Protein AF-A0AAD7DK44-F1 (afdb_monomer_lite)

pLDDT: mean 70.07, std 20.63, range [24.02, 93.06]

Foldseek 3Di:
DDDDPPDPPDPPDPDPVVLVPDPDPPDDPPVCVVVCVCQPPDDPVSNVVSVVVVCVVVDPDQPPDPPNHDDPDDLDDDLVVQCVVLVSPCPDDDPCLLVSLLSQLVSLVSVCVVPVDLVSLVSSLSSLVVSCVPDDPQWQSNLSSLLSNLVSLLVNCVPPVDVVSVVCNLVSLVVSLPRLAFDLLSNLVSLLVSLVSCLVPPVVCNLVSLQSNLLSLCLQQPPLDDLVSNVVSCVVSVLLQSLLVSLVSCVVVVVNQSSVLSLCSVCVSVVCSVVVHDDPLNVDDPVLSVLLSVLSVQQVVVPRGGDPVSSVVNVVSLVVQCVDPPCVQPSHRDGSLVVQQVCQVAKDWDWRDHPVFIKIWIRGHNVDDIDIDGVVVVVVVPD

Secondary structure (DSSP, 8-state):
----------------GGGTS-----PPPGGGHHHHHHHTT--HHHHHHHHHHHHHSS-SSS-S-TT---S---S-S-HHHHHHHHHHHTTS--TTHHHHHHHHHHHHHHHHHHH--HHHHHHHHHHHHHHHHHSPTT-HHHHHHHHHHHHHHHHHHHHH--HHHHHHHHHHHHHHHH--SS-HHHHHHHHHHHHHHHHHH-HHHHHHHHHHHHTTHHHHT-TTS-HHHHHHHHHHHTHHHHHHHHHHHHHHTT-HHHHHHHHHHHHHHHHHHHTTPPPTTTTS-HHHHHHHHHHHHHHHHHTTS--HHHHHHHHHHHHHHHTSTT-TTTTSPPPHHHHGGGGGGS-EEEEEEETTEEEEEEE-STTSPPEEEEHHHHHHHH-

Sequence (383 aa):
MDRVHGGLKKRRRRIPRKYLDITEEVSPPSAYQDILQKIWGKNKTQSLQIGQELVEKRPCALLGVKKKLFPPFGSGSNSQQFLIAASVCVAIGHSNRTRYLQNLAAAYDDRYRKLDHLEDIEKALQYSFEALDRAPEGHSDRAICLQNVGRNIIDRYKKLKRPEDLELIPQYFLESAKMRTGNPALAWRNLFRWASFSASYQPEHCVAAFNGMFNLLPELLWIGQMISVRQDAIHQLDIPDKTATATKTCIIFQKLRAAVEIMEQELGTLYQQMLQLKMPVDDLPREQAQKFRNYSMQLYRQGSDPTMNLVNERNTLIEAIRKQKGFEFFLLPKPYDVLRHTAQGGPVILLNSHEECCDGIIILNSTAEPVHVSFYEYLCNHL

Organism: Mycena rosella (NCBI:txid1033263)

Radius of gyration: 25.17 Å; chains: 1; bounding box: 69×61×68 Å

Structure (mmCIF, N/CA/C/O backbone):
data_AF-A0AAD7DK44-F1
#
_entry.id   AF-A0AAD7DK44-F1
#
loop_
_atom_site.group_PDB
_atom_site.id
_atom_site.type_symbol
_atom_site.label_atom_id
_atom_site.label_alt_id
_atom_site.label_comp_id
_atom_site.label_asym_id
_atom_site.label_entity_id
_atom_site.label_seq_id
_atom_site.pdbx_PDB_ins_code
_atom_site.Cartn_x
_atom_site.Cartn_y
_atom_site.Cartn_z
_atom_site.occupancy
_atom_site.B_iso_or_equiv
_atom_site.auth_seq_id
_atom_site.auth_comp_id
_atom_site.auth_asym_id
_atom_site.auth_atom_id
_atom_site.pdbx_PDB_model_num
ATOM 1 N N . MET A 1 1 ? -35.175 -25.987 -23.881 1.00 30.42 1 MET A N 1
ATOM 2 C CA . MET A 1 1 ? -34.522 -26.041 -25.205 1.00 30.42 1 MET A CA 1
ATOM 3 C C . MET A 1 1 ? -34.874 -24.730 -25.898 1.00 30.42 1 MET A C 1
ATOM 5 O O . MET A 1 1 ? -36.054 -24.487 -26.051 1.00 30.42 1 MET A O 1
ATOM 9 N N . ASP A 1 2 ? -34.018 -23.762 -26.202 1.00 26.91 2 ASP A N 1
ATOM 10 C CA . ASP A 1 2 ? -32.572 -23.648 -26.117 1.00 26.91 2 ASP A CA 1
ATOM 11 C C . ASP A 1 2 ? -32.161 -22.166 -26.035 1.00 26.91 2 ASP A C 1
ATOM 13 O O . ASP A 1 2 ? -32.658 -21.312 -26.759 1.00 26.91 2 ASP A O 1
ATOM 17 N N . ARG A 1 3 ? -31.238 -21.913 -25.103 1.00 27.44 3 ARG A N 1
ATOM 18 C CA . ARG A 1 3 ? -30.099 -20.977 -25.115 1.00 27.44 3 ARG A CA 1
ATOM 19 C C . ARG A 1 3 ? -30.209 -19.660 -25.902 1.00 27.44 3 ARG A C 1
ATOM 21 O O . ARG A 1 3 ? -29.781 -19.556 -27.048 1.00 27.44 3 ARG A O 1
ATOM 28 N N . VAL A 1 4 ? -30.498 -18.591 -25.159 1.00 28.64 4 VAL A N 1
ATOM 29 C CA . VAL A 1 4 ? -30.057 -17.222 -25.471 1.00 28.64 4 VAL A CA 1
ATOM 30 C C . VAL A 1 4 ? -28.548 -17.116 -25.197 1.00 28.64 4 VAL A C 1
ATOM 32 O O . VAL A 1 4 ? -28.114 -17.063 -24.048 1.00 28.64 4 VAL A O 1
ATOM 35 N N . HIS A 1 5 ? -27.728 -17.109 -26.251 1.00 27.94 5 HIS A N 1
ATOM 36 C CA . HIS A 1 5 ? -26.303 -16.760 -26.174 1.00 27.94 5 HIS A CA 1
ATOM 37 C C . HIS A 1 5 ? -26.144 -15.240 -26.008 1.00 27.94 5 HIS A C 1
ATOM 39 O O . HIS A 1 5 ? -25.910 -14.503 -26.964 1.00 27.94 5 HIS A O 1
ATOM 45 N N . GLY A 1 6 ? -26.262 -14.765 -24.767 1.00 24.94 6 GLY A N 1
ATOM 46 C CA . GLY A 1 6 ? -25.826 -13.429 -24.367 1.00 24.94 6 GLY A CA 1
ATOM 47 C C . GLY A 1 6 ? -24.301 -13.369 -24.323 1.00 24.94 6 GLY A C 1
ATOM 48 O O . GLY A 1 6 ? -23.685 -13.730 -23.322 1.00 24.94 6 GLY A O 1
ATOM 49 N N . GLY A 1 7 ? -23.685 -12.938 -25.423 1.00 24.02 7 GLY A N 1
ATOM 50 C CA . GLY A 1 7 ? -22.249 -12.703 -25.510 1.00 24.02 7 GLY A CA 1
ATOM 51 C C . GLY A 1 7 ? -21.786 -11.669 -24.482 1.00 24.02 7 GLY A C 1
ATOM 52 O O . GLY A 1 7 ? -22.019 -10.470 -24.636 1.00 24.02 7 GLY A O 1
ATOM 53 N N . LEU A 1 8 ? -21.078 -12.136 -23.452 1.00 26.98 8 LEU A N 1
ATOM 54 C CA . LEU A 1 8 ? -20.239 -11.321 -22.579 1.00 26.98 8 LEU A CA 1
ATOM 55 C C . LEU A 1 8 ? -19.186 -10.612 -23.442 1.00 26.98 8 LEU A C 1
ATOM 57 O O . LEU A 1 8 ? -18.122 -11.159 -23.741 1.00 26.98 8 LEU A O 1
ATOM 61 N N . LYS A 1 9 ? -19.480 -9.374 -23.855 1.00 26.50 9 LYS A N 1
ATOM 62 C CA . LYS A 1 9 ? -18.483 -8.439 -24.381 1.00 26.50 9 LYS A CA 1
ATOM 63 C C . LYS A 1 9 ? -17.419 -8.242 -23.297 1.00 26.50 9 LYS A C 1
ATOM 65 O O . LYS A 1 9 ? -17.589 -7.430 -22.390 1.00 26.50 9 LYS A O 1
ATOM 70 N N . LYS A 1 10 ? -16.318 -8.995 -23.397 1.00 31.92 10 LYS A N 1
ATOM 71 C CA . LYS A 1 10 ? -15.066 -8.747 -22.673 1.00 31.92 10 LYS A CA 1
ATOM 72 C C . LYS A 1 10 ? -14.716 -7.269 -22.860 1.00 31.92 10 LYS A C 1
ATOM 74 O O . LYS A 1 10 ? -14.392 -6.852 -23.972 1.00 31.92 10 LYS A O 1
ATOM 79 N N . ARG A 1 11 ? -14.820 -6.464 -21.798 1.00 30.86 11 ARG A N 1
ATOM 80 C CA . ARG A 1 11 ? -14.293 -5.093 -21.785 1.00 30.86 11 ARG A CA 1
ATOM 81 C C . ARG A 1 11 ? -12.804 -5.190 -22.131 1.00 30.86 11 ARG A C 1
ATOM 83 O O . ARG A 1 11 ? -12.025 -5.720 -21.345 1.00 30.86 11 ARG A O 1
ATOM 90 N N . ARG A 1 12 ? -12.436 -4.770 -23.347 1.00 36.06 12 ARG A N 1
ATOM 91 C CA . ARG A 1 12 ? -11.053 -4.773 -23.845 1.00 36.06 12 ARG A CA 1
ATOM 92 C C . ARG A 1 12 ? -10.172 -3.998 -22.858 1.00 36.06 12 ARG A C 1
ATOM 94 O O . ARG A 1 12 ? -10.502 -2.876 -22.479 1.00 36.06 12 ARG A O 1
ATOM 101 N N . ARG A 1 13 ? -9.096 -4.648 -22.415 1.00 45.56 13 ARG A N 1
ATOM 102 C CA . ARG A 1 13 ? -8.136 -4.179 -21.408 1.00 45.56 13 ARG A CA 1
ATOM 103 C C . ARG A 1 13 ? -7.484 -2.863 -21.866 1.00 45.56 13 ARG A C 1
ATOM 105 O O . ARG A 1 13 ? -7.073 -2.751 -23.017 1.00 45.56 13 ARG A O 1
ATOM 112 N N . ARG A 1 14 ? -7.409 -1.866 -20.975 1.00 53.53 14 ARG A N 1
ATOM 113 C CA . ARG A 1 14 ? -6.837 -0.525 -21.220 1.00 53.53 14 ARG A CA 1
ATOM 114 C C . ARG A 1 14 ? -5.296 -0.548 -21.204 1.00 53.53 14 ARG A C 1
ATOM 116 O O . ARG A 1 14 ? -4.685 0.095 -20.361 1.00 53.53 14 ARG A O 1
ATOM 123 N N . ILE A 1 15 ? -4.660 -1.274 -22.119 1.00 52.78 15 ILE A N 1
ATOM 124 C CA . ILE A 1 15 ? -3.252 -1.001 -22.455 1.00 52.78 15 ILE A CA 1
ATOM 125 C C . ILE A 1 15 ? -3.270 0.218 -23.394 1.00 52.78 15 ILE A C 1
ATOM 127 O O . ILE A 1 15 ? -4.072 0.227 -24.332 1.00 52.78 15 ILE A O 1
ATOM 131 N N . PRO A 1 16 ? -2.475 1.280 -23.164 1.00 53.28 16 PRO A N 1
ATOM 132 C CA . PRO A 1 16 ? -2.419 2.399 -24.102 1.00 53.28 16 PRO A CA 1
ATOM 133 C C . PRO A 1 16 ? -2.011 1.900 -25.496 1.00 53.28 16 PRO A C 1
ATOM 135 O O . PRO A 1 16 ? -1.027 1.172 -25.610 1.00 53.28 16 PRO A O 1
ATOM 138 N N . ARG A 1 17 ? -2.740 2.293 -26.555 1.00 52.41 17 ARG A N 1
ATOM 139 C CA . ARG A 1 17 ? -2.535 1.803 -27.941 1.00 52.41 17 ARG A CA 1
ATOM 140 C C . ARG A 1 17 ? -1.083 1.875 -28.424 1.00 52.41 17 ARG A C 1
ATOM 142 O O . ARG A 1 17 ? -0.640 0.976 -29.122 1.00 52.41 17 ARG A O 1
ATOM 149 N N . LYS A 1 18 ? -0.318 2.869 -27.964 1.00 56.84 18 LYS A N 1
ATOM 150 C CA . LYS A 1 18 ? 1.118 3.011 -28.265 1.00 56.84 18 LYS A CA 1
ATOM 151 C C . LYS A 1 18 ? 1.996 1.825 -27.829 1.00 56.84 18 LYS A C 1
ATOM 153 O O . LYS A 1 18 ? 3.118 1.718 -28.295 1.00 56.84 18 LYS A O 1
ATOM 158 N N . TYR A 1 19 ? 1.499 0.948 -26.953 1.00 46.25 19 TYR A N 1
ATOM 159 C CA . TYR A 1 19 ? 2.173 -0.290 -26.538 1.00 46.25 19 TYR A CA 1
ATOM 160 C C . TYR A 1 19 ? 1.508 -1.562 -27.087 1.00 46.25 19 TYR A C 1
ATOM 162 O O . TYR A 1 19 ? 1.955 -2.658 -26.763 1.00 46.25 19 TYR A O 1
ATOM 170 N N . LEU A 1 20 ? 0.427 -1.431 -27.868 1.00 41.97 20 LEU A N 1
ATOM 171 C CA . LEU A 1 20 ? -0.307 -2.549 -28.477 1.00 41.97 20 LEU A CA 1
ATOM 172 C C . LEU A 1 20 ? 0.163 -2.860 -29.911 1.00 41.97 20 LEU A C 1
ATOM 174 O O . LEU A 1 20 ? 0.016 -4.003 -30.329 1.00 41.97 20 LEU A O 1
ATOM 178 N N . ASP A 1 21 ? 0.757 -1.894 -30.625 1.00 33.03 21 ASP A N 1
ATOM 179 C CA . ASP A 1 21 ? 1.041 -1.995 -32.073 1.00 33.03 21 ASP A CA 1
ATOM 180 C C . ASP A 1 21 ? 2.537 -2.075 -32.451 1.00 33.03 21 ASP A C 1
ATOM 182 O O . ASP A 1 21 ? 2.898 -1.837 -33.598 1.00 33.03 21 ASP A O 1
ATOM 186 N N . ILE A 1 22 ? 3.433 -2.440 -31.527 1.00 34.19 22 ILE A N 1
ATOM 187 C CA . ILE A 1 22 ? 4.865 -2.597 -31.843 1.00 34.19 22 ILE A CA 1
ATOM 188 C C . ILE A 1 22 ? 5.301 -4.029 -31.536 1.00 34.19 22 ILE A C 1
ATOM 190 O O . ILE A 1 22 ? 5.908 -4.318 -30.506 1.00 34.19 22 ILE A O 1
ATOM 194 N N . THR A 1 23 ? 4.978 -4.947 -32.448 1.00 31.36 23 THR A N 1
ATOM 195 C CA . THR A 1 23 ? 5.711 -6.209 -32.604 1.00 31.36 23 THR A CA 1
ATOM 196 C C . THR A 1 23 ? 6.906 -5.965 -33.520 1.00 31.36 23 THR A C 1
ATOM 198 O O . THR A 1 23 ? 6.995 -6.547 -34.597 1.00 31.36 23 THR A O 1
ATOM 201 N N . GLU A 1 24 ? 7.809 -5.063 -33.145 1.00 31.72 24 GLU A N 1
ATOM 202 C CA . GLU A 1 24 ? 9.127 -5.092 -33.769 1.00 31.72 24 GLU A CA 1
ATOM 203 C C . GLU A 1 24 ? 9.854 -6.304 -33.192 1.00 31.72 24 GLU A C 1
ATOM 205 O O . GLU A 1 24 ? 10.083 -6.400 -31.983 1.00 31.72 24 GLU A O 1
ATOM 210 N N . GLU A 1 25 ? 10.177 -7.268 -34.057 1.00 36.41 25 GLU A N 1
ATOM 211 C CA . GLU A 1 25 ? 11.276 -8.187 -33.795 1.00 36.41 25 GLU A CA 1
ATOM 212 C C . GLU A 1 25 ? 12.504 -7.324 -33.508 1.00 36.41 25 GLU A C 1
ATOM 214 O O . GLU A 1 25 ? 13.118 -6.762 -34.414 1.00 36.41 25 GLU A O 1
ATOM 219 N N . VAL A 1 26 ? 12.806 -7.150 -32.222 1.00 39.19 26 VAL A N 1
ATOM 220 C CA . VAL A 1 26 ? 13.952 -6.377 -31.756 1.00 39.19 26 VAL A CA 1
ATOM 221 C C . VAL A 1 26 ? 15.204 -7.045 -32.315 1.00 39.19 26 VAL A C 1
ATOM 223 O O . VAL A 1 26 ? 15.695 -8.033 -31.767 1.00 39.19 26 VAL A O 1
ATOM 226 N N . SER A 1 27 ? 15.714 -6.521 -33.430 1.00 31.98 27 SER A N 1
ATOM 227 C CA . SER A 1 27 ? 17.027 -6.893 -33.942 1.00 31.98 27 SER A CA 1
ATOM 228 C C . SER A 1 27 ? 18.064 -6.458 -32.910 1.00 31.98 27 SER A C 1
ATOM 230 O O . SER A 1 27 ? 18.096 -5.283 -32.530 1.00 31.98 27 SER A O 1
ATOM 232 N N . PRO A 1 28 ? 18.888 -7.380 -32.389 1.00 34.59 28 PRO A N 1
ATOM 233 C CA . PRO A 1 28 ? 19.804 -7.033 -31.322 1.00 34.59 28 PRO A CA 1
ATOM 234 C C . PRO A 1 28 ? 20.990 -6.208 -31.864 1.00 34.59 28 PRO A C 1
ATOM 236 O O . PRO A 1 28 ? 21.278 -6.254 -33.062 1.00 34.59 28 PRO A O 1
ATOM 239 N N . PRO A 1 29 ? 21.694 -5.450 -30.999 1.00 37.19 29 PRO A N 1
ATOM 240 C CA . PRO A 1 29 ? 22.828 -4.605 -31.393 1.00 37.19 29 PRO A CA 1
ATOM 241 C C . PRO A 1 29 ? 23.906 -5.399 -32.148 1.00 37.19 29 PRO A C 1
ATOM 243 O O . PRO A 1 29 ? 24.069 -6.585 -31.883 1.00 37.19 29 PRO A O 1
ATOM 246 N N . SER A 1 30 ? 24.686 -4.761 -33.028 1.00 37.28 30 SER A N 1
ATOM 247 C CA . SER A 1 30 ? 25.628 -5.408 -33.972 1.00 37.28 30 SER A CA 1
ATOM 248 C C . SER A 1 30 ? 26.562 -6.481 -33.379 1.00 37.28 30 SER A C 1
ATOM 250 O O . SER A 1 30 ? 26.857 -7.461 -34.052 1.00 37.28 30 SER A O 1
ATOM 252 N N . ALA A 1 31 ? 26.944 -6.390 -32.100 1.00 36.84 31 ALA A N 1
ATOM 253 C CA . ALA A 1 31 ? 27.724 -7.421 -31.397 1.00 36.84 31 ALA A CA 1
ATOM 254 C C . ALA A 1 31 ? 26.981 -8.766 -31.168 1.00 36.84 31 ALA A C 1
ATOM 256 O O . ALA A 1 31 ? 27.598 -9.764 -30.804 1.00 36.84 31 ALA A O 1
ATOM 257 N N . TYR A 1 32 ? 25.659 -8.804 -31.365 1.00 39.75 32 TYR A N 1
ATOM 258 C CA . TYR A 1 32 ? 24.783 -9.970 -31.188 1.00 39.75 32 TYR A CA 1
ATOM 259 C C . TYR A 1 32 ? 24.357 -10.627 -32.507 1.00 39.75 32 TYR A C 1
ATOM 261 O O . TYR A 1 32 ? 23.882 -11.766 -32.479 1.00 39.75 32 TYR A O 1
ATOM 269 N N . GLN A 1 33 ? 24.545 -9.962 -33.655 1.00 39.78 33 GLN A N 1
ATOM 270 C CA . GLN A 1 33 ? 24.284 -10.564 -34.969 1.00 39.78 33 GLN A CA 1
ATOM 271 C C . GLN A 1 33 ? 25.202 -11.771 -35.223 1.00 39.78 33 GLN A C 1
ATOM 273 O O . GLN A 1 33 ? 24.742 -12.782 -35.747 1.00 39.78 33 GLN A O 1
ATOM 278 N N . ASP A 1 34 ? 26.440 -11.734 -34.722 1.00 42.53 34 ASP A N 1
ATOM 279 C CA . ASP A 1 34 ? 27.392 -12.852 -34.794 1.00 42.53 34 ASP A CA 1
ATOM 280 C C . ASP A 1 34 ? 26.975 -14.072 -33.957 1.00 42.53 34 ASP A C 1
ATOM 282 O O . ASP A 1 34 ? 27.258 -15.218 -34.316 1.00 42.53 34 ASP A O 1
ATOM 286 N N . ILE A 1 35 ? 26.301 -13.852 -32.822 1.00 43.94 35 ILE A N 1
ATOM 287 C CA . ILE A 1 35 ? 25.808 -14.931 -31.951 1.00 43.94 35 ILE A CA 1
ATOM 288 C C . ILE A 1 35 ? 24.544 -15.543 -32.559 1.00 43.94 35 ILE A C 1
ATOM 290 O O . ILE A 1 35 ? 24.411 -16.766 -32.607 1.00 43.94 35 ILE A O 1
ATOM 294 N N . LEU A 1 36 ? 23.646 -14.704 -33.080 1.00 38.97 36 LEU A N 1
ATOM 295 C CA . LEU A 1 36 ? 22.452 -15.160 -33.781 1.00 38.97 36 LEU A CA 1
ATOM 296 C C . LEU A 1 36 ? 22.792 -15.919 -35.069 1.00 38.97 36 LEU A C 1
ATOM 298 O O . LEU A 1 36 ? 22.214 -16.978 -35.281 1.00 38.97 36 LEU A O 1
ATOM 302 N N . GLN A 1 37 ? 23.772 -15.480 -35.870 1.00 47.44 37 GLN A N 1
ATOM 303 C CA . GLN A 1 37 ? 24.234 -16.230 -37.051 1.00 47.44 37 GLN A CA 1
ATOM 304 C C . GLN A 1 37 ? 24.794 -17.614 -36.700 1.00 47.44 37 GLN A C 1
ATOM 306 O O . GLN A 1 37 ? 24.604 -18.564 -37.455 1.00 47.44 37 GLN A O 1
ATOM 311 N N . LYS A 1 38 ? 25.448 -17.764 -35.540 1.00 43.62 38 LYS A N 1
ATOM 312 C CA . LYS A 1 38 ? 25.973 -19.063 -35.079 1.00 43.62 38 LYS A CA 1
ATOM 313 C C . LYS A 1 38 ? 24.882 -20.033 -34.616 1.00 43.62 38 LYS A C 1
ATOM 315 O O . LYS A 1 38 ? 25.112 -21.242 -34.612 1.00 43.62 38 LYS A O 1
ATOM 320 N N . ILE A 1 39 ? 23.716 -19.520 -34.225 1.00 39.28 39 ILE A N 1
ATOM 321 C CA . ILE A 1 39 ? 22.585 -20.306 -33.710 1.00 39.28 39 ILE A CA 1
ATOM 322 C C . ILE A 1 39 ? 21.527 -20.550 -34.803 1.00 39.28 39 ILE A C 1
ATOM 324 O O . ILE A 1 39 ? 20.825 -21.564 -34.762 1.00 39.28 39 ILE A O 1
ATOM 328 N N . TRP A 1 40 ? 21.432 -19.671 -35.805 1.00 32.59 40 TRP A N 1
ATOM 329 C CA . TRP A 1 40 ? 20.459 -19.770 -36.893 1.00 32.59 40 TRP A CA 1
ATOM 330 C C . TRP A 1 40 ? 20.688 -21.033 -37.742 1.00 32.59 40 TRP A C 1
ATOM 332 O O . TRP A 1 40 ? 21.787 -21.289 -38.229 1.00 32.59 40 TRP A O 1
ATOM 342 N N . GLY A 1 41 ? 19.640 -21.847 -37.915 1.00 39.03 41 GLY A N 1
ATOM 343 C CA . GLY A 1 41 ? 19.686 -23.093 -38.698 1.00 39.03 41 GLY A CA 1
ATOM 344 C C . GLY A 1 41 ? 20.197 -24.327 -37.941 1.00 39.03 41 GLY A C 1
ATOM 345 O O . GLY A 1 41 ? 20.345 -25.391 -38.542 1.00 39.03 41 GLY A O 1
ATOM 346 N N . LYS A 1 42 ? 20.459 -24.221 -36.632 1.00 43.38 42 LYS A N 1
ATOM 347 C CA . LYS A 1 42 ? 20.852 -25.352 -35.776 1.00 43.38 42 LYS A CA 1
ATOM 348 C C . LYS A 1 42 ? 19.650 -25.953 -35.052 1.00 43.38 42 LYS A C 1
ATOM 350 O O . LYS A 1 42 ? 18.673 -25.269 -34.754 1.00 43.38 42 LYS A O 1
ATOM 355 N N . ASN A 1 43 ? 19.711 -27.255 -34.779 1.00 40.59 43 ASN A N 1
ATOM 356 C CA . ASN A 1 43 ? 18.646 -27.940 -34.050 1.00 40.59 43 ASN A CA 1
ATOM 357 C C . ASN A 1 43 ? 18.748 -27.688 -32.533 1.00 40.59 43 ASN A C 1
ATOM 359 O O . ASN A 1 43 ? 19.779 -27.262 -32.014 1.00 40.59 43 ASN A O 1
ATOM 363 N N . LYS A 1 44 ? 17.660 -27.979 -31.809 1.00 36.25 44 LYS A N 1
ATOM 364 C CA . LYS A 1 44 ? 17.488 -27.686 -30.374 1.00 36.25 44 LYS A CA 1
ATOM 365 C C . LYS A 1 44 ? 18.669 -28.127 -29.496 1.00 36.25 44 LYS A C 1
ATOM 367 O O . LYS A 1 44 ? 19.019 -27.429 -28.550 1.00 36.25 44 LYS A O 1
ATOM 372 N N . THR A 1 45 ? 19.278 -29.269 -29.801 1.00 41.12 45 THR A N 1
ATOM 373 C CA . THR A 1 45 ? 20.395 -29.837 -29.034 1.00 41.12 45 THR A CA 1
ATOM 374 C C . THR A 1 45 ? 21.700 -29.081 -29.297 1.00 41.12 45 THR A C 1
ATOM 376 O O . THR A 1 45 ? 22.449 -28.806 -28.366 1.00 41.12 45 THR A O 1
ATOM 379 N N . GLN A 1 46 ? 21.935 -28.667 -30.544 1.00 42.66 46 GLN A N 1
ATOM 380 C CA . GLN A 1 46 ? 23.112 -27.891 -30.947 1.00 42.66 46 GLN A CA 1
ATOM 381 C C . GLN A 1 46 ? 23.072 -26.459 -30.402 1.00 42.66 46 GLN A C 1
ATOM 383 O O . GLN A 1 46 ? 24.080 -25.962 -29.907 1.00 42.66 46 GLN A O 1
ATOM 388 N N . SER A 1 47 ? 21.905 -25.808 -30.416 1.00 42.09 47 SER A N 1
ATOM 389 C CA . SER A 1 47 ? 21.734 -24.476 -29.818 1.00 42.09 47 SER A CA 1
ATOM 390 C C . SER A 1 47 ? 21.969 -24.497 -28.301 1.00 42.09 47 SER A C 1
ATOM 392 O O . SER A 1 47 ? 22.552 -23.564 -27.750 1.00 42.09 47 SER A O 1
ATOM 394 N N . LEU A 1 48 ? 21.570 -25.585 -27.629 1.00 40.56 48 LEU A N 1
ATOM 395 C CA . LEU A 1 48 ? 21.811 -25.799 -26.200 1.00 40.56 48 LEU A CA 1
ATOM 396 C C . LEU A 1 48 ? 23.306 -25.984 -25.895 1.00 40.56 48 LEU A C 1
ATOM 398 O O . LEU A 1 48 ? 23.807 -25.415 -24.929 1.00 40.56 48 LEU A O 1
ATOM 402 N N . GLN A 1 49 ? 24.018 -26.733 -26.738 1.00 44.53 49 GLN A N 1
ATOM 403 C CA . GLN A 1 49 ? 25.445 -27.019 -26.584 1.00 44.53 49 GLN A CA 1
ATOM 404 C C . GLN A 1 49 ? 26.312 -25.770 -26.818 1.00 44.53 49 GLN A C 1
ATOM 406 O O . GLN A 1 49 ? 27.228 -25.499 -26.050 1.00 44.53 49 GLN A O 1
ATOM 411 N N . ILE A 1 50 ? 25.955 -24.934 -27.800 1.00 46.00 50 ILE A N 1
ATOM 412 C CA . ILE A 1 50 ? 26.610 -23.637 -28.054 1.00 46.00 50 ILE A CA 1
ATOM 413 C C . ILE A 1 50 ? 26.381 -22.666 -26.884 1.00 46.00 50 ILE A C 1
ATOM 415 O O . ILE A 1 50 ? 27.301 -21.964 -26.463 1.00 46.00 50 ILE A O 1
ATOM 419 N N . GLY A 1 51 ? 25.167 -22.651 -26.321 1.00 42.31 51 GLY A N 1
ATOM 420 C CA . GLY A 1 51 ? 24.863 -21.885 -25.111 1.00 42.31 51 GLY A CA 1
ATOM 421 C C . GLY A 1 51 ? 25.660 -22.356 -23.889 1.00 42.31 51 GLY A C 1
ATOM 422 O O . GLY A 1 51 ? 26.101 -21.529 -23.095 1.00 42.31 51 GLY A O 1
ATOM 423 N N . GLN A 1 52 ? 25.891 -23.666 -23.758 1.00 43.00 52 GLN A N 1
ATOM 424 C CA . GLN A 1 52 ? 26.702 -24.265 -22.691 1.00 43.00 52 GLN A CA 1
ATOM 425 C C . GLN A 1 52 ? 28.203 -23.978 -22.861 1.00 43.00 52 GLN A C 1
ATOM 427 O O . GLN A 1 52 ? 28.850 -23.598 -21.891 1.00 43.00 52 GLN A O 1
ATOM 432 N N . GLU A 1 53 ? 28.749 -24.033 -24.078 1.00 41.75 53 GLU A N 1
ATOM 433 C CA . GLU A 1 53 ? 30.161 -23.704 -24.334 1.00 41.75 53 GLU A CA 1
ATOM 434 C C . GLU A 1 53 ? 30.495 -22.221 -24.100 1.00 41.75 53 GLU A C 1
ATOM 436 O O . GLU A 1 53 ? 31.577 -21.891 -23.612 1.00 41.75 53 GLU A O 1
ATOM 441 N N . LEU A 1 54 ? 29.584 -21.302 -24.443 1.00 45.91 54 LEU A N 1
ATOM 442 C CA . LEU A 1 54 ? 29.751 -19.862 -24.178 1.00 45.91 54 LEU A CA 1
ATOM 443 C C . LEU A 1 54 ? 29.769 -19.556 -22.678 1.00 45.91 54 LEU A C 1
ATOM 445 O O . LEU A 1 54 ? 30.465 -18.647 -22.223 1.00 45.91 54 LEU A O 1
ATOM 449 N N . VAL A 1 55 ? 29.013 -20.350 -21.928 1.00 39.16 55 VAL A N 1
ATOM 450 C CA . VAL A 1 55 ? 28.951 -20.338 -20.474 1.00 39.16 55 VAL A CA 1
ATOM 451 C C . VAL A 1 55 ? 30.219 -20.948 -19.848 1.00 39.16 55 VAL A C 1
ATOM 453 O O . VAL A 1 55 ? 30.738 -20.407 -18.874 1.00 39.16 55 VAL A O 1
ATOM 456 N N . GLU A 1 56 ? 30.766 -22.020 -20.422 1.00 36.38 56 GLU A N 1
ATOM 457 C CA . GLU A 1 56 ? 31.983 -22.693 -19.939 1.00 36.38 56 GLU A CA 1
ATOM 458 C C . GLU A 1 56 ? 33.274 -21.916 -20.246 1.00 36.38 56 GLU A C 1
ATOM 460 O O . GLU A 1 56 ? 34.196 -21.908 -19.433 1.00 36.38 56 GLU A O 1
ATOM 465 N N . LYS A 1 57 ? 33.345 -21.193 -21.373 1.00 37.59 57 LYS A N 1
ATOM 466 C CA . LYS A 1 57 ? 34.525 -20.389 -21.758 1.00 37.59 57 LYS A CA 1
ATOM 467 C C . LYS A 1 57 ? 34.653 -19.055 -21.006 1.00 37.59 57 LYS A C 1
ATOM 469 O O . LYS A 1 57 ? 35.691 -18.403 -21.105 1.00 37.59 57 LYS A O 1
ATOM 474 N N . ARG A 1 58 ? 33.640 -18.642 -20.229 1.00 42.00 58 ARG A N 1
ATOM 475 C CA . ARG A 1 58 ? 33.703 -17.501 -19.286 1.00 42.00 58 ARG A CA 1
ATOM 476 C C . ARG A 1 58 ? 33.193 -17.917 -17.895 1.00 42.00 58 ARG A C 1
ATOM 478 O O . ARG A 1 58 ? 32.106 -17.508 -17.490 1.00 42.00 58 ARG A O 1
ATOM 485 N N . PRO A 1 59 ? 33.971 -18.721 -17.150 1.00 31.61 59 PRO A N 1
ATOM 486 C CA . PRO A 1 59 ? 33.411 -19.567 -16.099 1.00 31.61 59 PRO A CA 1
ATOM 487 C C . PRO A 1 59 ? 33.298 -18.948 -14.688 1.00 31.61 59 PRO A C 1
ATOM 489 O O . PRO A 1 59 ? 32.647 -19.541 -13.834 1.00 31.61 59 PRO A O 1
ATOM 492 N N . CYS A 1 60 ? 33.862 -17.777 -14.377 1.00 26.53 60 CYS A N 1
ATOM 493 C CA . CYS A 1 60 ? 34.198 -17.491 -12.966 1.00 26.53 60 CYS A CA 1
ATOM 494 C C . CYS A 1 60 ? 33.230 -16.643 -12.108 1.00 26.53 60 CYS A C 1
ATOM 496 O O . CYS A 1 60 ? 33.627 -16.287 -11.005 1.00 26.53 60 CYS A O 1
ATOM 498 N N . ALA A 1 61 ? 31.988 -16.324 -12.502 1.00 34.03 61 ALA A N 1
ATOM 499 C CA . ALA A 1 61 ? 31.137 -15.486 -11.623 1.00 34.03 61 ALA A CA 1
ATOM 500 C C . ALA A 1 61 ? 29.678 -15.917 -11.394 1.00 34.03 61 ALA A C 1
ATOM 502 O O . ALA A 1 61 ? 29.064 -15.414 -10.458 1.00 34.03 61 ALA A O 1
ATOM 503 N N . LEU A 1 62 ? 29.085 -16.817 -12.190 1.00 35.22 62 LEU A N 1
ATOM 504 C CA . LEU A 1 62 ? 27.612 -16.940 -12.199 1.00 35.22 62 LEU A CA 1
ATOM 505 C C . LEU A 1 62 ? 27.022 -18.355 -12.072 1.00 35.22 62 LEU A C 1
ATOM 507 O O . LEU A 1 62 ? 25.802 -18.497 -12.088 1.00 35.22 62 LEU A O 1
ATOM 511 N N . LEU A 1 63 ? 27.821 -19.409 -11.880 1.00 28.62 63 LEU A N 1
ATOM 512 C CA . LEU A 1 63 ? 27.320 -20.796 -11.956 1.00 28.62 63 LEU A CA 1
ATOM 513 C C . LEU A 1 63 ? 27.599 -21.680 -10.739 1.00 28.62 63 LEU A C 1
ATOM 515 O O . LEU A 1 63 ? 27.792 -22.883 -10.859 1.00 28.62 63 LEU A O 1
ATOM 519 N N . GLY A 1 64 ? 27.498 -21.103 -9.543 1.00 27.09 64 GLY A N 1
ATOM 520 C CA . GLY A 1 64 ? 27.426 -21.867 -8.292 1.00 27.09 64 GLY A CA 1
ATOM 521 C C . GLY A 1 64 ? 26.009 -22.253 -7.842 1.00 27.09 64 GLY A C 1
ATOM 522 O O . GLY A 1 64 ? 25.848 -22.751 -6.734 1.00 27.09 64 GLY A O 1
ATOM 523 N N . VAL A 1 65 ? 24.951 -21.985 -8.623 1.00 29.92 65 VAL A N 1
ATOM 524 C CA . VAL A 1 65 ? 23.578 -21.969 -8.073 1.00 29.92 65 VAL A CA 1
ATOM 525 C C . VAL A 1 65 ? 22.565 -22.729 -8.943 1.00 29.92 65 VAL A C 1
ATOM 527 O O . VAL A 1 65 ? 21.460 -22.266 -9.216 1.00 29.92 65 VAL A O 1
ATOM 530 N N . LYS A 1 66 ? 22.889 -23.961 -9.355 1.00 32.19 66 LYS A N 1
ATOM 531 C CA . LYS A 1 66 ? 21.907 -24.899 -9.938 1.00 32.19 66 LYS A CA 1
ATOM 532 C C . LYS A 1 66 ? 20.887 -25.341 -8.867 1.00 32.19 66 LYS A C 1
ATOM 534 O O . LYS A 1 66 ? 21.092 -26.355 -8.217 1.00 32.19 66 LYS A O 1
ATOM 539 N N . LYS A 1 67 ? 19.824 -24.536 -8.684 1.00 26.66 67 LYS A N 1
ATOM 540 C CA . LYS A 1 67 ? 18.501 -24.772 -8.021 1.00 26.66 67 LYS A CA 1
ATOM 541 C C . LYS A 1 67 ? 17.949 -23.553 -7.255 1.00 26.66 67 LYS A C 1
ATOM 543 O O . LYS A 1 67 ? 16.815 -23.599 -6.797 1.00 26.66 67 LYS A O 1
ATOM 548 N N . LYS A 1 68 ? 18.697 -22.447 -7.161 1.00 28.83 68 LYS A N 1
ATOM 549 C CA . LYS A 1 68 ? 18.343 -21.225 -6.396 1.00 28.83 68 LYS A CA 1
ATOM 550 C C . LYS A 1 68 ? 18.274 -19.955 -7.281 1.00 28.83 68 LYS A C 1
ATOM 552 O O . LYS A 1 68 ? 18.412 -18.848 -6.781 1.00 28.83 68 LYS A O 1
ATOM 557 N N . LEU A 1 69 ? 18.129 -20.106 -8.602 1.00 28.97 69 LEU A N 1
ATOM 558 C CA . LEU A 1 69 ? 18.648 -19.133 -9.580 1.00 28.97 69 LEU A CA 1
ATOM 559 C C . LEU A 1 69 ? 17.779 -17.904 -9.901 1.00 28.97 69 LEU A C 1
ATOM 561 O O . LEU A 1 69 ? 18.281 -17.025 -10.584 1.00 28.97 69 LEU A O 1
ATOM 565 N N . PHE A 1 70 ? 16.545 -17.770 -9.405 1.00 34.09 70 PHE A N 1
ATOM 566 C CA . PHE A 1 70 ? 15.798 -16.507 -9.555 1.00 34.09 70 PHE A CA 1
ATOM 567 C C . PHE A 1 70 ? 14.851 -16.235 -8.370 1.00 34.09 70 PHE A C 1
ATOM 569 O O . PHE A 1 70 ? 13.636 -16.370 -8.519 1.00 34.09 70 PHE A O 1
ATOM 576 N N . PRO A 1 71 ? 15.358 -15.843 -7.185 1.00 26.84 71 PRO A N 1
ATOM 577 C CA . PRO A 1 71 ? 14.581 -14.982 -6.305 1.00 26.84 71 PRO A CA 1
ATOM 578 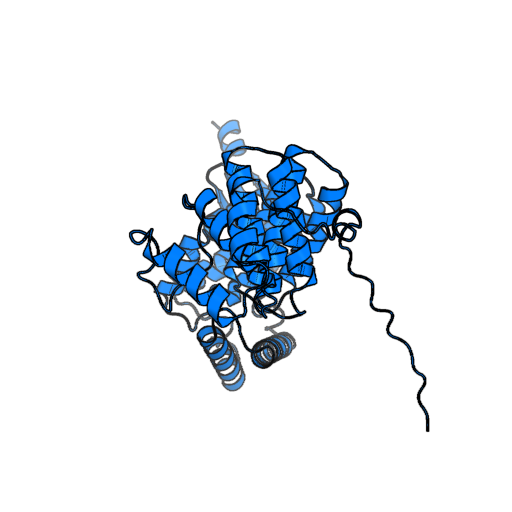C C . PRO A 1 71 ? 14.356 -13.617 -6.993 1.00 26.84 71 PRO A C 1
ATOM 580 O O . PRO A 1 71 ? 15.121 -13.251 -7.890 1.00 26.84 71 PRO A O 1
ATOM 583 N N . PRO A 1 72 ? 13.335 -12.838 -6.595 1.00 30.67 72 PRO A N 1
ATOM 584 C CA . PRO A 1 72 ? 13.215 -11.445 -7.015 1.00 30.67 72 PRO A CA 1
ATOM 585 C C . PRO A 1 72 ? 14.453 -10.691 -6.512 1.00 30.67 72 PRO A C 1
ATOM 587 O O . PRO A 1 72 ? 14.595 -10.441 -5.316 1.00 30.67 72 PRO A O 1
ATOM 590 N N . PHE A 1 73 ? 15.400 -10.415 -7.407 1.00 39.25 73 PHE A N 1
ATOM 591 C CA . PHE A 1 73 ? 16.666 -9.803 -7.025 1.00 39.25 73 PHE A CA 1
ATOM 592 C C . PHE A 1 73 ? 16.498 -8.299 -6.786 1.00 39.25 73 PHE A C 1
ATOM 594 O O . PHE A 1 73 ? 15.887 -7.584 -7.581 1.00 39.25 73 PHE A O 1
ATOM 601 N N . GLY A 1 74 ? 17.054 -7.847 -5.659 1.00 32.84 74 GLY A N 1
ATOM 602 C CA . GLY A 1 74 ? 17.213 -6.443 -5.298 1.00 32.84 74 GLY A CA 1
ATOM 603 C C . GLY A 1 74 ? 18.291 -5.734 -6.127 1.00 32.84 74 GLY A C 1
ATOM 604 O O . GLY A 1 74 ? 19.111 -6.358 -6.795 1.00 32.84 74 GLY A O 1
ATOM 605 N N . SER A 1 75 ? 18.255 -4.407 -6.052 1.00 34.84 75 SER A N 1
ATOM 606 C CA . SER A 1 75 ? 18.856 -3.361 -6.898 1.00 34.84 75 SER A CA 1
ATOM 607 C C . SER A 1 75 ? 20.398 -3.266 -6.959 1.00 34.84 75 SER A C 1
ATOM 609 O O . SER A 1 75 ? 20.954 -2.169 -7.024 1.00 34.84 75 SER A O 1
ATOM 611 N N . GLY A 1 76 ? 21.124 -4.384 -6.948 1.00 31.50 76 GLY A N 1
ATOM 612 C CA . GLY A 1 76 ? 22.593 -4.410 -6.940 1.00 31.50 76 GLY A CA 1
ATOM 613 C C . GLY A 1 76 ? 23.234 -4.729 -8.297 1.00 31.50 76 GLY A C 1
ATOM 614 O O . GLY A 1 76 ? 23.246 -5.876 -8.727 1.00 31.50 76 GLY A O 1
ATOM 615 N N . SER A 1 77 ? 23.795 -3.705 -8.949 1.00 33.72 77 SER A N 1
ATOM 616 C CA . SER A 1 77 ? 25.024 -3.755 -9.776 1.00 33.72 77 SER A CA 1
ATOM 617 C C . SER A 1 77 ? 25.272 -4.929 -10.757 1.00 33.72 77 SER A C 1
ATOM 619 O O . SER A 1 77 ? 26.369 -5.472 -10.752 1.00 33.72 77 SER A O 1
ATOM 621 N N . ASN A 1 78 ? 24.334 -5.287 -11.647 1.00 39.84 78 ASN A N 1
ATOM 622 C CA . ASN A 1 78 ? 24.606 -6.232 -12.759 1.00 39.84 78 ASN A CA 1
ATOM 623 C C . ASN A 1 78 ? 23.845 -5.931 -14.072 1.00 39.84 78 ASN A C 1
ATOM 625 O O . ASN A 1 78 ? 23.691 -6.801 -14.931 1.00 39.84 78 ASN A O 1
ATOM 629 N N . SER A 1 79 ? 23.374 -4.694 -14.263 1.00 37.62 79 SER 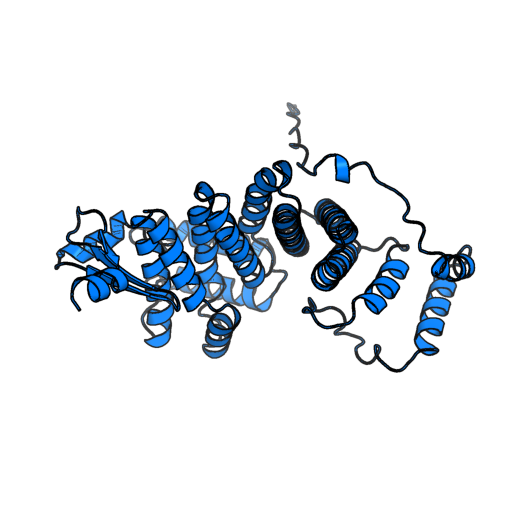A N 1
ATOM 630 C CA . SER A 1 79 ? 22.445 -4.309 -15.342 1.00 37.62 79 SER A CA 1
ATOM 631 C C . SER A 1 79 ? 22.935 -4.624 -16.765 1.00 37.62 79 SER A C 1
ATOM 633 O O . SER A 1 79 ? 22.129 -4.993 -17.616 1.00 37.62 79 SER A O 1
ATOM 635 N N . GLN A 1 80 ? 24.244 -4.563 -17.034 1.00 39.44 80 GLN A N 1
ATOM 636 C CA . GLN A 1 80 ? 24.796 -4.869 -18.362 1.00 39.44 80 GLN A CA 1
ATOM 637 C C . GLN A 1 80 ? 24.902 -6.371 -18.657 1.00 39.44 80 GLN A C 1
ATOM 639 O O . GLN A 1 80 ? 24.566 -6.771 -19.765 1.00 39.44 80 GLN A O 1
ATOM 644 N N . GLN A 1 81 ? 25.300 -7.215 -17.696 1.00 41.22 81 GLN A N 1
ATOM 645 C CA . GLN A 1 81 ? 25.398 -8.676 -17.885 1.00 41.22 81 GLN A CA 1
ATOM 646 C C . GLN A 1 81 ? 24.014 -9.349 -17.942 1.00 41.22 81 GLN A C 1
ATOM 648 O O . GLN A 1 81 ? 23.826 -10.350 -18.635 1.00 41.22 81 GLN A O 1
ATOM 653 N N . PHE A 1 82 ? 23.022 -8.759 -17.269 1.00 40.66 82 PHE A N 1
ATOM 654 C CA . PHE A 1 82 ? 21.637 -9.237 -17.240 1.00 40.66 82 PHE A CA 1
ATOM 655 C C . PHE A 1 82 ? 20.906 -9.045 -18.578 1.00 40.66 82 PHE A C 1
ATOM 657 O O . PHE A 1 82 ? 20.152 -9.923 -18.997 1.00 40.66 82 PHE A O 1
ATOM 664 N N . LEU A 1 83 ? 21.174 -7.937 -19.284 1.00 41.50 83 LEU A N 1
ATOM 665 C CA . LEU A 1 83 ? 20.651 -7.676 -20.632 1.00 41.50 83 LEU A CA 1
ATOM 666 C C . LEU A 1 83 ? 21.142 -8.721 -21.653 1.00 41.50 83 LEU A C 1
ATOM 668 O O . LEU A 1 83 ? 20.383 -9.091 -22.545 1.00 41.50 83 LEU A O 1
ATOM 672 N N . ILE A 1 84 ? 22.368 -9.239 -21.484 1.00 42.38 84 ILE A N 1
ATOM 673 C CA . ILE A 1 84 ? 22.981 -10.263 -22.356 1.00 42.38 84 ILE A CA 1
ATOM 674 C C . ILE A 1 84 ? 22.327 -11.637 -22.160 1.00 42.38 84 ILE A C 1
ATOM 676 O O . ILE A 1 84 ? 22.050 -12.343 -23.124 1.00 42.38 84 ILE A O 1
ATOM 680 N N . ALA A 1 85 ? 22.047 -12.032 -20.916 1.00 44.12 85 ALA A N 1
ATOM 681 C CA . ALA A 1 85 ? 21.397 -13.313 -20.628 1.00 44.12 85 ALA A CA 1
ATOM 682 C C . ALA A 1 85 ? 19.897 -13.301 -20.974 1.00 44.12 85 ALA A C 1
ATOM 684 O O . ALA A 1 85 ? 19.345 -14.304 -21.435 1.00 44.12 85 ALA A O 1
ATOM 685 N N . ALA A 1 86 ? 19.238 -12.157 -20.767 1.00 43.09 86 ALA A N 1
ATOM 686 C CA . ALA A 1 86 ? 17.826 -11.980 -21.074 1.00 43.09 86 ALA A CA 1
ATOM 687 C C . ALA A 1 86 ? 17.559 -11.921 -22.589 1.00 43.09 86 ALA A C 1
ATOM 689 O O . ALA A 1 86 ? 16.592 -12.532 -23.039 1.00 43.09 86 ALA A O 1
ATOM 690 N N . SER A 1 87 ? 18.429 -11.282 -23.387 1.00 45.53 87 SER A N 1
ATOM 691 C CA . SER A 1 87 ? 18.288 -11.217 -24.853 1.00 45.53 87 SER A CA 1
ATOM 692 C C . SER A 1 87 ? 18.423 -12.585 -25.535 1.00 45.53 87 SER A C 1
ATOM 694 O O . SER A 1 87 ? 17.678 -12.881 -26.465 1.00 45.53 87 SER A O 1
ATOM 696 N N . VAL A 1 88 ? 19.292 -13.466 -25.026 1.00 42.91 88 VAL A N 1
ATOM 697 C CA . VAL A 1 88 ? 19.485 -14.832 -25.555 1.00 42.91 88 VAL A CA 1
ATOM 698 C C . VAL A 1 88 ? 18.265 -15.737 -25.307 1.00 42.91 88 VAL A C 1
ATOM 700 O O . VAL A 1 88 ? 18.016 -16.664 -26.074 1.00 42.91 88 VAL A O 1
ATOM 703 N N . CYS A 1 89 ? 17.452 -15.460 -24.282 1.00 40.88 89 CYS A N 1
ATOM 704 C CA . CYS A 1 89 ? 16.292 -16.291 -23.931 1.00 40.88 89 CYS A CA 1
ATOM 705 C C . CYS A 1 89 ? 14.973 -15.844 -24.590 1.00 40.88 89 CYS A C 1
ATOM 707 O O . CYS A 1 89 ? 14.037 -16.640 -24.668 1.00 40.88 89 CYS A O 1
ATOM 709 N N . VAL A 1 90 ? 14.888 -14.604 -25.091 1.00 42.31 90 VAL A N 1
ATOM 710 C CA . VAL A 1 90 ? 13.705 -14.067 -25.802 1.00 42.31 90 VAL A CA 1
ATOM 711 C C . VAL A 1 90 ? 13.379 -14.870 -27.074 1.00 42.31 90 VAL A C 1
ATOM 713 O O . VAL A 1 90 ? 12.219 -14.927 -27.481 1.00 42.31 90 VAL A O 1
ATOM 716 N N . ALA A 1 91 ? 14.362 -15.566 -27.651 1.00 43.00 91 ALA A N 1
ATOM 717 C CA . ALA A 1 91 ? 14.218 -16.309 -28.901 1.00 43.00 91 ALA A CA 1
ATOM 718 C C . ALA A 1 91 ? 13.497 -17.672 -28.789 1.00 43.00 91 ALA A C 1
ATOM 720 O O . ALA A 1 91 ? 13.123 -18.232 -29.817 1.00 43.00 91 ALA A O 1
ATOM 721 N N . ILE A 1 92 ? 13.278 -18.241 -27.593 1.00 40.53 92 ILE A N 1
ATOM 722 C CA . ILE A 1 92 ? 12.762 -19.620 -27.470 1.00 40.53 92 ILE A CA 1
ATOM 723 C C . ILE A 1 92 ? 11.457 -19.635 -26.670 1.00 40.53 92 ILE A C 1
ATOM 725 O O . ILE A 1 92 ? 11.440 -19.402 -25.463 1.00 40.53 92 ILE A O 1
ATOM 729 N N . GLY A 1 93 ? 10.345 -19.906 -27.360 1.00 46.19 93 GLY A N 1
ATOM 730 C CA . GLY A 1 93 ? 8.982 -19.921 -26.821 1.00 46.19 93 GLY A CA 1
ATOM 731 C C . GLY A 1 93 ? 8.800 -20.826 -25.598 1.00 46.19 93 GLY A C 1
ATOM 732 O O . GLY A 1 93 ? 8.486 -22.007 -25.726 1.00 46.19 93 GLY A O 1
ATOM 733 N N . HIS A 1 94 ? 8.948 -20.253 -24.404 1.00 48.03 94 HIS A N 1
ATOM 734 C CA . HIS A 1 94 ? 8.807 -20.965 -23.139 1.00 48.03 94 HIS A CA 1
ATOM 735 C C . HIS A 1 94 ? 7.755 -20.338 -22.222 1.00 48.03 94 HIS A C 1
ATOM 737 O O . HIS A 1 94 ? 7.583 -19.120 -22.158 1.00 48.03 94 HIS A O 1
ATOM 743 N N . SER A 1 95 ? 7.110 -21.207 -21.441 1.00 51.00 95 SER A N 1
ATOM 744 C CA . SER A 1 95 ? 6.107 -20.949 -20.396 1.00 51.00 95 SER A CA 1
ATOM 745 C C . SER A 1 95 ? 6.498 -19.908 -19.332 1.00 51.00 95 SER A C 1
ATOM 747 O O . SER A 1 95 ? 5.655 -19.514 -18.537 1.00 51.00 95 SER A O 1
ATOM 749 N N . ASN A 1 96 ? 7.744 -19.419 -19.337 1.00 61.53 96 ASN A N 1
ATOM 750 C CA . ASN A 1 96 ? 8.276 -18.400 -18.427 1.00 61.53 96 ASN A CA 1
ATOM 751 C C . ASN A 1 96 ? 8.474 -17.012 -19.080 1.00 61.53 96 ASN A C 1
ATOM 753 O O . ASN A 1 96 ? 9.097 -16.141 -18.473 1.00 61.53 96 ASN A O 1
ATOM 757 N N . ARG A 1 97 ? 7.957 -16.773 -20.297 1.00 67.56 97 ARG A N 1
ATOM 758 C CA . ARG A 1 97 ? 8.103 -15.495 -21.032 1.00 67.56 97 ARG A CA 1
ATOM 759 C C . ARG A 1 97 ? 7.727 -14.260 -20.202 1.00 67.56 97 ARG A C 1
ATOM 761 O O . ARG A 1 97 ? 8.446 -13.268 -20.250 1.00 67.56 97 ARG A O 1
ATOM 768 N N . THR A 1 98 ? 6.665 -14.333 -19.400 1.00 70.56 98 THR A N 1
ATOM 769 C CA . THR A 1 98 ? 6.240 -13.245 -18.501 1.00 70.56 98 THR A CA 1
ATOM 770 C C . THR A 1 98 ? 7.347 -12.830 -17.531 1.00 70.56 98 THR A C 1
ATOM 772 O O . THR A 1 98 ? 7.642 -11.644 -17.410 1.00 70.56 98 THR A O 1
ATOM 775 N N . ARG A 1 99 ? 8.026 -13.795 -16.902 1.00 69.62 99 ARG A N 1
ATOM 776 C CA . ARG A 1 99 ? 9.111 -13.534 -15.944 1.00 69.62 99 ARG A CA 1
ATOM 777 C C . ARG A 1 99 ? 10.337 -12.910 -16.608 1.00 69.62 99 ARG A C 1
ATOM 779 O O . ARG A 1 99 ? 10.990 -12.049 -16.030 1.00 69.62 99 ARG A O 1
ATOM 786 N N . TYR A 1 100 ? 10.633 -13.297 -17.846 1.00 69.44 100 TYR A N 1
ATOM 787 C CA . TYR A 1 100 ? 11.722 -12.679 -18.605 1.00 69.44 100 TYR A CA 1
ATOM 788 C C . TYR A 1 100 ? 11.417 -11.231 -18.978 1.00 69.44 100 TYR A C 1
ATOM 790 O O . TYR A 1 100 ? 12.274 -10.369 -18.805 1.00 69.44 100 TYR A O 1
ATOM 798 N N . LEU A 1 101 ? 10.192 -10.949 -19.424 1.00 73.81 101 LEU A N 1
ATOM 799 C CA . LEU A 1 101 ? 9.754 -9.585 -19.716 1.00 73.81 101 LEU A CA 1
ATOM 800 C C . LEU A 1 101 ? 9.780 -8.704 -18.458 1.00 73.81 101 LEU A C 1
ATOM 802 O O . LEU A 1 101 ? 10.226 -7.562 -18.522 1.00 73.81 101 LEU A O 1
ATOM 806 N N . GLN A 1 102 ? 9.400 -9.246 -17.296 1.00 74.44 102 GLN A N 1
ATOM 807 C CA . GLN A 1 102 ? 9.546 -8.554 -16.010 1.00 74.44 102 GLN A CA 1
ATOM 808 C C . GLN A 1 102 ? 11.009 -8.231 -15.688 1.00 74.44 102 GLN A C 1
ATOM 810 O O . GLN A 1 102 ? 11.312 -7.117 -15.268 1.00 74.44 102 GLN A O 1
ATOM 815 N N . ASN A 1 103 ? 11.915 -9.187 -15.899 1.00 69.75 103 ASN A N 1
ATOM 816 C CA . ASN A 1 103 ? 13.342 -8.992 -15.654 1.00 69.75 103 ASN A CA 1
ATOM 817 C C . ASN A 1 103 ? 13.953 -7.952 -16.602 1.00 69.75 103 ASN A C 1
ATOM 819 O O . ASN A 1 103 ? 14.756 -7.130 -16.168 1.00 69.75 103 ASN A O 1
ATOM 823 N N . LEU A 1 104 ? 13.554 -7.955 -17.877 1.00 70.62 104 LEU A N 1
ATOM 824 C CA . LEU A 1 104 ? 13.951 -6.928 -18.842 1.00 70.62 104 LEU A CA 1
ATOM 825 C C . LEU A 1 104 ? 13.443 -5.552 -18.419 1.00 70.62 104 LEU A C 1
ATOM 827 O O . LEU A 1 104 ? 14.226 -4.607 -18.362 1.00 70.62 104 LEU A O 1
ATOM 831 N N . ALA A 1 105 ? 12.163 -5.449 -18.059 1.00 79.06 105 ALA A N 1
ATOM 832 C CA . ALA A 1 105 ? 11.588 -4.210 -17.557 1.00 79.06 105 ALA A CA 1
ATOM 833 C C . ALA A 1 105 ? 12.350 -3.678 -16.334 1.00 79.06 105 ALA A C 1
ATOM 835 O O . ALA A 1 105 ? 12.681 -2.498 -16.290 1.00 79.06 105 ALA A O 1
ATOM 836 N N . ALA A 1 106 ? 12.678 -4.551 -15.377 1.00 73.94 106 ALA A N 1
ATOM 837 C CA . ALA A 1 106 ? 13.446 -4.192 -14.188 1.00 73.94 106 ALA A CA 1
ATOM 838 C C . ALA A 1 106 ? 14.883 -3.750 -14.518 1.00 73.94 106 ALA A C 1
ATOM 840 O O . ALA A 1 106 ? 15.394 -2.825 -13.894 1.00 73.94 106 ALA A O 1
ATOM 841 N N . ALA A 1 107 ? 15.533 -4.376 -15.504 1.00 68.81 107 ALA A N 1
ATOM 842 C CA . ALA A 1 107 ? 16.879 -3.997 -15.930 1.00 68.81 107 ALA A CA 1
ATOM 843 C C . ALA A 1 107 ? 16.908 -2.612 -16.596 1.00 68.81 107 ALA A C 1
ATOM 845 O O . ALA A 1 107 ? 17.800 -1.814 -16.307 1.00 68.81 107 ALA A O 1
ATOM 846 N N . TYR A 1 108 ? 15.929 -2.311 -17.455 1.00 74.06 108 TYR A N 1
ATOM 847 C CA . TYR A 1 108 ? 15.783 -0.980 -18.047 1.00 74.06 108 TYR A CA 1
ATOM 848 C C . TYR A 1 108 ? 15.422 0.076 -17.001 1.00 74.06 108 TYR A C 1
ATOM 850 O O . TYR A 1 108 ? 15.998 1.157 -17.016 1.00 74.06 108 TYR A O 1
ATOM 858 N N . ASP A 1 109 ? 14.548 -0.252 -16.051 1.00 76.38 109 ASP A N 1
ATOM 859 C CA . ASP A 1 109 ? 14.208 0.617 -14.922 1.00 76.38 109 ASP A CA 1
ATOM 860 C C . ASP A 1 109 ? 15.438 0.933 -14.041 1.00 76.38 109 ASP A C 1
ATOM 862 O O . ASP A 1 109 ? 15.700 2.088 -13.711 1.00 76.38 109 ASP A O 1
ATOM 866 N N . ASP A 1 110 ? 16.266 -0.067 -13.717 1.00 71.06 110 ASP A N 1
ATOM 867 C CA . ASP A 1 110 ? 17.525 0.139 -12.983 1.00 71.06 110 ASP A CA 1
ATOM 868 C C . ASP A 1 110 ? 18.529 0.990 -13.776 1.00 71.06 110 ASP A C 1
ATOM 870 O O . ASP A 1 110 ? 19.179 1.878 -13.217 1.00 71.06 110 ASP A O 1
ATOM 874 N N . ARG A 1 111 ? 18.637 0.757 -15.090 1.00 71.25 111 ARG A N 1
ATOM 875 C CA . ARG A 1 111 ? 19.498 1.554 -15.973 1.00 71.25 111 ARG A CA 1
ATOM 876 C C . ARG A 1 111 ? 19.030 3.004 -16.041 1.00 71.25 111 ARG A C 1
ATOM 878 O O . ARG A 1 111 ? 19.855 3.901 -15.888 1.00 71.25 111 ARG A O 1
ATOM 885 N N . TYR A 1 112 ? 17.727 3.223 -16.177 1.00 78.25 112 TYR A N 1
ATOM 886 C CA . TYR A 1 112 ? 17.118 4.544 -16.126 1.00 78.25 112 TYR A CA 1
ATOM 887 C C . TYR A 1 112 ? 17.423 5.252 -14.800 1.00 78.25 112 TYR A C 1
ATOM 889 O O . TYR A 1 112 ? 17.899 6.379 -14.820 1.00 78.25 112 TYR A O 1
ATOM 897 N N . ARG A 1 113 ? 17.260 4.599 -13.642 1.00 79.00 113 ARG A N 1
ATOM 898 C CA . ARG A 1 113 ? 17.579 5.234 -12.346 1.00 79.00 113 ARG A CA 1
ATOM 899 C C . ARG A 1 113 ? 19.043 5.645 -12.199 1.00 79.00 113 ARG A C 1
ATOM 901 O O . ARG A 1 113 ? 19.332 6.558 -11.433 1.00 79.00 113 ARG A O 1
ATOM 908 N N . LYS A 1 114 ? 19.958 4.957 -12.887 1.00 75.00 114 LYS A N 1
ATOM 909 C CA . LYS A 1 114 ? 21.401 5.229 -12.829 1.00 75.00 114 LYS A CA 1
ATOM 910 C C . LYS A 1 114 ? 21.865 6.255 -13.856 1.00 75.00 114 LYS A C 1
ATOM 912 O O . LYS A 1 114 ? 22.769 7.023 -13.557 1.00 75.00 114 LYS A O 1
ATOM 917 N N . LEU A 1 115 ? 21.300 6.220 -15.061 1.00 78.06 115 LEU A N 1
ATOM 918 C CA . LEU A 1 115 ? 21.781 6.991 -16.214 1.00 78.06 115 LEU A CA 1
ATOM 919 C C . LEU A 1 115 ? 20.813 8.094 -16.661 1.00 78.06 115 LEU A C 1
ATOM 921 O O . LEU A 1 115 ? 21.170 8.908 -17.501 1.00 78.06 115 LEU A O 1
ATOM 925 N N . ASP A 1 116 ? 19.591 8.110 -16.130 1.00 80.00 116 ASP A N 1
ATOM 926 C CA . ASP A 1 116 ? 18.509 9.052 -16.452 1.00 80.00 116 ASP A CA 1
ATOM 927 C C . ASP A 1 116 ? 18.125 9.110 -17.945 1.00 80.00 116 ASP A C 1
ATOM 929 O O . ASP A 1 116 ? 17.560 10.087 -18.434 1.00 80.00 116 ASP A O 1
ATOM 933 N N . HIS A 1 117 ? 18.408 8.043 -18.700 1.00 78.88 117 HIS A N 1
ATOM 934 C CA . HIS A 1 117 ? 18.073 7.966 -20.120 1.00 78.88 117 HIS A CA 1
ATOM 935 C C . HIS A 1 117 ? 16.573 7.721 -20.325 1.00 78.88 117 HIS A C 1
ATOM 937 O O . HIS A 1 117 ? 16.055 6.649 -20.013 1.00 78.88 117 HIS A O 1
ATOM 943 N N . LEU A 1 118 ? 15.870 8.684 -20.921 1.00 81.19 118 LEU A N 1
ATOM 944 C CA . LEU A 1 118 ? 14.418 8.605 -21.139 1.00 81.19 118 LEU A CA 1
ATOM 945 C C . LEU A 1 118 ? 13.976 7.404 -21.994 1.00 81.19 118 LEU A C 1
ATOM 947 O O . LEU A 1 118 ? 12.900 6.851 -21.775 1.00 81.19 118 LEU A O 1
ATOM 951 N N . GLU A 1 119 ? 14.810 6.949 -22.926 1.00 77.75 119 GLU A N 1
ATOM 952 C CA . GLU A 1 119 ? 14.527 5.745 -23.718 1.00 77.75 119 GLU A CA 1
ATOM 953 C C . GLU A 1 119 ? 14.394 4.487 -22.850 1.00 77.75 119 GLU A C 1
ATOM 955 O O . GLU A 1 119 ? 13.655 3.560 -23.188 1.00 77.75 119 GLU A O 1
ATOM 960 N N . ASP A 1 120 ? 15.102 4.442 -21.721 1.00 74.31 120 ASP A N 1
ATOM 961 C CA . ASP A 1 120 ? 15.097 3.285 -20.834 1.00 74.31 120 ASP A CA 1
ATOM 962 C C . ASP A 1 120 ? 13.793 3.175 -20.065 1.00 74.31 120 ASP A C 1
ATOM 964 O O . ASP A 1 120 ? 13.263 2.075 -19.931 1.00 74.31 120 ASP A O 1
ATOM 968 N N . ILE A 1 121 ? 13.213 4.294 -19.628 1.00 84.44 121 ILE A N 1
ATOM 969 C CA . ILE A 1 121 ? 11.906 4.251 -18.973 1.00 84.44 121 ILE A CA 1
ATOM 970 C C . ILE A 1 121 ? 10.782 3.912 -19.958 1.00 84.44 121 ILE A C 1
ATOM 972 O O . ILE A 1 121 ? 9.824 3.225 -19.593 1.00 84.44 121 ILE A O 1
ATOM 976 N N . GLU A 1 122 ? 10.902 4.322 -21.223 1.00 84.12 122 GLU A N 1
ATOM 977 C CA . GLU A 1 122 ? 9.947 3.928 -22.263 1.00 84.12 122 GLU A CA 1
ATOM 978 C C . GLU A 1 122 ? 10.038 2.428 -22.577 1.00 84.12 122 GLU A C 1
ATOM 980 O O . GLU A 1 122 ? 9.001 1.757 -22.608 1.00 84.12 122 GLU A O 1
ATOM 985 N N . LYS A 1 123 ? 11.252 1.868 -22.671 1.00 78.00 123 LYS A N 1
ATOM 986 C CA . LYS A 1 123 ? 11.472 0.415 -22.807 1.00 78.00 123 LYS A CA 1
ATOM 987 C C . LYS A 1 123 ? 11.004 -0.359 -21.572 1.00 78.00 123 LYS A C 1
ATOM 989 O O . LYS A 1 123 ? 10.343 -1.388 -21.704 1.00 78.00 123 LYS A O 1
ATOM 994 N N . ALA A 1 124 ? 11.277 0.140 -20.366 1.00 82.12 124 ALA A N 1
ATOM 995 C CA . ALA A 1 124 ? 10.816 -0.475 -19.122 1.00 82.12 124 AL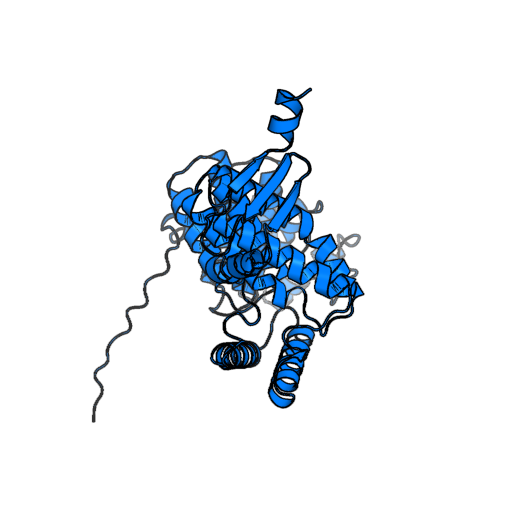A A CA 1
ATOM 996 C C . ALA A 1 124 ? 9.284 -0.559 -19.067 1.00 82.12 124 ALA A C 1
ATOM 998 O O . ALA A 1 124 ? 8.727 -1.598 -18.695 1.00 82.12 124 ALA A O 1
ATOM 999 N N . LEU A 1 125 ? 8.590 0.507 -19.480 1.00 87.62 125 LEU A N 1
ATOM 1000 C CA . LEU A 1 125 ? 7.132 0.524 -19.587 1.00 87.62 125 LEU A CA 1
ATOM 1001 C C . LEU A 1 125 ? 6.620 -0.446 -20.645 1.00 87.62 125 LEU A C 1
ATOM 1003 O O . LEU A 1 125 ? 5.704 -1.213 -20.352 1.00 87.62 125 LEU A O 1
ATOM 1007 N N . GLN A 1 126 ? 7.221 -0.445 -21.836 1.00 83.31 126 GLN A N 1
ATOM 1008 C CA . GLN A 1 126 ? 6.851 -1.350 -22.923 1.00 83.31 126 GLN A CA 1
ATOM 1009 C C . GLN A 1 126 ? 6.896 -2.814 -22.467 1.00 83.31 126 GLN A C 1
ATOM 1011 O O . GLN A 1 126 ? 5.881 -3.509 -22.537 1.00 83.31 126 GLN A O 1
ATOM 1016 N N . TYR A 1 127 ? 8.023 -3.265 -21.909 1.00 80.31 127 TYR A N 1
ATOM 1017 C CA . TYR A 1 127 ? 8.159 -4.645 -21.436 1.00 80.31 127 TYR A CA 1
ATOM 1018 C C . TYR A 1 127 ? 7.264 -4.953 -20.229 1.00 80.31 127 TYR A C 1
ATOM 1020 O O . TYR A 1 127 ? 6.763 -6.071 -20.109 1.00 80.31 127 TYR A O 1
ATOM 1028 N N . SER A 1 128 ? 7.001 -3.973 -19.356 1.00 85.06 128 SER A N 1
ATOM 1029 C CA . SER A 1 128 ? 6.066 -4.149 -18.235 1.00 85.06 128 SER A CA 1
ATOM 1030 C C . SER A 1 128 ? 4.631 -4.381 -18.718 1.00 85.06 128 SER A C 1
ATOM 1032 O O . SER A 1 128 ? 3.940 -5.254 -18.189 1.00 85.06 128 SER A O 1
ATOM 1034 N N . PHE A 1 129 ? 4.184 -3.648 -19.744 1.00 87.12 129 PHE A N 1
ATOM 1035 C CA . PHE A 1 129 ? 2.874 -3.864 -20.362 1.00 87.12 129 PHE A CA 1
ATOM 1036 C C . PHE A 1 129 ? 2.807 -5.190 -21.117 1.00 87.12 129 PHE A C 1
ATOM 1038 O O . PHE A 1 129 ? 1.824 -5.917 -20.974 1.00 87.12 129 PHE A O 1
ATOM 1045 N N . GLU A 1 130 ? 3.862 -5.545 -21.854 1.00 83.25 130 GLU A N 1
ATOM 1046 C CA . GLU A 1 130 ? 3.942 -6.824 -22.562 1.00 83.25 130 GLU A CA 1
ATOM 1047 C C . GLU A 1 130 ? 3.853 -8.015 -21.587 1.00 83.25 130 GLU A C 1
ATOM 1049 O O . GLU A 1 130 ? 3.155 -9.003 -21.848 1.00 83.25 130 GLU A O 1
ATOM 1054 N N . ALA A 1 131 ? 4.530 -7.912 -20.438 1.00 81.94 131 ALA A N 1
ATOM 1055 C CA . ALA A 1 131 ? 4.459 -8.902 -19.371 1.00 81.94 131 ALA A CA 1
ATOM 1056 C C . ALA A 1 131 ? 3.054 -8.971 -18.754 1.00 81.94 131 ALA A C 1
ATOM 1058 O O . ALA A 1 131 ? 2.547 -10.060 -18.489 1.00 81.94 131 ALA A O 1
ATOM 1059 N N . LEU A 1 132 ? 2.409 -7.822 -18.529 1.00 86.81 132 LEU A N 1
ATOM 1060 C CA . LEU A 1 132 ? 1.068 -7.754 -17.948 1.00 86.81 132 LEU A CA 1
ATOM 1061 C C . LEU A 1 132 ? -0.002 -8.378 -18.854 1.00 86.81 132 LEU A C 1
ATOM 1063 O O . LEU A 1 132 ? -0.937 -9.002 -18.347 1.00 86.81 132 LEU A O 1
ATOM 1067 N N . ASP A 1 133 ? 0.120 -8.218 -20.172 1.00 84.31 133 ASP A N 1
ATOM 1068 C CA . ASP A 1 133 ? -0.828 -8.798 -21.129 1.00 84.31 133 ASP A CA 1
ATOM 1069 C C . ASP A 1 133 ? -0.727 -10.329 -21.184 1.00 84.31 133 ASP A C 1
ATOM 1071 O O . ASP A 1 133 ? -1.737 -11.033 -21.245 1.00 84.31 133 ASP A O 1
ATOM 1075 N N . ARG A 1 134 ? 0.502 -10.847 -21.067 1.00 78.62 134 ARG A N 1
ATOM 1076 C CA . ARG A 1 134 ? 0.790 -12.288 -21.055 1.00 78.62 134 ARG A CA 1
ATOM 1077 C C . ARG A 1 134 ? 0.543 -12.962 -19.708 1.00 78.62 134 ARG A C 1
ATOM 1079 O O . ARG A 1 134 ? 0.393 -14.181 -19.667 1.00 78.62 134 ARG A O 1
ATOM 1086 N N . ALA A 1 135 ? 0.517 -12.209 -18.611 1.00 77.12 135 ALA A N 1
ATOM 1087 C CA . ALA A 1 135 ? 0.275 -12.756 -17.282 1.00 77.12 135 ALA A CA 1
ATOM 1088 C C . ALA A 1 135 ? -1.192 -13.226 -17.138 1.00 77.12 135 ALA A C 1
ATOM 1090 O O . ALA A 1 135 ? -2.105 -12.396 -17.263 1.00 77.12 135 ALA A O 1
ATOM 1091 N N . PRO A 1 136 ? -1.443 -14.518 -16.834 1.00 72.50 136 PRO A N 1
ATOM 1092 C CA . PRO A 1 136 ? -2.792 -15.024 -16.596 1.00 72.50 136 PRO A CA 1
ATOM 1093 C C . PRO A 1 136 ? -3.496 -14.262 -15.468 1.00 72.50 136 PRO A C 1
ATOM 1095 O O . PRO A 1 136 ? -2.870 -13.837 -14.492 1.00 72.50 136 PRO A O 1
ATOM 1098 N N . GLU A 1 137 ? -4.814 -14.097 -15.584 1.00 69.50 137 GLU A N 1
ATOM 1099 C CA . GLU A 1 137 ? -5.616 -13.531 -14.497 1.00 69.50 137 GLU A CA 1
ATOM 1100 C C . GLU A 1 137 ? -5.541 -14.448 -13.266 1.00 69.50 137 GLU A C 1
ATOM 1102 O O . GLU A 1 137 ? -5.719 -15.659 -13.376 1.00 69.50 137 GLU A O 1
ATOM 1107 N N . GLY A 1 138 ? -5.245 -13.870 -12.098 1.00 65.12 138 GLY A N 1
ATOM 1108 C CA . GLY A 1 138 ? -5.126 -14.612 -10.839 1.00 65.12 138 GLY A CA 1
ATOM 1109 C C . GLY A 1 138 ? -3.773 -15.286 -10.577 1.00 65.12 138 GLY A C 1
ATOM 1110 O O . GLY A 1 138 ? -3.670 -16.028 -9.611 1.00 65.12 138 GLY A O 1
ATOM 1111 N N . HIS A 1 139 ? -2.736 -15.046 -11.387 1.00 70.19 139 HIS A N 1
ATOM 1112 C CA . HIS A 1 139 ? -1.374 -15.512 -11.082 1.00 70.19 139 HIS A CA 1
ATOM 1113 C C . HIS A 1 139 ? -0.579 -14.449 -10.304 1.00 70.19 139 HIS A C 1
ATOM 1115 O O . HIS A 1 139 ? -0.687 -13.259 -10.604 1.00 70.19 139 HIS A O 1
ATOM 1121 N N . SER A 1 140 ? 0.281 -14.853 -9.362 1.00 71.38 140 SER A N 1
ATOM 1122 C CA . SER A 1 140 ? 1.204 -13.955 -8.633 1.00 71.38 140 SER A CA 1
ATOM 1123 C C . SER A 1 140 ? 2.079 -13.078 -9.543 1.00 71.38 140 SER A C 1
ATOM 1125 O O . SER A 1 140 ? 2.231 -11.885 -9.280 1.00 71.38 140 SER A O 1
ATOM 1127 N N . ASP A 1 141 ? 2.586 -13.624 -10.654 1.00 73.94 141 ASP A N 1
ATOM 1128 C CA . ASP A 1 141 ? 3.335 -12.894 -11.682 1.00 73.94 141 ASP A CA 1
ATOM 1129 C C . ASP A 1 141 ? 2.572 -11.654 -12.189 1.00 73.94 141 ASP A C 1
ATOM 1131 O O . ASP A 1 141 ? 3.184 -10.623 -12.467 1.00 73.94 141 ASP A O 1
ATOM 1135 N N . ARG A 1 142 ? 1.233 -11.681 -12.237 1.00 82.00 142 ARG A N 1
ATOM 1136 C CA . ARG A 1 142 ? 0.441 -10.505 -12.625 1.00 82.00 142 ARG A CA 1
ATOM 1137 C C . ARG A 1 142 ? 0.555 -9.366 -11.603 1.00 82.00 142 ARG A C 1
ATOM 1139 O O . ARG A 1 142 ? 0.623 -8.209 -12.013 1.00 82.00 142 ARG A O 1
ATOM 1146 N N . ALA A 1 143 ? 0.650 -9.670 -10.306 1.00 79.44 143 ALA A N 1
ATOM 1147 C CA . ALA A 1 143 ? 0.824 -8.657 -9.260 1.00 79.44 143 ALA A CA 1
ATOM 1148 C C . ALA A 1 143 ? 2.182 -7.955 -9.393 1.00 79.44 143 ALA A C 1
ATOM 1150 O O . ALA A 1 143 ? 2.272 -6.733 -9.270 1.00 79.44 143 ALA A O 1
ATOM 1151 N N . ILE A 1 144 ? 3.224 -8.719 -9.730 1.00 78.19 144 ILE A N 1
ATOM 1152 C CA . ILE A 1 144 ? 4.565 -8.187 -10.005 1.00 78.19 144 ILE A CA 1
ATOM 1153 C C . ILE A 1 144 ? 4.539 -7.296 -11.255 1.00 78.19 144 ILE A C 1
ATOM 1155 O O . ILE A 1 144 ? 5.085 -6.193 -11.233 1.00 78.19 144 ILE A O 1
ATOM 1159 N N . CYS A 1 145 ? 3.851 -7.719 -12.324 1.00 82.44 145 CYS A N 1
ATOM 1160 C CA . CYS A 1 145 ? 3.674 -6.887 -13.517 1.00 82.44 145 CYS A CA 1
ATOM 1161 C C . CYS A 1 145 ? 2.989 -5.553 -13.185 1.00 82.44 145 CYS A C 1
ATOM 1163 O O . CYS A 1 145 ? 3.493 -4.504 -13.575 1.00 82.44 145 CYS A O 1
ATOM 1165 N N . LEU A 1 146 ? 1.876 -5.572 -12.442 1.00 86.88 146 LEU A N 1
ATOM 1166 C CA . LEU A 1 146 ? 1.149 -4.355 -12.056 1.00 86.88 146 LEU A CA 1
ATOM 1167 C C . LEU A 1 146 ? 2.000 -3.414 -11.197 1.00 86.88 146 LEU A C 1
ATOM 1169 O O . LEU A 1 146 ? 1.949 -2.200 -11.386 1.00 86.88 146 LEU A O 1
ATOM 1173 N N . GLN A 1 147 ? 2.816 -3.960 -10.294 1.00 83.88 147 GLN A N 1
ATOM 1174 C CA . GLN A 1 147 ? 3.763 -3.173 -9.508 1.00 83.88 147 GLN A CA 1
ATOM 1175 C C . GLN A 1 147 ? 4.815 -2.490 -10.390 1.00 83.88 147 GLN A C 1
ATOM 1177 O O . GLN A 1 147 ? 5.103 -1.307 -10.197 1.00 83.88 147 GLN A O 1
ATOM 1182 N N . ASN A 1 148 ? 5.396 -3.217 -11.346 1.00 83.12 148 ASN A N 1
ATOM 1183 C CA . ASN A 1 148 ? 6.400 -2.660 -12.252 1.00 83.12 148 ASN A CA 1
ATOM 1184 C C . ASN A 1 148 ? 5.789 -1.590 -13.162 1.00 83.12 148 ASN A C 1
ATOM 1186 O O . ASN A 1 148 ? 6.359 -0.511 -13.296 1.00 83.12 148 ASN A O 1
ATOM 1190 N N . VAL A 1 149 ? 4.589 -1.837 -13.698 1.00 90.12 149 VAL A N 1
ATOM 1191 C CA . VAL A 1 149 ? 3.827 -0.838 -14.458 1.00 90.12 149 VAL A CA 1
ATOM 1192 C C . VAL A 1 149 ? 3.585 0.413 -13.610 1.00 90.12 149 VAL A C 1
ATOM 1194 O O . VAL A 1 149 ? 3.976 1.501 -14.022 1.00 90.12 149 VAL A O 1
ATOM 1197 N N . GLY A 1 150 ? 3.007 0.282 -12.411 1.00 89.88 150 GLY A N 1
ATOM 1198 C CA . GLY A 1 150 ? 2.697 1.430 -11.549 1.00 89.88 150 GLY A CA 1
ATOM 1199 C C . GLY A 1 150 ? 3.935 2.254 -11.184 1.00 89.88 150 GLY A C 1
ATOM 1200 O O . GLY A 1 150 ? 3.912 3.482 -11.254 1.00 89.88 150 GLY A O 1
ATOM 1201 N N . ARG A 1 151 ? 5.047 1.582 -10.866 1.00 87.56 151 ARG A N 1
ATOM 1202 C CA . ARG A 1 151 ? 6.343 2.216 -10.587 1.00 87.56 151 ARG A CA 1
ATOM 1203 C C . ARG A 1 151 ? 6.873 2.995 -11.792 1.00 87.56 151 ARG A C 1
ATOM 1205 O O . ARG A 1 151 ? 7.179 4.175 -11.659 1.00 87.56 151 ARG A O 1
ATOM 1212 N N . ASN A 1 152 ? 6.934 2.355 -12.956 1.00 88.94 152 ASN A N 1
ATOM 1213 C CA . ASN A 1 152 ? 7.494 2.959 -14.160 1.00 88.94 152 ASN A CA 1
ATOM 1214 C C . ASN A 1 152 ? 6.621 4.121 -14.676 1.00 88.94 152 ASN A C 1
ATOM 1216 O O . ASN A 1 152 ? 7.149 5.096 -15.207 1.00 88.94 152 ASN A O 1
ATOM 1220 N N . ILE A 1 153 ? 5.291 4.067 -14.496 1.00 91.94 153 ILE A N 1
ATOM 1221 C CA . ILE A 1 153 ? 4.397 5.184 -14.853 1.00 91.94 153 ILE A CA 1
ATOM 1222 C C . ILE A 1 153 ? 4.653 6.384 -13.931 1.00 91.94 153 ILE A C 1
ATOM 1224 O O . ILE A 1 153 ? 4.779 7.502 -14.428 1.00 91.94 153 ILE A O 1
ATOM 1228 N N . ILE A 1 154 ? 4.785 6.165 -12.615 1.00 91.50 154 ILE A N 1
ATOM 1229 C CA . ILE A 1 154 ? 5.136 7.229 -11.659 1.00 91.50 154 ILE A CA 1
ATOM 1230 C C . ILE A 1 154 ? 6.473 7.875 -12.033 1.00 91.50 154 ILE A C 1
ATOM 1232 O O . ILE A 1 154 ? 6.565 9.102 -12.101 1.00 91.50 154 ILE A O 1
ATOM 1236 N N . ASP A 1 155 ? 7.501 7.062 -12.280 1.00 89.12 155 ASP A N 1
ATOM 1237 C CA . ASP A 1 155 ? 8.844 7.556 -12.587 1.00 89.12 155 ASP A CA 1
ATOM 1238 C C . ASP A 1 155 ? 8.842 8.373 -13.893 1.00 89.12 155 ASP A C 1
ATOM 1240 O O . ASP A 1 155 ? 9.476 9.431 -13.965 1.00 89.12 155 ASP A O 1
ATOM 1244 N N . ARG A 1 156 ? 8.042 7.967 -14.890 1.00 89.88 156 ARG A N 1
ATOM 1245 C CA . ARG A 1 156 ? 7.912 8.708 -16.147 1.00 89.88 156 ARG A CA 1
ATOM 1246 C C . ARG A 1 156 ? 7.139 10.002 -15.969 1.00 89.88 156 ARG A C 1
ATOM 1248 O O . ARG A 1 156 ? 7.559 11.030 -16.497 1.00 89.88 156 ARG A O 1
ATOM 1255 N N . TYR A 1 157 ? 6.044 9.975 -15.212 1.00 92.06 157 TYR A N 1
ATOM 1256 C CA . TYR A 1 157 ? 5.284 11.181 -14.907 1.00 92.06 157 TYR A CA 1
ATOM 1257 C C . TYR A 1 157 ? 6.159 12.210 -14.186 1.00 92.06 157 TYR A C 1
ATOM 1259 O O . TYR A 1 157 ? 6.144 13.387 -14.537 1.00 92.06 157 TYR A O 1
ATOM 1267 N N . LYS A 1 158 ? 6.978 11.781 -13.218 1.00 89.81 158 LYS A N 1
ATOM 1268 C CA . LYS A 1 158 ? 7.880 12.684 -12.490 1.00 89.81 158 LYS A CA 1
ATOM 1269 C C . LYS A 1 158 ? 8.837 13.439 -13.416 1.00 89.81 158 LYS A C 1
ATOM 1271 O O . LYS A 1 158 ? 9.089 14.609 -13.139 1.00 89.81 158 LYS A O 1
ATOM 1276 N N . LYS A 1 159 ? 9.317 12.818 -14.500 1.00 88.81 159 LYS A N 1
ATOM 1277 C CA . LYS A 1 159 ? 10.195 13.474 -15.487 1.00 88.81 159 LYS A CA 1
ATOM 1278 C C . LYS A 1 159 ? 9.457 14.253 -16.561 1.00 88.81 159 LYS A C 1
ATOM 1280 O O . LYS A 1 159 ? 9.830 15.380 -16.848 1.00 88.81 159 LYS A O 1
ATOM 1285 N N . LEU A 1 160 ? 8.450 13.642 -17.180 1.00 89.12 160 LEU A N 1
ATOM 1286 C CA . LEU A 1 160 ? 7.836 14.167 -18.402 1.00 89.12 160 LEU A CA 1
ATOM 1287 C C . LEU A 1 160 ? 6.546 14.947 -18.148 1.00 89.12 160 LEU A C 1
ATOM 1289 O O . LEU A 1 160 ? 6.061 15.605 -19.060 1.00 89.12 160 LEU A O 1
ATOM 1293 N N . LYS A 1 161 ? 5.965 14.838 -16.944 1.00 91.38 161 LYS A N 1
ATOM 1294 C CA . LYS A 1 161 ? 4.708 15.493 -16.537 1.00 91.38 161 LYS A CA 1
ATOM 1295 C C . LYS A 1 161 ? 3.543 15.257 -17.513 1.00 91.38 161 LYS A C 1
ATOM 1297 O O . LYS A 1 161 ? 2.651 16.088 -17.637 1.00 91.38 161 LYS A O 1
ATOM 1302 N N . ARG A 1 162 ? 3.542 14.099 -18.187 1.00 89.50 162 ARG A N 1
ATOM 1303 C CA . ARG A 1 162 ? 2.520 13.694 -19.165 1.00 89.50 162 ARG A CA 1
ATOM 1304 C C . ARG A 1 162 ? 1.176 13.438 -18.461 1.00 89.50 162 ARG A C 1
ATOM 1306 O O . ARG A 1 162 ? 1.126 12.545 -17.612 1.00 89.50 162 ARG A O 1
ATOM 1313 N N . PRO A 1 163 ? 0.090 14.160 -18.785 1.00 88.19 163 PRO A N 1
ATOM 1314 C CA . PRO A 1 163 ? -1.194 14.000 -18.098 1.00 88.19 163 PRO A CA 1
ATOM 1315 C C . PRO A 1 163 ? -1.787 12.596 -18.274 1.00 88.19 163 PRO A C 1
ATOM 1317 O O . PRO A 1 163 ? -2.403 12.071 -17.349 1.00 88.19 163 PRO A O 1
ATOM 1320 N N . GLU A 1 164 ? -1.515 11.928 -19.398 1.00 88.75 164 GLU A N 1
ATOM 1321 C CA . GLU A 1 164 ? -2.005 10.571 -19.663 1.00 88.75 164 GLU A CA 1
ATOM 1322 C C . GLU A 1 164 ? -1.447 9.547 -18.666 1.00 88.75 164 GLU A C 1
ATOM 1324 O O . GLU A 1 164 ? -2.089 8.539 -18.380 1.00 88.75 164 GLU A O 1
ATOM 1329 N N . ASP A 1 165 ? -0.248 9.788 -18.127 1.00 88.38 165 ASP A N 1
ATOM 1330 C CA . ASP A 1 165 ? 0.334 8.927 -17.096 1.00 88.38 165 ASP A CA 1
ATOM 1331 C C . ASP A 1 165 ? -0.371 9.111 -15.754 1.00 88.38 165 ASP A C 1
ATOM 1333 O O . ASP A 1 165 ? -0.627 8.128 -15.058 1.00 88.38 165 ASP A O 1
ATOM 1337 N N . LEU A 1 166 ? -0.738 10.350 -15.417 1.00 89.19 166 LEU A N 1
ATOM 1338 C CA . LEU A 1 166 ? -1.408 10.680 -14.161 1.00 89.19 166 LEU A CA 1
ATOM 1339 C C . LEU A 1 166 ? -2.775 9.993 -14.047 1.00 89.19 166 LEU A C 1
ATOM 1341 O O . LEU A 1 166 ? -3.115 9.446 -12.999 1.00 89.19 166 LEU A O 1
ATOM 1345 N N . GLU A 1 167 ? -3.534 9.957 -15.142 1.00 88.19 167 GLU A N 1
ATOM 1346 C CA . GLU A 1 167 ? -4.849 9.307 -15.193 1.00 88.19 167 GLU A CA 1
ATOM 1347 C C . GLU A 1 167 ? -4.774 7.776 -15.063 1.00 88.19 167 GLU A C 1
ATOM 1349 O O . GLU A 1 167 ? -5.704 7.133 -14.569 1.00 88.19 167 GLU A O 1
ATOM 1354 N N . LEU A 1 168 ? -3.667 7.168 -15.498 1.00 88.12 168 LEU A N 1
ATOM 1355 C CA . LEU A 1 168 ? -3.489 5.716 -15.486 1.00 88.12 168 LEU A CA 1
ATOM 1356 C C . LEU A 1 168 ? -3.057 5.172 -14.121 1.00 88.12 168 LEU A C 1
ATOM 1358 O O . LEU A 1 168 ? -3.367 4.019 -13.807 1.00 88.12 168 LEU A O 1
ATOM 1362 N N . ILE A 1 169 ? -2.355 5.973 -13.315 1.00 89.88 169 ILE A N 1
ATOM 1363 C CA . ILE A 1 169 ? -1.784 5.558 -12.024 1.00 89.88 169 ILE A CA 1
ATOM 1364 C C . ILE A 1 169 ? -2.846 4.918 -11.111 1.00 89.88 169 ILE A C 1
ATOM 1366 O O . ILE A 1 169 ? -2.686 3.735 -10.787 1.00 89.88 169 ILE A O 1
ATOM 1370 N N . PRO A 1 170 ? -3.966 5.587 -10.760 1.00 89.81 170 PRO A N 1
ATOM 1371 C CA . PRO A 1 170 ? -4.955 5.014 -9.845 1.00 89.81 170 PRO A CA 1
ATOM 1372 C C . PRO A 1 170 ? -5.494 3.665 -10.320 1.00 89.81 170 PRO A C 1
ATOM 1374 O O . PRO A 1 170 ? -5.684 2.750 -9.521 1.00 89.81 170 PRO A O 1
ATOM 1377 N N . GLN A 1 171 ? -5.695 3.504 -11.631 1.00 88.56 171 GLN A N 1
ATOM 1378 C CA . GLN A 1 171 ? -6.243 2.279 -12.206 1.00 88.56 171 GLN A CA 1
ATOM 1379 C C . GLN A 1 171 ? -5.350 1.063 -11.913 1.00 88.56 171 GLN A C 1
ATOM 1381 O O . GLN A 1 171 ? -5.855 0.034 -11.461 1.00 88.56 171 GLN A O 1
ATOM 1386 N N . TYR A 1 172 ? -4.039 1.176 -12.142 1.00 88.06 172 TYR A N 1
ATOM 1387 C CA . TYR A 1 172 ? -3.109 0.056 -11.969 1.00 88.06 172 TYR A CA 1
ATOM 1388 C C . TYR A 1 172 ? -2.846 -0.275 -10.499 1.00 88.06 172 TYR A C 1
ATOM 1390 O O . TYR A 1 172 ? -2.745 -1.453 -10.146 1.00 88.06 172 TYR A O 1
ATOM 1398 N N . PHE A 1 173 ? -2.790 0.731 -9.624 1.00 87.44 173 PHE A N 1
ATOM 1399 C CA . PHE A 1 173 ? -2.635 0.485 -8.190 1.00 87.44 173 PHE A CA 1
ATOM 1400 C C . PHE A 1 173 ? -3.900 -0.107 -7.562 1.00 87.44 173 PHE A C 1
ATOM 1402 O O . PHE A 1 173 ? -3.794 -1.049 -6.779 1.00 87.44 173 PHE A O 1
ATOM 1409 N N . LEU A 1 174 ? -5.093 0.345 -7.962 1.00 84.12 174 LEU A N 1
ATOM 1410 C CA . LEU A 1 174 ? -6.353 -0.269 -7.530 1.00 84.12 174 LEU A CA 1
ATOM 1411 C C . LEU A 1 174 ? -6.509 -1.702 -8.051 1.00 84.12 174 LEU A C 1
ATOM 1413 O O . LEU A 1 174 ? -7.043 -2.551 -7.339 1.00 84.12 174 LEU A O 1
ATOM 1417 N N . GLU A 1 175 ? -6.055 -1.999 -9.273 1.00 84.62 175 GLU A N 1
ATOM 1418 C CA . GLU A 1 175 ? -6.017 -3.377 -9.781 1.00 84.62 175 GLU A CA 1
ATOM 1419 C C . GLU A 1 175 ? -5.054 -4.234 -8.949 1.00 84.62 175 GLU A C 1
ATOM 1421 O O . GLU A 1 175 ? -5.430 -5.322 -8.514 1.00 84.62 175 GLU A O 1
ATOM 1426 N N . SER A 1 176 ? -3.861 -3.711 -8.642 1.00 82.69 176 SER A N 1
ATOM 1427 C CA . SER A 1 176 ? -2.878 -4.381 -7.785 1.00 82.69 176 SER A CA 1
ATOM 1428 C C . SER A 1 176 ? -3.419 -4.649 -6.379 1.00 82.69 176 SER A C 1
ATOM 1430 O O . SER A 1 176 ? -3.147 -5.710 -5.832 1.00 82.69 176 SER A O 1
ATOM 1432 N N . ALA A 1 177 ? -4.184 -3.721 -5.799 1.00 78.38 177 ALA A N 1
ATOM 1433 C CA . ALA A 1 177 ? -4.770 -3.856 -4.464 1.00 78.38 177 ALA A CA 1
ATOM 1434 C C . ALA A 1 177 ? -5.859 -4.937 -4.397 1.00 78.38 177 ALA A C 1
ATOM 1436 O O . ALA A 1 177 ? -6.054 -5.576 -3.370 1.00 78.38 177 ALA A O 1
ATOM 1437 N N . LYS A 1 178 ? -6.587 -5.136 -5.503 1.00 78.75 178 LYS A N 1
ATOM 1438 C CA . LYS A 1 178 ? -7.652 -6.145 -5.614 1.00 78.75 178 LYS A CA 1
ATOM 1439 C C . LYS A 1 178 ? -7.113 -7.554 -5.827 1.00 78.75 178 LYS A C 1
ATOM 1441 O O . LYS A 1 178 ? -7.872 -8.519 -5.704 1.00 78.75 178 LYS A O 1
ATOM 1446 N N . MET A 1 179 ? -5.842 -7.688 -6.199 1.00 76.06 179 MET A N 1
ATOM 1447 C CA . MET A 1 179 ? -5.247 -8.993 -6.418 1.00 76.06 179 MET A CA 1
ATOM 1448 C C . MET A 1 179 ? -5.145 -9.762 -5.105 1.00 76.06 179 MET A C 1
ATOM 1450 O O . MET A 1 179 ? -4.506 -9.334 -4.153 1.00 76.06 179 MET A O 1
ATOM 1454 N N . ARG A 1 180 ? -5.765 -10.943 -5.096 1.00 66.56 180 ARG A N 1
ATOM 1455 C CA . ARG A 1 180 ? -5.760 -11.879 -3.963 1.00 66.56 180 ARG A CA 1
ATOM 1456 C C . ARG A 1 180 ? -4.539 -12.808 -3.959 1.00 66.56 180 ARG A C 1
ATOM 1458 O O . ARG A 1 180 ? -4.410 -13.652 -3.082 1.00 66.56 180 ARG A O 1
ATOM 1465 N N . THR A 1 181 ? -3.678 -12.687 -4.967 1.00 64.94 181 THR A N 1
ATOM 1466 C CA . THR A 1 181 ? -2.506 -13.539 -5.196 1.00 64.94 181 THR A CA 1
ATOM 1467 C C . THR A 1 181 ? -1.246 -12.705 -5.279 1.00 64.94 181 THR A C 1
ATOM 1469 O O . THR A 1 181 ? -1.243 -11.649 -5.914 1.00 64.94 181 THR A O 1
ATOM 1472 N N . GLY A 1 182 ? -0.164 -13.226 -4.712 1.00 69.38 182 GLY A N 1
ATOM 1473 C CA . GLY A 1 182 ? 1.128 -12.557 -4.644 1.00 69.38 182 GLY A CA 1
ATOM 1474 C C . GLY A 1 182 ? 1.523 -12.217 -3.211 1.00 69.38 182 GLY A C 1
ATOM 1475 O O . GLY A 1 182 ? 0.784 -12.453 -2.261 1.00 69.38 182 GLY A O 1
ATOM 1476 N N . ASN A 1 183 ? 2.731 -11.683 -3.059 1.00 74.31 183 ASN A N 1
ATOM 1477 C CA . ASN A 1 183 ? 3.302 -11.366 -1.757 1.00 74.31 183 ASN A CA 1
ATOM 1478 C C . ASN A 1 183 ? 2.664 -10.078 -1.178 1.00 74.31 183 ASN A C 1
ATOM 1480 O O . ASN A 1 183 ? 2.857 -9.008 -1.772 1.00 74.31 183 ASN A O 1
ATOM 1484 N N . PRO A 1 184 ? 1.985 -10.132 -0.011 1.00 78.06 184 PRO A N 1
ATOM 1485 C CA . PRO A 1 184 ? 1.376 -8.957 0.617 1.00 78.06 184 PRO A CA 1
ATOM 1486 C C . PRO A 1 184 ? 2.378 -7.829 0.898 1.00 78.06 184 PRO A C 1
ATOM 1488 O O . PRO A 1 184 ? 2.027 -6.658 0.806 1.00 78.06 184 PRO A O 1
ATOM 1491 N N . ALA A 1 185 ? 3.652 -8.150 1.151 1.00 79.06 185 ALA A N 1
ATOM 1492 C CA . ALA A 1 185 ? 4.704 -7.158 1.385 1.00 79.06 185 ALA A CA 1
ATOM 1493 C C . ALA A 1 185 ? 5.055 -6.372 0.113 1.00 79.06 185 ALA A C 1
ATOM 1495 O O . ALA A 1 185 ? 5.397 -5.190 0.175 1.00 79.06 185 ALA A O 1
ATOM 1496 N N . LEU A 1 186 ? 4.957 -7.005 -1.061 1.00 76.81 186 LEU A N 1
ATOM 1497 C CA . LEU A 1 186 ? 5.128 -6.310 -2.338 1.00 76.81 186 LEU A CA 1
ATOM 1498 C C . LEU A 1 186 ? 3.925 -5.415 -2.637 1.00 76.81 186 LEU A C 1
ATOM 1500 O O . LEU A 1 186 ? 4.124 -4.276 -3.059 1.00 76.81 186 LEU A O 1
ATOM 1504 N N . ALA A 1 187 ? 2.706 -5.900 -2.380 1.00 83.00 187 ALA A N 1
ATOM 1505 C CA . ALA A 1 187 ? 1.485 -5.112 -2.529 1.00 83.00 187 ALA A CA 1
ATOM 1506 C C . ALA A 1 187 ? 1.480 -3.890 -1.593 1.00 83.00 187 ALA A C 1
ATOM 1508 O O . ALA A 1 187 ? 1.216 -2.781 -2.051 1.00 83.00 187 ALA A O 1
ATOM 1509 N N . TRP A 1 188 ? 1.892 -4.066 -0.334 1.00 86.00 188 TRP A N 1
ATOM 1510 C CA . TRP A 1 188 ? 2.072 -2.988 0.643 1.00 86.00 188 TRP A CA 1
ATOM 1511 C C . TRP A 1 188 ? 3.026 -1.905 0.143 1.00 86.00 188 TRP A C 1
ATOM 1513 O O . TRP A 1 188 ? 2.656 -0.738 0.052 1.00 86.00 188 TRP A O 1
ATOM 1523 N N . ARG A 1 189 ? 4.241 -2.290 -0.271 1.00 86.12 189 ARG A N 1
ATOM 1524 C CA . ARG A 1 189 ? 5.232 -1.351 -0.828 1.00 86.12 189 ARG A CA 1
ATOM 1525 C C . ARG A 1 189 ? 4.711 -0.629 -2.070 1.00 86.12 189 ARG A C 1
ATOM 1527 O O . ARG A 1 189 ? 5.054 0.530 -2.298 1.00 86.12 189 ARG A O 1
ATOM 1534 N N . ASN A 1 190 ? 3.911 -1.313 -2.888 1.00 86.50 190 ASN A N 1
ATOM 1535 C CA . ASN A 1 190 ? 3.297 -0.720 -4.069 1.00 86.50 190 ASN A CA 1
ATOM 1536 C C . ASN A 1 190 ? 2.260 0.345 -3.676 1.00 86.50 190 ASN A C 1
ATOM 1538 O O . ASN A 1 190 ? 2.329 1.475 -4.148 1.00 86.50 190 ASN A O 1
ATOM 1542 N N . LEU A 1 191 ? 1.348 0.007 -2.766 1.00 89.88 191 LEU A N 1
ATOM 1543 C CA . LEU A 1 191 ? 0.312 0.910 -2.265 1.00 89.88 191 LEU A CA 1
ATOM 1544 C C . LEU A 1 191 ? 0.893 2.125 -1.545 1.00 89.88 191 LEU A C 1
ATOM 1546 O O . LEU A 1 191 ? 0.452 3.237 -1.815 1.00 89.88 191 LEU A O 1
ATOM 1550 N N . PHE A 1 192 ? 1.929 1.942 -0.724 1.00 89.69 192 PHE A N 1
ATOM 1551 C CA . PHE A 1 192 ? 2.631 3.062 -0.099 1.00 89.69 192 PHE A CA 1
ATOM 1552 C C . PHE A 1 192 ? 3.224 4.009 -1.147 1.00 89.69 192 PHE A C 1
ATOM 1554 O O . PHE A 1 192 ? 3.019 5.215 -1.073 1.00 89.69 192 PHE A O 1
ATOM 1561 N N . ARG A 1 193 ? 3.881 3.477 -2.191 1.00 89.69 193 ARG A N 1
ATOM 1562 C CA . ARG A 1 193 ? 4.416 4.308 -3.284 1.00 89.69 193 ARG A CA 1
ATOM 1563 C C . ARG A 1 193 ? 3.317 5.123 -3.970 1.00 89.69 193 ARG A C 1
ATOM 1565 O O . ARG A 1 193 ? 3.545 6.287 -4.297 1.00 89.69 193 ARG A O 1
ATOM 1572 N N . TRP A 1 194 ? 2.146 4.528 -4.195 1.00 92.25 194 TRP A N 1
ATOM 1573 C CA . TRP A 1 194 ? 0.998 5.251 -4.737 1.00 92.25 194 TRP A CA 1
ATOM 1574 C C . TRP A 1 194 ? 0.472 6.306 -3.774 1.00 92.25 194 TRP A C 1
ATOM 1576 O O . TRP A 1 194 ? 0.180 7.411 -4.219 1.00 92.25 194 TRP A O 1
ATOM 1586 N N . ALA A 1 195 ? 0.397 6.010 -2.478 1.00 91.31 195 ALA A N 1
ATOM 1587 C CA . ALA A 1 195 ? -0.053 6.955 -1.466 1.00 91.31 195 ALA A CA 1
ATOM 1588 C C . ALA A 1 195 ? 0.873 8.177 -1.385 1.00 91.31 195 ALA A C 1
ATOM 1590 O O . ALA A 1 195 ? 0.395 9.303 -1.503 1.00 91.31 195 ALA A O 1
ATOM 1591 N N . SER A 1 196 ? 2.193 7.963 -1.307 1.00 89.06 196 SER A N 1
ATOM 1592 C CA . SER A 1 196 ? 3.191 9.043 -1.307 1.00 89.06 196 SER A CA 1
ATOM 1593 C C . SER A 1 196 ? 3.154 9.864 -2.595 1.00 89.06 196 SER A C 1
ATOM 1595 O O . SER A 1 196 ? 3.319 11.077 -2.566 1.00 89.06 196 SER A O 1
ATOM 1597 N N . PHE A 1 197 ? 2.928 9.224 -3.745 1.00 91.19 197 PHE A N 1
ATOM 1598 C CA . PHE A 1 197 ? 2.771 9.942 -5.009 1.00 91.19 197 PHE A CA 1
ATOM 1599 C C . PHE A 1 197 ? 1.472 10.761 -5.048 1.00 91.19 197 PHE A C 1
ATOM 1601 O O . PHE A 1 197 ? 1.479 11.932 -5.424 1.00 91.19 197 PHE A O 1
ATOM 1608 N N . SER A 1 198 ? 0.362 10.156 -4.627 1.00 90.88 198 SER A N 1
ATOM 1609 C CA . SER A 1 198 ? -0.960 10.787 -4.593 1.00 90.88 198 SER A CA 1
ATOM 1610 C C . SER A 1 198 ? -0.985 11.973 -3.636 1.00 90.88 198 SER A C 1
ATOM 1612 O O . SER A 1 198 ? -1.622 12.974 -3.936 1.00 90.88 198 SER A O 1
ATOM 1614 N N . ALA A 1 199 ? -0.218 11.917 -2.546 1.00 87.75 199 ALA A N 1
ATOM 1615 C CA . ALA A 1 199 ? -0.039 13.039 -1.634 1.00 87.75 199 ALA A CA 1
ATOM 1616 C C . ALA A 1 199 ? 0.509 14.299 -2.324 1.00 87.75 199 ALA A C 1
ATOM 1618 O O . ALA A 1 199 ? 0.244 15.400 -1.872 1.00 87.75 199 ALA A O 1
ATOM 1619 N N . SER A 1 200 ? 1.264 14.179 -3.417 1.00 88.19 200 SER A N 1
ATOM 1620 C CA . SER A 1 200 ? 1.793 15.351 -4.130 1.00 88.19 200 SER A CA 1
ATOM 1621 C C . SER A 1 200 ? 0.981 15.737 -5.366 1.00 88.19 200 SER A C 1
ATOM 1623 O O . SER A 1 200 ? 1.012 16.898 -5.762 1.00 88.19 200 SER A O 1
ATOM 1625 N N . TYR A 1 201 ? 0.294 14.782 -6.004 1.00 88.56 201 TYR A N 1
ATOM 1626 C CA . TYR A 1 201 ? -0.286 14.989 -7.339 1.00 88.56 201 TYR A CA 1
ATOM 1627 C C . TYR A 1 201 ? -1.776 14.632 -7.468 1.00 88.56 201 TYR A C 1
ATOM 1629 O O . TYR A 1 201 ? -2.403 15.095 -8.415 1.00 88.56 201 TYR A O 1
ATOM 1637 N N . GLN A 1 202 ? -2.334 13.810 -6.568 1.00 88.62 202 GLN A N 1
ATOM 1638 C CA . GLN A 1 202 ? -3.726 13.317 -6.608 1.00 88.62 202 GLN A CA 1
ATOM 1639 C C . GLN A 1 202 ? -4.304 13.134 -5.185 1.00 88.62 202 GLN A C 1
ATOM 1641 O O . GLN A 1 202 ? -4.526 11.993 -4.749 1.00 88.62 202 GLN A O 1
ATOM 1646 N N . PRO A 1 203 ? -4.513 14.216 -4.406 1.00 84.69 203 PRO A N 1
ATOM 1647 C CA . PRO A 1 203 ? -4.930 14.120 -3.003 1.00 84.69 203 PRO A CA 1
ATOM 1648 C C . PRO A 1 203 ? -6.219 13.316 -2.785 1.00 84.69 203 PRO A C 1
ATOM 1650 O O . PRO A 1 203 ? -6.376 12.643 -1.765 1.00 84.69 203 PRO A O 1
ATOM 1653 N N . GLU A 1 204 ? -7.121 13.317 -3.767 1.00 86.88 204 GLU A N 1
ATOM 1654 C CA . GLU A 1 204 ? -8.372 12.557 -3.779 1.00 86.88 204 GLU A CA 1
ATOM 1655 C C . GLU A 1 204 ? -8.175 11.038 -3.650 1.00 86.88 204 GLU A C 1
ATOM 1657 O O . GLU A 1 204 ? -9.048 10.335 -3.138 1.00 86.88 204 GLU A O 1
ATOM 1662 N N . HIS A 1 205 ? -7.020 10.521 -4.073 1.00 87.38 205 HIS A N 1
ATOM 1663 C CA . HIS A 1 205 ? -6.698 9.095 -4.047 1.00 87.38 205 HIS A CA 1
ATOM 1664 C C . HIS A 1 205 ? -5.827 8.682 -2.857 1.00 87.38 205 HIS A C 1
ATOM 1666 O O . HIS A 1 205 ? -5.683 7.490 -2.585 1.00 87.38 205 HIS A O 1
ATOM 1672 N N . CYS A 1 206 ? -5.288 9.649 -2.115 1.00 86.81 206 CYS A N 1
ATOM 1673 C CA . CYS A 1 206 ? -4.332 9.413 -1.039 1.00 86.81 206 CYS A CA 1
ATOM 1674 C C . CYS A 1 206 ? -4.918 8.548 0.094 1.00 86.81 206 CYS A C 1
ATOM 1676 O O . CYS A 1 206 ? -4.358 7.509 0.442 1.00 86.81 206 CYS A O 1
ATOM 1678 N N . VAL A 1 207 ? -6.109 8.903 0.592 1.00 83.38 207 VAL A N 1
ATOM 1679 C CA . VAL A 1 207 ? -6.801 8.141 1.651 1.00 83.38 207 VAL A CA 1
ATOM 1680 C C . VAL A 1 207 ? -7.154 6.727 1.182 1.00 83.38 207 VAL A C 1
ATOM 1682 O O . VAL A 1 207 ? -6.990 5.764 1.925 1.00 83.38 207 VAL A O 1
ATOM 1685 N N . ALA A 1 208 ? -7.590 6.571 -0.072 1.00 86.00 208 ALA A N 1
ATOM 1686 C CA . ALA A 1 208 ? -7.899 5.256 -0.629 1.00 86.00 208 ALA A CA 1
ATOM 1687 C C . ALA A 1 208 ? -6.653 4.356 -0.707 1.00 86.00 208 ALA A C 1
ATOM 1689 O O . ALA A 1 208 ? -6.742 3.158 -0.430 1.00 86.00 208 ALA A O 1
ATOM 1690 N N . ALA A 1 209 ? -5.495 4.930 -1.046 1.00 88.06 209 ALA A N 1
ATOM 1691 C CA . ALA A 1 209 ? -4.223 4.219 -1.081 1.00 88.06 209 ALA A CA 1
ATOM 1692 C C . ALA A 1 209 ? -3.781 3.771 0.322 1.00 88.06 209 ALA A C 1
ATOM 1694 O O . ALA A 1 209 ? -3.418 2.606 0.494 1.00 88.06 209 ALA A O 1
ATOM 1695 N N . PHE A 1 210 ? -3.881 4.649 1.329 1.00 85.94 210 PHE A N 1
ATOM 1696 C CA . PHE A 1 210 ? -3.580 4.296 2.719 1.00 85.94 210 PHE A CA 1
ATOM 1697 C C . PHE A 1 210 ? -4.537 3.238 3.270 1.00 85.94 210 PHE A C 1
ATOM 1699 O O . PHE A 1 210 ? -4.080 2.232 3.799 1.00 85.94 210 PHE A O 1
ATOM 1706 N N . ASN A 1 211 ? -5.846 3.372 3.053 1.00 83.56 211 ASN A N 1
ATOM 1707 C CA . ASN A 1 211 ? -6.812 2.349 3.464 1.00 83.56 211 ASN A CA 1
ATOM 1708 C C . ASN A 1 211 ? -6.514 0.991 2.813 1.00 83.56 211 ASN A C 1
ATOM 1710 O O . ASN A 1 211 ? -6.556 -0.048 3.470 1.00 83.56 211 ASN A O 1
ATOM 1714 N N . GLY A 1 212 ? -6.176 0.989 1.519 1.00 84.31 212 GLY A N 1
ATOM 1715 C CA . GLY A 1 212 ? -5.744 -0.217 0.818 1.00 84.31 212 GLY A CA 1
ATOM 1716 C C . GLY A 1 212 ? -4.492 -0.832 1.438 1.00 84.31 212 GLY A C 1
ATOM 1717 O O . GLY A 1 212 ? -4.423 -2.051 1.576 1.00 84.31 212 GLY A O 1
ATOM 1718 N N . MET A 1 213 ? -3.528 0.006 1.825 1.00 85.62 213 MET A N 1
ATOM 1719 C CA . MET A 1 213 ? -2.312 -0.411 2.512 1.00 85.62 213 MET A CA 1
ATOM 1720 C C . MET A 1 213 ? -2.684 -1.101 3.828 1.00 85.62 213 MET A C 1
ATOM 1722 O O . MET A 1 213 ? -2.464 -2.302 3.953 1.00 85.62 213 MET A O 1
ATOM 1726 N N . PHE A 1 214 ? -3.357 -0.411 4.750 1.00 81.25 214 PHE A N 1
ATOM 1727 C CA . PHE A 1 214 ? -3.660 -0.949 6.078 1.00 81.25 214 PHE A CA 1
ATOM 1728 C C . PHE A 1 214 ? -4.585 -2.172 6.087 1.00 81.25 214 PHE A C 1
ATOM 1730 O O . PHE A 1 214 ? -4.458 -3.025 6.966 1.00 81.25 214 PHE A O 1
ATOM 1737 N N . ASN A 1 215 ? -5.439 -2.344 5.075 1.00 80.00 215 ASN A N 1
ATOM 1738 C CA . ASN A 1 215 ? -6.214 -3.576 4.894 1.00 80.00 215 ASN A CA 1
ATOM 1739 C C . ASN A 1 215 ? -5.339 -4.833 4.704 1.00 80.00 215 ASN A C 1
ATOM 1741 O O . ASN A 1 215 ? -5.821 -5.943 4.924 1.00 80.00 215 ASN A O 1
ATOM 1745 N N . LEU A 1 216 ? -4.063 -4.683 4.326 1.00 80.00 216 LEU A N 1
ATOM 1746 C CA . LEU A 1 216 ? -3.104 -5.785 4.198 1.00 80.00 216 LEU A CA 1
ATOM 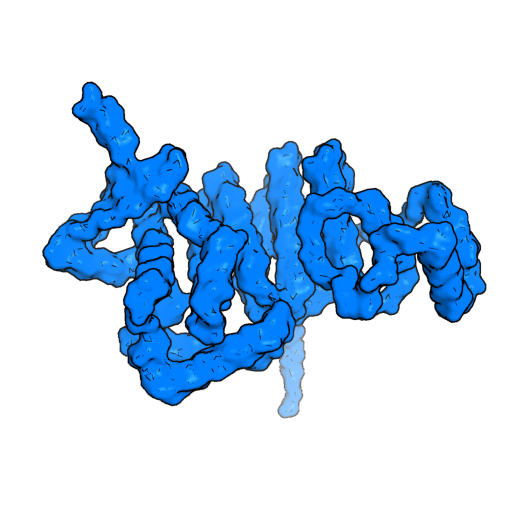1747 C C . LEU A 1 216 ? -2.327 -6.078 5.496 1.00 80.00 216 LEU A C 1
ATOM 1749 O O . LEU A 1 216 ? -1.683 -7.127 5.571 1.00 80.00 216 LEU A O 1
ATOM 1753 N N . LEU A 1 217 ? -2.383 -5.215 6.525 1.00 78.25 217 LEU A N 1
ATOM 1754 C CA . LEU A 1 217 ? -1.676 -5.441 7.801 1.00 78.25 217 LEU A CA 1
ATOM 1755 C C . LEU A 1 217 ? -2.010 -6.792 8.450 1.00 78.25 217 LEU A C 1
ATOM 1757 O O . LEU A 1 217 ? -1.074 -7.483 8.859 1.00 78.25 217 LEU A O 1
ATOM 1761 N N . PRO A 1 218 ? -3.286 -7.225 8.524 1.00 75.38 218 PRO A N 1
ATOM 1762 C CA . PRO A 1 218 ? -3.628 -8.516 9.120 1.00 75.38 218 PRO A CA 1
ATOM 1763 C C . PRO A 1 218 ? -2.971 -9.710 8.420 1.00 75.38 218 PRO A C 1
ATOM 1765 O O . PRO A 1 218 ? -2.693 -10.728 9.055 1.00 75.38 218 PRO A O 1
ATOM 1768 N N . GLU A 1 219 ? -2.734 -9.594 7.111 1.00 73.62 219 GLU A N 1
ATOM 1769 C CA . GLU A 1 219 ? -2.082 -10.633 6.314 1.00 73.62 219 GLU A CA 1
ATOM 1770 C C . GLU A 1 219 ? -0.560 -10.608 6.477 1.00 73.62 219 GLU A C 1
ATOM 1772 O O . GLU A 1 219 ? 0.071 -11.663 6.525 1.00 73.62 219 GLU A O 1
ATOM 1777 N N . LEU A 1 220 ? 0.024 -9.413 6.593 1.00 75.00 220 LEU A N 1
ATOM 1778 C CA . LEU A 1 220 ? 1.455 -9.213 6.823 1.00 75.00 220 LEU A CA 1
ATOM 1779 C C . LEU A 1 220 ? 1.896 -9.663 8.211 1.00 75.00 220 LEU A C 1
ATOM 1781 O O . LEU A 1 220 ? 2.948 -10.278 8.359 1.00 75.00 220 LEU A O 1
ATOM 1785 N N . LEU A 1 221 ? 1.087 -9.357 9.220 1.00 73.88 221 LEU A N 1
ATOM 1786 C CA . LEU A 1 221 ? 1.408 -9.556 10.628 1.00 73.88 221 LEU A CA 1
ATOM 1787 C C . LEU A 1 221 ? 0.630 -10.737 11.215 1.00 73.88 221 LEU A C 1
ATOM 1789 O O . LEU A 1 221 ? 0.133 -10.694 12.343 1.00 73.88 221 LEU A O 1
ATOM 1793 N N . TRP A 1 222 ? 0.527 -11.811 10.429 1.00 70.88 222 TRP A N 1
ATOM 1794 C CA . TRP A 1 222 ? -0.247 -12.993 10.784 1.00 70.88 222 TRP A CA 1
ATOM 1795 C C . TRP A 1 222 ? 0.248 -13.668 12.076 1.00 70.88 222 TRP A C 1
ATOM 1797 O O . TRP A 1 222 ? 1.414 -14.030 12.209 1.00 70.88 222 TRP A O 1
ATOM 1807 N N . ILE A 1 223 ? -0.678 -13.942 13.002 1.00 56.94 223 ILE A N 1
ATOM 1808 C CA . ILE A 1 223 ? -0.407 -14.459 14.359 1.00 56.94 223 ILE A CA 1
ATOM 1809 C C . ILE A 1 223 ? 0.218 -15.864 14.362 1.00 56.94 223 ILE A C 1
ATOM 1811 O O . ILE A 1 223 ? 0.934 -16.221 15.291 1.00 56.94 223 ILE A O 1
ATOM 1815 N N . GLY A 1 224 ? -0.030 -16.676 13.331 1.00 55.59 224 GLY A N 1
ATOM 1816 C CA . GLY A 1 224 ? 0.577 -18.008 13.224 1.00 55.59 224 GLY A CA 1
ATOM 1817 C C . GLY A 1 224 ? 2.066 -17.987 12.870 1.00 55.59 224 GLY A C 1
ATOM 1818 O O . GLY A 1 224 ? 2.675 -19.052 12.802 1.00 55.59 224 GLY A O 1
ATOM 1819 N N . GLN A 1 225 ? 2.645 -16.809 12.620 1.00 63.31 225 GLN A N 1
ATOM 1820 C CA . GLN A 1 225 ? 4.084 -16.634 12.460 1.00 63.31 225 GLN A CA 1
ATOM 1821 C C . GLN A 1 225 ? 4.767 -16.445 13.816 1.00 63.31 225 GLN A C 1
ATOM 1823 O O . GLN A 1 225 ? 4.201 -15.884 14.759 1.00 63.31 225 GLN A O 1
ATOM 1828 N N . MET A 1 226 ? 6.029 -16.869 13.892 1.00 62.34 226 MET A N 1
ATOM 1829 C CA . MET A 1 226 ? 6.880 -16.566 15.040 1.00 62.34 226 MET A CA 1
ATOM 1830 C C . MET A 1 226 ? 6.938 -15.050 15.262 1.00 62.34 226 MET A C 1
ATOM 1832 O O . MET A 1 226 ? 6.927 -14.274 14.306 1.00 62.34 226 MET A O 1
ATOM 1836 N N . ILE A 1 227 ? 7.000 -14.630 16.529 1.00 68.31 227 ILE A N 1
ATOM 1837 C CA . ILE A 1 227 ? 7.085 -13.209 16.906 1.00 68.31 227 ILE A CA 1
ATOM 1838 C C . ILE A 1 227 ? 8.259 -12.529 16.186 1.00 68.31 227 ILE A C 1
ATOM 1840 O O . ILE A 1 227 ? 8.087 -11.431 15.669 1.00 68.31 227 ILE A O 1
ATOM 1844 N N . SER A 1 228 ? 9.393 -13.223 16.053 1.00 68.50 228 SER A N 1
ATOM 1845 C CA . SER A 1 228 ? 10.569 -12.749 15.316 1.00 68.50 228 SER A CA 1
ATOM 1846 C C . SER A 1 228 ? 10.267 -12.402 13.856 1.00 68.50 228 SER A C 1
ATOM 1848 O O . SER A 1 228 ? 10.606 -11.318 13.411 1.00 68.50 228 SER A O 1
ATOM 1850 N N . VAL A 1 229 ? 9.549 -13.261 13.126 1.00 70.06 229 VAL A N 1
ATOM 1851 C CA . VAL A 1 229 ? 9.194 -13.022 11.712 1.00 70.06 229 VAL A CA 1
ATOM 1852 C C . VAL A 1 229 ? 8.294 -11.793 11.560 1.00 70.06 229 VAL A C 1
ATOM 1854 O O . VAL A 1 229 ? 8.415 -11.047 10.590 1.00 70.06 229 VAL A O 1
ATOM 1857 N N . ARG A 1 230 ? 7.402 -11.553 12.528 1.00 74.50 230 ARG A N 1
ATOM 1858 C CA . ARG A 1 230 ? 6.550 -10.357 12.534 1.00 74.50 230 ARG A CA 1
ATOM 1859 C C . ARG A 1 230 ? 7.340 -9.097 12.864 1.00 74.50 230 ARG A C 1
ATOM 1861 O O . ARG A 1 230 ? 7.151 -8.092 12.189 1.00 74.50 230 ARG A O 1
ATOM 1868 N N . GLN A 1 231 ? 8.238 -9.155 13.846 1.00 73.19 231 GLN A N 1
ATOM 1869 C CA . GLN A 1 231 ? 9.148 -8.050 14.162 1.00 73.19 231 GLN A CA 1
ATOM 1870 C C . GLN A 1 231 ? 10.028 -7.709 12.956 1.00 73.19 231 GLN A C 1
ATOM 1872 O O . GLN A 1 231 ? 10.104 -6.547 12.564 1.00 73.19 231 GLN A O 1
ATOM 1877 N N . ASP A 1 232 ? 10.585 -8.720 12.288 1.00 76.31 232 ASP A N 1
ATOM 1878 C CA . ASP A 1 232 ? 11.338 -8.543 11.048 1.00 76.31 232 ASP A CA 1
ATOM 1879 C C . ASP A 1 232 ? 10.486 -7.869 9.969 1.00 76.31 232 ASP A C 1
ATOM 1881 O O . ASP A 1 232 ? 10.964 -6.964 9.292 1.00 76.31 232 ASP A O 1
ATOM 1885 N N . ALA A 1 233 ? 9.216 -8.256 9.810 1.00 76.31 233 ALA A N 1
ATOM 1886 C CA . ALA A 1 233 ? 8.314 -7.620 8.852 1.00 76.31 233 ALA A CA 1
ATOM 1887 C C . ALA A 1 233 ? 8.019 -6.153 9.206 1.00 76.31 233 ALA A C 1
ATOM 1889 O O . ALA A 1 233 ? 8.044 -5.311 8.308 1.00 76.31 233 ALA A O 1
ATOM 1890 N N . ILE A 1 234 ? 7.790 -5.835 10.487 1.00 78.94 234 ILE A N 1
ATOM 1891 C CA . ILE A 1 234 ? 7.590 -4.458 10.973 1.00 78.94 234 ILE A CA 1
ATOM 1892 C C . ILE A 1 234 ? 8.809 -3.599 10.646 1.00 78.94 234 ILE A C 1
ATOM 1894 O O . ILE A 1 234 ? 8.649 -2.513 10.093 1.00 78.94 234 ILE A O 1
ATOM 1898 N N . HIS A 1 235 ? 10.014 -4.102 10.921 1.00 81.94 235 HIS A N 1
ATOM 1899 C CA . HIS A 1 235 ? 11.256 -3.386 10.642 1.00 81.94 235 HIS A CA 1
ATOM 1900 C C . HIS A 1 235 ? 11.555 -3.288 9.137 1.00 81.94 235 HIS A C 1
ATOM 1902 O O . HIS A 1 235 ? 11.895 -2.219 8.643 1.00 81.94 235 HIS A O 1
ATOM 1908 N N . GLN A 1 236 ? 11.390 -4.366 8.364 1.00 82.75 236 GLN A N 1
ATOM 1909 C CA . GLN A 1 236 ? 11.679 -4.379 6.919 1.00 82.75 236 GLN A CA 1
ATOM 1910 C C . GLN A 1 236 ? 10.681 -3.580 6.073 1.00 82.75 236 GLN A C 1
ATOM 1912 O O . GLN A 1 236 ? 10.992 -3.191 4.937 1.00 82.75 236 GLN A O 1
ATOM 1917 N N . LEU A 1 237 ? 9.446 -3.440 6.554 1.00 82.62 237 LEU A N 1
ATOM 1918 C CA . LEU A 1 237 ? 8.415 -2.620 5.922 1.00 82.62 237 LEU A CA 1
ATOM 1919 C C . LEU A 1 237 ? 8.294 -1.248 6.556 1.00 82.62 237 LEU A C 1
ATOM 1921 O O . LEU A 1 237 ? 7.584 -0.426 5.981 1.00 82.62 237 LEU A O 1
ATOM 1925 N N . ASP A 1 238 ? 9.007 -1.011 7.657 1.00 86.44 238 ASP A N 1
ATOM 1926 C CA . ASP A 1 238 ? 9.097 0.282 8.314 1.00 86.44 238 ASP A CA 1
ATOM 1927 C C . ASP A 1 238 ? 7.694 0.846 8.601 1.00 86.44 238 ASP A C 1
ATOM 1929 O O . ASP A 1 238 ? 7.314 1.944 8.205 1.00 86.44 238 ASP A O 1
ATOM 1933 N N . ILE A 1 239 ? 6.858 -0.018 9.187 1.00 83.31 239 ILE A N 1
ATOM 1934 C CA . ILE A 1 239 ? 5.420 0.228 9.355 1.00 83.31 239 ILE A CA 1
ATOM 1935 C C . ILE A 1 239 ? 5.142 1.485 10.200 1.00 83.31 239 ILE A C 1
ATOM 1937 O O . ILE A 1 239 ? 4.276 2.255 9.776 1.00 83.31 239 ILE A O 1
ATOM 1941 N N . PRO A 1 240 ? 5.838 1.737 11.330 1.00 83.06 240 PRO A N 1
ATOM 1942 C CA . PRO A 1 240 ? 5.583 2.924 12.149 1.00 83.06 240 PRO A CA 1
ATOM 1943 C C . PRO A 1 240 ? 5.827 4.230 11.387 1.00 83.06 240 PRO A C 1
ATOM 1945 O O . PRO A 1 240 ? 4.926 5.055 11.274 1.00 83.06 240 PRO A O 1
ATOM 1948 N N . ASP A 1 241 ? 6.990 4.377 10.745 1.00 85.00 241 ASP A N 1
ATOM 1949 C CA . ASP A 1 241 ? 7.336 5.576 9.970 1.00 85.00 241 ASP A CA 1
ATOM 1950 C C . ASP A 1 241 ? 6.333 5.845 8.837 1.00 85.00 241 ASP A C 1
ATOM 1952 O O . ASP A 1 241 ? 5.829 6.957 8.649 1.00 85.00 241 ASP A O 1
ATOM 1956 N N . LYS A 1 242 ? 5.946 4.790 8.112 1.00 87.19 242 LYS A N 1
ATOM 1957 C CA . LYS A 1 242 ? 4.988 4.905 7.000 1.00 87.19 242 LYS A CA 1
ATOM 1958 C C . LYS A 1 242 ? 3.594 5.259 7.476 1.00 87.19 242 LYS A C 1
ATOM 1960 O O . LYS A 1 242 ? 2.852 5.907 6.735 1.00 87.19 242 LYS A O 1
ATOM 1965 N N . THR A 1 243 ? 3.242 4.854 8.690 1.00 85.50 243 THR A N 1
ATOM 1966 C CA . THR A 1 243 ? 1.968 5.218 9.301 1.00 85.50 243 THR A CA 1
ATOM 1967 C C . THR A 1 243 ? 1.992 6.655 9.800 1.00 85.50 243 THR A C 1
ATOM 1969 O O . THR A 1 243 ? 1.078 7.412 9.478 1.00 85.50 243 THR A O 1
ATOM 1972 N N . ALA A 1 244 ? 3.078 7.087 10.440 1.00 87.06 244 ALA A N 1
ATOM 1973 C CA . ALA A 1 244 ? 3.285 8.481 10.817 1.00 87.06 244 ALA A CA 1
ATOM 1974 C C . ALA A 1 244 ? 3.256 9.417 9.591 1.00 87.06 244 ALA A C 1
ATOM 1976 O O . ALA A 1 244 ? 2.587 10.455 9.609 1.00 87.06 244 ALA A O 1
ATOM 1977 N N . THR A 1 245 ? 3.882 9.006 8.480 1.00 88.56 245 THR A N 1
ATOM 1978 C CA . THR A 1 245 ? 3.808 9.698 7.180 1.00 88.56 245 THR A CA 1
ATOM 1979 C C . THR A 1 245 ? 2.364 9.779 6.671 1.00 88.56 245 THR A C 1
ATOM 1981 O O . THR A 1 245 ? 1.923 10.823 6.178 1.00 88.56 245 THR A O 1
ATOM 1984 N N . ALA A 1 246 ? 1.603 8.685 6.778 1.00 88.62 246 ALA A N 1
ATOM 1985 C CA . ALA A 1 246 ? 0.208 8.630 6.349 1.00 88.62 246 ALA A CA 1
ATOM 1986 C C . ALA A 1 246 ? -0.687 9.569 7.166 1.00 88.62 246 ALA A C 1
ATOM 1988 O O . ALA A 1 246 ? -1.475 10.329 6.596 1.00 88.62 246 ALA A O 1
ATOM 1989 N N . THR A 1 247 ? -0.513 9.566 8.486 1.00 88.94 247 THR A N 1
ATOM 1990 C CA . THR A 1 247 ? -1.205 10.445 9.432 1.00 88.94 247 THR A CA 1
ATOM 1991 C C . THR A 1 247 ? -0.900 11.908 9.136 1.00 88.94 247 THR A C 1
ATOM 1993 O O . THR A 1 247 ? -1.829 12.684 8.907 1.00 88.94 247 THR A O 1
ATOM 1996 N N . LYS A 1 248 ? 0.386 12.272 9.021 1.00 89.38 248 LYS A N 1
ATOM 1997 C CA . LYS A 1 248 ? 0.830 13.617 8.623 1.00 89.38 248 LYS A CA 1
ATOM 1998 C C . LYS A 1 248 ? 0.150 14.068 7.331 1.00 89.38 248 LYS A C 1
ATOM 2000 O O . LYS A 1 248 ? -0.395 15.165 7.247 1.00 89.38 248 LYS A O 1
ATOM 2005 N N . THR A 1 249 ? 0.151 13.203 6.321 1.00 88.81 249 THR A N 1
ATOM 2006 C CA . THR A 1 249 ? -0.455 13.505 5.021 1.00 88.81 249 THR A CA 1
ATOM 2007 C C . THR A 1 249 ? -1.959 13.767 5.152 1.00 88.81 249 THR A C 1
ATOM 2009 O O . THR A 1 249 ? -2.476 14.728 4.586 1.00 88.81 249 THR A O 1
ATOM 2012 N N . CYS A 1 250 ? -2.671 12.956 5.937 1.00 89.31 250 CYS A N 1
ATOM 2013 C CA . CYS A 1 250 ? -4.098 13.155 6.187 1.00 89.31 250 CYS A CA 1
ATOM 2014 C C . CYS A 1 250 ? -4.385 14.462 6.941 1.00 89.31 250 CYS A C 1
ATOM 2016 O O . CYS A 1 250 ? -5.376 15.124 6.630 1.00 89.31 250 CYS A O 1
ATOM 2018 N N . ILE A 1 251 ? -3.519 14.857 7.879 1.00 89.81 251 ILE A N 1
ATOM 2019 C CA . ILE A 1 251 ? -3.611 16.136 8.599 1.00 89.81 251 ILE A CA 1
ATOM 2020 C C . ILE A 1 251 ? -3.457 17.315 7.630 1.00 89.81 251 ILE A C 1
ATOM 2022 O O . ILE A 1 251 ? -4.321 18.189 7.603 1.00 89.81 251 ILE A O 1
ATOM 2026 N N . ILE A 1 252 ? -2.434 17.297 6.767 1.00 88.06 252 ILE A N 1
ATOM 2027 C CA . ILE A 1 252 ? -2.198 18.347 5.756 1.00 88.06 252 ILE A CA 1
ATOM 2028 C C . ILE A 1 252 ? -3.427 18.534 4.851 1.00 88.06 252 ILE A C 1
ATOM 2030 O O . ILE A 1 252 ? -3.804 19.660 4.531 1.00 88.06 252 ILE A O 1
ATOM 2034 N N . PHE A 1 253 ? -4.097 17.440 4.478 1.00 88.06 253 PHE A N 1
ATOM 2035 C CA . PHE A 1 253 ? -5.308 17.476 3.652 1.00 88.06 253 PHE A CA 1
ATOM 2036 C C . PHE A 1 253 ? -6.616 17.684 4.425 1.00 88.06 253 PHE A C 1
ATOM 2038 O O . PHE A 1 253 ? -7.694 17.538 3.840 1.00 88.06 253 PHE A O 1
ATOM 2045 N N . GLN A 1 254 ? -6.551 18.007 5.721 1.00 88.75 254 GLN A N 1
ATOM 2046 C CA . GLN A 1 254 ? -7.719 18.212 6.587 1.00 88.75 254 GLN A CA 1
ATOM 2047 C C . GLN A 1 254 ? -8.667 16.995 6.613 1.00 88.75 254 GLN A C 1
ATOM 2049 O O . GLN A 1 254 ? -9.883 17.105 6.772 1.00 88.75 254 GLN A O 1
ATOM 2054 N N . LYS A 1 255 ? -8.112 15.788 6.452 1.00 89.81 255 LYS A N 1
ATOM 2055 C CA . LYS A 1 255 ? -8.816 14.500 6.543 1.00 89.81 255 LYS A CA 1
ATOM 2056 C C . LYS A 1 255 ? -8.633 13.891 7.932 1.00 89.81 255 LYS A C 1
ATOM 2058 O O . LYS A 1 255 ? -8.194 12.752 8.073 1.00 89.81 255 LYS A O 1
ATOM 2063 N N . LEU A 1 256 ? -9.003 14.649 8.963 1.00 90.75 256 LEU A N 1
ATOM 2064 C CA . LEU A 1 256 ? -8.739 14.303 10.365 1.00 90.75 256 LEU A CA 1
ATOM 2065 C C . LEU A 1 256 ? -9.409 12.994 10.810 1.00 90.75 256 LEU A C 1
ATOM 2067 O O . LEU A 1 256 ? -8.802 12.224 11.546 1.00 90.75 256 LEU A O 1
ATOM 2071 N N . ARG A 1 257 ? -10.611 12.677 10.309 1.00 91.38 257 ARG A N 1
ATOM 2072 C CA . ARG A 1 257 ? -11.262 11.383 10.589 1.00 91.38 257 ARG A CA 1
ATOM 2073 C C . ARG A 1 257 ? -10.425 10.192 10.111 1.00 91.38 257 ARG A C 1
ATOM 2075 O O . ARG A 1 257 ? -10.206 9.261 10.873 1.00 91.38 257 ARG A O 1
ATOM 2082 N N . ALA A 1 258 ? -9.914 10.254 8.880 1.00 88.81 258 ALA A N 1
ATOM 2083 C CA . ALA A 1 258 ? -9.067 9.199 8.323 1.00 88.81 258 ALA A CA 1
ATOM 2084 C C . ALA A 1 258 ? -7.729 9.094 9.072 1.00 88.81 258 ALA A C 1
ATOM 2086 O O . ALA A 1 258 ? -7.236 7.993 9.285 1.00 88.81 258 ALA A O 1
ATOM 2087 N N . ALA A 1 259 ? -7.167 10.223 9.522 1.00 90.06 259 ALA A N 1
ATOM 2088 C CA . ALA A 1 259 ? -5.965 10.227 10.355 1.00 90.06 259 ALA A CA 1
ATOM 2089 C C . ALA A 1 259 ? -6.183 9.455 11.670 1.00 90.06 259 ALA A C 1
ATOM 2091 O O . ALA A 1 259 ? -5.370 8.604 12.014 1.00 90.06 259 ALA A O 1
ATOM 2092 N N . VAL A 1 260 ? -7.313 9.674 12.357 1.00 90.25 260 VAL A N 1
ATOM 2093 C CA . VAL A 1 260 ? -7.681 8.915 13.570 1.00 90.25 260 VAL A CA 1
ATOM 2094 C C . VAL A 1 260 ? -7.801 7.417 13.283 1.00 90.25 260 VAL A C 1
ATOM 2096 O O . VAL A 1 260 ? -7.281 6.602 14.043 1.00 90.25 260 VAL A O 1
ATOM 2099 N N . GLU A 1 261 ? -8.472 7.048 12.191 1.00 88.50 261 GLU A N 1
ATOM 2100 C CA . GLU A 1 261 ? -8.647 5.646 11.791 1.00 88.50 261 GLU A CA 1
ATOM 2101 C C . GLU A 1 261 ? -7.297 4.961 11.532 1.00 88.50 261 GLU A C 1
ATOM 2103 O O . GLU A 1 261 ? -7.069 3.850 12.006 1.00 88.50 261 GLU A O 1
ATOM 2108 N N . ILE A 1 262 ? -6.386 5.642 10.832 1.00 85.12 262 ILE A N 1
ATOM 2109 C CA . ILE A 1 262 ? -5.030 5.162 10.540 1.00 85.12 262 ILE A CA 1
ATOM 2110 C C . ILE A 1 262 ? -4.211 4.990 11.828 1.00 85.12 262 ILE A C 1
ATOM 2112 O O . ILE A 1 262 ? -3.592 3.942 12.024 1.00 85.12 262 ILE A O 1
ATOM 2116 N N . MET A 1 263 ? -4.245 5.979 12.726 1.00 84.25 263 MET A N 1
ATOM 2117 C CA . MET A 1 263 ? -3.527 5.919 14.003 1.00 84.25 263 MET A CA 1
ATOM 2118 C C . MET A 1 263 ? -4.031 4.770 14.881 1.00 84.25 263 MET A C 1
ATOM 2120 O O . MET A 1 263 ? -3.228 4.016 15.421 1.00 84.25 263 MET A O 1
ATOM 2124 N N . GLU A 1 264 ? -5.346 4.562 14.984 1.00 82.75 264 GLU A N 1
ATOM 2125 C CA . GLU A 1 264 ? -5.901 3.419 15.723 1.00 82.75 264 GLU A CA 1
ATOM 2126 C C . GLU A 1 264 ? -5.413 2.076 15.155 1.00 82.75 264 GLU A C 1
ATOM 2128 O O . GLU A 1 264 ? -5.172 1.134 15.910 1.00 82.75 264 GLU A O 1
ATOM 2133 N N . GLN A 1 265 ? -5.238 1.955 13.836 1.00 77.56 265 GLN A N 1
ATOM 2134 C CA . GLN A 1 265 ? -4.738 0.712 13.242 1.00 77.56 265 GLN A CA 1
ATOM 2135 C C . GLN A 1 265 ? -3.274 0.430 13.577 1.00 77.56 265 GLN A C 1
ATOM 2137 O O . GLN A 1 265 ? -2.913 -0.734 13.797 1.00 77.56 265 GLN A O 1
ATOM 2142 N N . GLU A 1 266 ? -2.446 1.471 13.634 1.00 68.88 266 GLU A N 1
ATOM 2143 C CA . GLU A 1 266 ? -1.063 1.370 14.094 1.00 68.88 266 GLU A CA 1
ATOM 2144 C C . GLU A 1 266 ? -1.017 0.940 15.560 1.00 68.88 266 GLU A C 1
ATOM 2146 O O . GLU A 1 266 ? -0.412 -0.079 15.895 1.00 68.88 266 GLU A O 1
ATOM 2151 N N . LEU A 1 267 ? -1.737 1.668 16.416 1.00 63.53 267 LEU A N 1
ATOM 2152 C CA . LEU A 1 267 ? -1.758 1.467 17.861 1.00 63.53 267 LEU A CA 1
ATOM 2153 C C . LEU A 1 267 ? -2.333 0.088 18.207 1.00 63.53 267 LEU A C 1
ATOM 2155 O O . LEU A 1 267 ? -1.726 -0.656 18.974 1.00 63.53 267 LEU A O 1
ATOM 2159 N N . GLY A 1 268 ? -3.446 -0.309 17.588 1.00 62.97 268 GLY A N 1
ATOM 2160 C CA . GLY A 1 268 ? -4.069 -1.613 17.801 1.00 62.97 268 GLY A CA 1
ATOM 2161 C C . GLY A 1 268 ? -3.144 -2.772 17.436 1.00 62.97 268 GLY A C 1
ATOM 2162 O O . GLY A 1 268 ? -3.031 -3.730 18.196 1.00 62.97 268 GLY A O 1
ATOM 2163 N N . THR A 1 269 ? -2.418 -2.673 16.320 1.00 60.81 269 THR A N 1
ATOM 2164 C CA . THR A 1 269 ? -1.566 -3.770 15.838 1.00 60.81 269 THR A CA 1
ATOM 2165 C C . THR A 1 269 ? -0.220 -3.832 16.561 1.00 60.81 269 THR A C 1
ATOM 2167 O O . THR A 1 269 ? 0.249 -4.924 16.886 1.00 60.81 269 THR A O 1
ATOM 2170 N N . LEU A 1 270 ? 0.399 -2.681 16.836 1.00 59.28 270 LEU A N 1
ATOM 2171 C CA . LEU A 1 270 ? 1.696 -2.593 17.506 1.00 59.28 270 LEU A CA 1
ATOM 2172 C C . LEU A 1 270 ? 1.564 -2.906 19.009 1.00 59.28 270 LEU A C 1
ATOM 2174 O O . LEU A 1 270 ? 2.304 -3.746 19.527 1.00 59.28 270 LEU A O 1
ATOM 2178 N N . TYR A 1 271 ? 0.570 -2.329 19.704 1.00 55.81 271 TYR A N 1
ATOM 2179 C CA . TYR A 1 271 ? 0.372 -2.568 21.140 1.00 55.81 271 TYR A CA 1
ATOM 2180 C C . TYR A 1 271 ? -0.189 -3.955 21.457 1.00 55.81 271 TYR A C 1
ATOM 2182 O O . TYR A 1 271 ? 0.253 -4.554 22.437 1.00 55.81 271 TYR A O 1
ATOM 2190 N N . GLN A 1 272 ? -1.082 -4.530 20.635 1.00 60.34 272 GLN A N 1
ATOM 2191 C CA . GLN A 1 272 ? -1.507 -5.927 20.844 1.00 60.34 272 GLN A CA 1
ATOM 2192 C C . GLN A 1 272 ? -0.324 -6.900 20.764 1.00 60.34 272 GLN A C 1
ATOM 2194 O O . GLN A 1 272 ? -0.295 -7.900 21.482 1.00 60.34 272 GLN A O 1
ATOM 2199 N N . GLN A 1 273 ? 0.677 -6.596 19.933 1.00 54.22 273 GLN A N 1
ATOM 2200 C CA . GLN A 1 273 ? 1.871 -7.424 19.780 1.00 54.22 273 GLN A CA 1
ATOM 2201 C C . GLN A 1 273 ? 2.901 -7.211 20.887 1.00 54.22 273 GLN A C 1
ATOM 2203 O O . GLN A 1 273 ? 3.453 -8.195 21.379 1.00 54.22 273 GLN A O 1
ATOM 2208 N N . MET A 1 274 ? 3.138 -5.965 21.305 1.00 51.34 274 MET A N 1
ATOM 2209 C CA . MET A 1 274 ? 4.062 -5.657 22.402 1.00 51.34 274 MET A CA 1
ATOM 2210 C C . MET A 1 274 ? 3.559 -6.169 23.756 1.00 51.34 274 MET A C 1
ATOM 2212 O O . MET A 1 274 ? 4.361 -6.590 24.585 1.00 51.34 274 MET A O 1
ATOM 2216 N N . LEU A 1 275 ? 2.241 -6.161 23.975 1.00 54.47 275 LEU A N 1
ATOM 2217 C CA . LEU A 1 275 ? 1.630 -6.497 25.263 1.00 54.47 275 LEU A CA 1
ATOM 2218 C C . LEU A 1 275 ? 1.072 -7.929 25.332 1.00 54.47 275 LEU A C 1
ATOM 2220 O O . LEU A 1 275 ? 0.473 -8.291 26.341 1.00 54.47 275 LEU A O 1
ATOM 2224 N N . GLN A 1 276 ? 1.243 -8.743 24.278 1.00 60.44 276 GLN A N 1
ATOM 2225 C CA . GLN A 1 276 ? 0.655 -10.092 24.168 1.00 60.44 276 GLN A CA 1
ATOM 2226 C C . GLN A 1 276 ? -0.861 -10.115 24.457 1.00 60.44 276 GLN A C 1
ATOM 2228 O O . GLN A 1 276 ? -1.394 -11.084 25.002 1.00 60.44 276 GLN A O 1
ATOM 2233 N N . LEU A 1 277 ? -1.563 -9.026 24.134 1.00 55.00 277 LEU A N 1
ATOM 2234 C CA . LEU A 1 277 ? -2.980 -8.878 24.457 1.00 55.00 277 LEU A CA 1
ATOM 2235 C C . LEU A 1 277 ? -3.853 -9.717 23.516 1.00 55.00 277 LEU A C 1
ATOM 2237 O O . LEU A 1 277 ? -3.473 -10.015 22.383 1.00 55.00 277 LEU A O 1
ATOM 2241 N N . LYS A 1 278 ? -5.048 -10.073 24.010 1.00 55.03 278 LYS A N 1
ATOM 2242 C CA . LYS A 1 278 ? -6.090 -10.799 23.267 1.00 55.03 278 LYS A CA 1
ATOM 2243 C C . LYS A 1 278 ? -6.306 -10.198 21.876 1.00 55.03 278 LYS A C 1
ATOM 2245 O O . LYS A 1 278 ? -6.499 -8.988 21.732 1.00 55.03 278 LYS A O 1
ATOM 2250 N N . MET A 1 279 ? -6.319 -11.063 20.867 1.00 62.03 279 MET A N 1
ATOM 2251 C CA . MET A 1 279 ? -6.579 -10.694 19.479 1.00 62.03 279 MET A CA 1
ATOM 2252 C C . MET A 1 279 ? -8.070 -10.822 19.153 1.00 62.03 279 MET A C 1
ATOM 2254 O O . MET A 1 279 ? -8.749 -11.654 19.753 1.00 62.03 279 MET A O 1
ATOM 2258 N N . PRO A 1 280 ? -8.576 -10.138 18.107 1.00 68.69 280 PRO A N 1
ATOM 2259 C CA . PRO A 1 280 ? -9.964 -10.300 17.662 1.00 68.69 280 PRO A CA 1
ATOM 2260 C C . PRO A 1 280 ? -10.334 -11.754 17.317 1.00 68.69 280 PRO A C 1
ATOM 2262 O O . PRO A 1 280 ? -11.503 -12.117 17.310 1.00 68.69 280 PRO A O 1
ATOM 2265 N N . VAL A 1 281 ? -9.336 -12.595 17.006 1.00 74.44 281 VAL A N 1
ATOM 2266 C CA . VAL A 1 281 ? -9.505 -14.036 16.740 1.00 74.44 281 VAL A CA 1
ATOM 2267 C C . VAL A 1 281 ? -9.822 -14.822 18.015 1.00 74.44 281 VAL A C 1
ATOM 2269 O O . VAL A 1 281 ? -10.467 -15.862 17.934 1.00 74.44 281 VAL A O 1
ATOM 2272 N N . ASP A 1 282 ? -9.354 -14.360 19.173 1.00 74.12 282 ASP A N 1
ATOM 2273 C CA . ASP A 1 282 ? -9.535 -15.050 20.454 1.00 74.12 282 ASP A CA 1
ATOM 2274 C C . ASP A 1 282 ? -10.949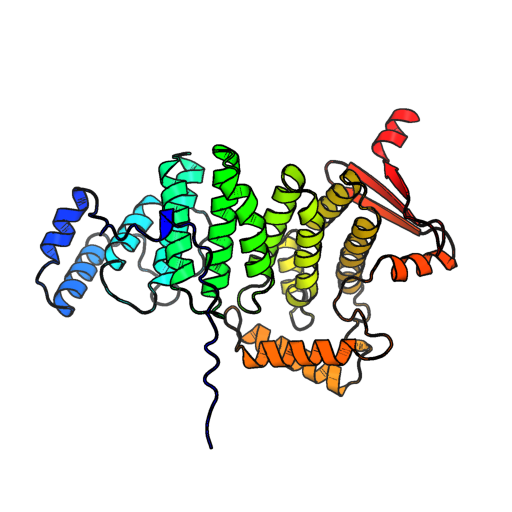 -14.861 21.014 1.00 74.12 282 ASP A C 1
ATOM 2276 O O . ASP A 1 282 ? -11.414 -15.692 21.793 1.00 74.12 282 ASP A O 1
ATOM 2280 N N . ASP A 1 283 ? -11.645 -13.815 20.563 1.00 81.06 283 ASP A N 1
ATOM 2281 C CA . ASP A 1 283 ? -13.048 -13.560 20.890 1.00 81.06 283 ASP A CA 1
ATOM 2282 C C . ASP A 1 283 ? -14.016 -14.362 19.994 1.00 81.06 283 ASP A C 1
ATOM 2284 O O . ASP A 1 283 ? -15.215 -14.427 20.272 1.00 81.06 283 ASP A O 1
ATOM 2288 N N . LEU A 1 284 ? -13.519 -15.013 18.931 1.00 85.06 284 LEU A N 1
ATOM 2289 C CA . LEU A 1 284 ? -14.342 -15.831 18.036 1.00 85.06 284 LEU A CA 1
ATOM 2290 C C . LEU A 1 284 ? -14.737 -17.180 18.662 1.00 85.06 284 LEU A C 1
ATOM 2292 O O . LEU A 1 284 ? -13.980 -17.765 19.445 1.00 85.06 284 LEU A O 1
ATOM 2296 N N . PRO A 1 285 ? -15.864 -17.776 18.222 1.00 88.62 285 PRO A N 1
ATOM 2297 C CA . PRO A 1 285 ? -16.190 -19.161 18.543 1.00 88.62 285 PRO A CA 1
ATOM 2298 C C . PRO A 1 285 ? -15.042 -20.112 18.168 1.00 88.62 285 PRO A C 1
ATOM 2300 O O . PRO A 1 285 ? -14.478 -20.009 17.075 1.00 88.62 285 PRO A O 1
ATOM 2303 N N . ARG A 1 286 ? -14.731 -21.083 19.045 1.00 87.12 286 ARG A N 1
ATOM 2304 C CA . ARG A 1 286 ? -13.569 -21.994 18.910 1.00 87.12 286 ARG A CA 1
ATOM 2305 C C . ARG A 1 286 ? -13.425 -22.605 17.515 1.00 87.12 286 ARG A C 1
ATOM 2307 O O . ARG A 1 286 ? -12.321 -22.652 16.980 1.00 87.12 286 ARG A O 1
ATOM 2314 N N . GLU A 1 287 ? -14.528 -23.045 16.915 1.00 88.94 287 GLU A N 1
ATOM 2315 C CA . GLU A 1 287 ? -14.522 -23.671 15.590 1.00 88.94 287 GLU A CA 1
ATOM 2316 C C . GLU A 1 287 ? -14.085 -22.696 14.482 1.00 88.94 287 GLU A C 1
ATOM 2318 O O . GLU A 1 287 ? -13.258 -23.038 13.635 1.00 88.94 287 GLU A O 1
ATOM 2323 N N . GLN A 1 288 ? -14.595 -21.462 14.505 1.00 88.00 288 GLN A N 1
ATOM 2324 C CA . GLN A 1 288 ? -14.246 -20.430 13.526 1.00 88.00 288 GLN A CA 1
ATOM 2325 C C . GLN A 1 288 ? -12.809 -19.953 13.722 1.00 88.00 288 GLN A C 1
ATOM 2327 O O . GLN A 1 288 ? -12.065 -19.849 12.746 1.00 88.00 288 GLN A O 1
ATOM 2332 N N . ALA A 1 289 ? -12.394 -19.748 14.976 1.00 85.38 289 ALA A N 1
ATOM 2333 C CA . ALA A 1 289 ? -11.016 -19.412 15.314 1.00 85.38 289 ALA A CA 1
ATOM 2334 C C . ALA A 1 289 ? -10.040 -20.481 14.794 1.00 85.38 289 ALA A C 1
ATOM 2336 O O . ALA A 1 289 ? -9.019 -20.154 14.188 1.00 85.38 289 ALA A O 1
ATOM 2337 N N . GLN A 1 290 ? -10.366 -21.766 14.966 1.00 85.94 290 GLN A N 1
ATOM 2338 C CA . GLN A 1 290 ? -9.524 -22.872 14.511 1.00 85.94 290 GLN A CA 1
ATOM 2339 C C . GLN A 1 290 ? -9.484 -22.988 12.983 1.00 85.94 290 GLN A C 1
ATOM 2341 O O . GLN A 1 290 ? -8.399 -23.120 12.417 1.00 85.94 290 GLN A O 1
ATOM 2346 N N . LYS A 1 291 ? -10.630 -22.869 12.299 1.00 87.44 291 LYS A N 1
ATOM 2347 C CA . LYS A 1 291 ? -10.689 -22.828 10.825 1.00 87.44 291 LYS A CA 1
ATOM 2348 C C . LYS A 1 291 ? -9.851 -21.681 10.267 1.00 87.44 291 LYS A C 1
ATOM 2350 O O . LYS A 1 291 ? -9.021 -21.895 9.387 1.00 87.44 291 LYS A O 1
ATOM 2355 N N . PHE A 1 292 ? -10.005 -20.485 10.832 1.00 84.50 292 PHE A N 1
ATOM 2356 C CA . PHE A 1 292 ? -9.245 -19.309 10.428 1.00 84.50 292 PHE A CA 1
ATOM 2357 C C . PHE A 1 292 ? -7.737 -19.502 10.641 1.00 84.50 292 PHE A C 1
ATOM 2359 O O . PHE A 1 292 ? -6.949 -19.258 9.727 1.00 84.50 292 PHE A O 1
ATOM 2366 N N . ARG A 1 293 ? -7.328 -20.031 11.805 1.00 81.25 293 ARG A N 1
ATOM 2367 C CA . ARG A 1 293 ? -5.920 -20.352 12.095 1.00 81.25 293 ARG A CA 1
ATOM 2368 C C . ARG A 1 293 ? -5.344 -21.375 11.110 1.00 81.25 293 ARG A C 1
ATOM 2370 O O . ARG A 1 293 ? -4.227 -21.186 10.630 1.00 81.25 293 ARG A O 1
ATOM 2377 N N . ASN A 1 294 ? -6.106 -22.416 10.773 1.00 84.38 294 ASN A N 1
ATOM 2378 C CA . ASN A 1 294 ? -5.683 -23.460 9.840 1.00 84.38 294 ASN A CA 1
ATOM 2379 C C . ASN A 1 294 ? -5.481 -22.916 8.423 1.00 84.38 294 ASN A C 1
ATOM 2381 O O . ASN A 1 294 ? -4.419 -23.137 7.839 1.00 84.38 294 ASN A O 1
ATOM 2385 N N . TYR A 1 295 ? -6.454 -22.173 7.886 1.00 83.38 295 TYR A N 1
ATOM 2386 C CA . TYR A 1 295 ? -6.342 -21.589 6.548 1.00 83.38 295 TYR A CA 1
ATOM 2387 C C . TYR A 1 295 ? -5.159 -20.637 6.439 1.00 83.38 295 TYR A C 1
ATOM 2389 O O . TYR A 1 295 ? -4.351 -20.751 5.518 1.00 83.38 295 TYR A O 1
ATOM 2397 N N . SER A 1 296 ? -4.998 -19.744 7.411 1.00 75.94 296 SER A N 1
ATOM 2398 C CA . SER A 1 296 ? -3.886 -18.801 7.412 1.00 75.94 296 SER A CA 1
ATOM 2399 C C . SER A 1 296 ? -2.525 -19.499 7.546 1.00 75.94 296 SER A C 1
ATOM 2401 O O . SER A 1 296 ? -1.565 -19.089 6.897 1.00 75.94 296 SER A O 1
ATOM 2403 N N . MET A 1 297 ? -2.425 -20.595 8.311 1.00 76.88 297 MET A N 1
ATOM 2404 C CA . MET A 1 297 ? -1.192 -21.390 8.393 1.00 76.88 297 MET A CA 1
ATOM 2405 C C . MET A 1 297 ? -0.881 -22.131 7.084 1.00 76.88 297 MET A C 1
ATOM 2407 O O . MET A 1 297 ? 0.279 -22.197 6.679 1.00 76.88 297 MET A O 1
ATOM 2411 N N . GLN A 1 298 ? -1.893 -22.675 6.404 1.00 78.31 298 GLN A N 1
ATOM 2412 C CA . GLN A 1 298 ? -1.710 -23.334 5.108 1.00 78.31 298 GLN A CA 1
ATOM 2413 C C . GLN A 1 298 ? -1.282 -22.342 4.024 1.00 78.31 298 GLN A C 1
ATOM 2415 O O . GLN A 1 298 ? -0.335 -22.619 3.292 1.00 78.31 298 GLN A O 1
ATOM 2420 N N . LEU A 1 299 ? -1.914 -21.168 3.972 1.00 74.31 299 LEU A N 1
ATOM 2421 C CA . LEU A 1 299 ? -1.531 -20.090 3.058 1.00 74.31 299 LEU A CA 1
ATOM 2422 C C . LEU A 1 299 ? -0.096 -19.629 3.309 1.00 74.31 299 LEU A C 1
ATOM 2424 O O . LEU A 1 299 ? 0.679 -19.491 2.367 1.00 74.31 299 LEU A O 1
ATOM 2428 N N . TYR A 1 300 ? 0.290 -19.481 4.577 1.00 69.12 300 TYR A N 1
ATOM 2429 C CA . TYR A 1 300 ? 1.662 -19.133 4.930 1.00 69.12 300 TYR A CA 1
ATOM 2430 C C . TYR A 1 300 ? 2.677 -20.173 4.430 1.00 69.12 300 TYR A C 1
ATOM 2432 O O . TYR A 1 300 ? 3.698 -19.808 3.853 1.00 69.12 300 TYR A O 1
ATOM 2440 N N . ARG A 1 301 ? 2.383 -21.472 4.585 1.00 73.19 301 ARG A N 1
ATOM 2441 C CA . ARG A 1 301 ? 3.255 -22.557 4.097 1.00 73.19 301 ARG A CA 1
ATOM 2442 C C . ARG A 1 301 ? 3.395 -22.582 2.572 1.00 73.19 301 ARG A C 1
ATOM 2444 O O . ARG A 1 301 ? 4.415 -23.052 2.080 1.00 73.19 301 ARG A O 1
ATOM 2451 N N . GLN A 1 302 ? 2.393 -22.103 1.836 1.00 70.31 302 GLN A N 1
ATOM 2452 C CA . GLN A 1 302 ? 2.425 -22.041 0.370 1.00 70.31 302 GLN A CA 1
ATOM 2453 C C . GLN A 1 302 ? 3.242 -20.855 -0.167 1.00 70.31 302 GLN A C 1
ATOM 2455 O O . GLN A 1 302 ? 3.694 -20.889 -1.311 1.00 70.31 302 GLN A O 1
ATOM 2460 N N . GLY A 1 303 ? 3.499 -19.833 0.653 1.00 65.12 303 GLY A N 1
ATOM 2461 C CA . GLY A 1 303 ? 4.345 -18.703 0.277 1.00 65.12 303 GLY A CA 1
ATOM 2462 C C . GLY A 1 303 ? 3.730 -17.838 -0.827 1.00 65.12 303 GLY A C 1
ATOM 2463 O O . GLY A 1 303 ? 2.591 -17.394 -0.716 1.00 65.12 303 GLY A O 1
ATOM 2464 N N . SER A 1 304 ? 4.505 -17.548 -1.876 1.00 54.66 304 SER A N 1
ATOM 2465 C CA . SER A 1 304 ? 4.168 -16.531 -2.888 1.00 54.66 304 SER A CA 1
ATOM 2466 C C . SER A 1 304 ? 3.075 -16.929 -3.889 1.00 54.66 304 SER A C 1
ATOM 2468 O O . SER A 1 304 ? 2.520 -16.041 -4.536 1.00 54.66 304 SER A O 1
ATOM 2470 N N . ASP A 1 305 ? 2.762 -18.223 -4.012 1.00 60.59 305 ASP A N 1
ATOM 2471 C CA . ASP A 1 305 ? 1.717 -18.758 -4.900 1.00 60.59 305 ASP A CA 1
ATOM 2472 C C . ASP A 1 305 ? 0.712 -19.609 -4.107 1.00 60.59 305 ASP A C 1
ATOM 2474 O O . ASP A 1 305 ? 0.701 -20.841 -4.200 1.00 60.59 305 ASP A O 1
ATOM 2478 N N . PRO A 1 306 ? -0.137 -18.970 -3.283 1.00 66.94 306 PRO A N 1
ATOM 2479 C CA . PRO A 1 306 ? -1.174 -19.687 -2.573 1.00 66.94 306 PRO A CA 1
ATOM 2480 C C . PRO A 1 306 ? -2.233 -20.222 -3.541 1.00 66.94 306 PRO A C 1
ATOM 2482 O O . PRO A 1 306 ? -2.589 -19.599 -4.543 1.00 66.94 306 PRO A O 1
ATOM 2485 N N . THR A 1 307 ? -2.794 -21.380 -3.206 1.00 73.69 307 THR A N 1
ATOM 2486 C CA . THR A 1 307 ? -3.896 -21.979 -3.956 1.00 73.69 307 THR A CA 1
ATOM 2487 C C . THR A 1 307 ? -5.113 -21.067 -3.852 1.00 73.69 307 THR A C 1
ATOM 2489 O O . THR A 1 307 ? -5.590 -20.790 -2.750 1.00 73.69 307 THR A O 1
ATOM 2492 N N . MET A 1 308 ? -5.660 -20.645 -4.995 1.00 73.75 308 MET A N 1
ATOM 2493 C CA . MET A 1 308 ? -6.816 -19.739 -5.041 1.00 73.75 308 MET A CA 1
ATOM 2494 C C . MET A 1 308 ? -8.011 -20.234 -4.220 1.00 73.75 308 MET A C 1
ATOM 2496 O O . MET A 1 308 ? -8.712 -19.425 -3.616 1.00 73.75 308 MET A O 1
ATOM 2500 N N . ASN A 1 309 ? -8.218 -21.550 -4.143 1.00 79.25 309 ASN A N 1
ATOM 2501 C CA . ASN A 1 309 ? -9.279 -22.136 -3.325 1.00 79.25 309 ASN A CA 1
ATOM 2502 C C . ASN A 1 309 ? -9.109 -21.786 -1.842 1.00 79.25 309 ASN A C 1
ATOM 2504 O O . ASN A 1 309 ? -10.048 -21.289 -1.236 1.00 79.25 309 ASN A O 1
ATOM 2508 N N . LEU A 1 310 ? -7.901 -21.925 -1.286 1.00 77.88 310 LEU A N 1
ATOM 2509 C CA . LEU A 1 310 ? -7.628 -21.602 0.119 1.00 77.88 310 LEU A CA 1
ATOM 2510 C C . LEU A 1 310 ? -7.766 -20.107 0.411 1.00 77.88 310 LEU A C 1
ATOM 2512 O O . LEU A 1 310 ? -8.285 -19.725 1.459 1.00 77.88 310 LEU A O 1
ATOM 2516 N N . VAL A 1 311 ? -7.326 -19.253 -0.518 1.00 75.56 311 VAL A N 1
ATOM 2517 C CA . VAL A 1 311 ? -7.492 -17.798 -0.387 1.00 75.56 311 VAL A CA 1
ATOM 2518 C C . VAL A 1 311 ? -8.977 -17.436 -0.365 1.00 75.56 311 VAL A C 1
ATOM 2520 O O . VAL A 1 311 ? -9.416 -16.645 0.472 1.00 75.56 311 VAL A O 1
ATOM 2523 N N . ASN A 1 312 ? -9.765 -18.039 -1.257 1.00 82.06 312 ASN A N 1
ATOM 2524 C CA . ASN A 1 312 ? -11.204 -17.820 -1.315 1.00 82.06 312 ASN A CA 1
ATOM 2525 C C . ASN A 1 312 ? -11.909 -18.361 -0.065 1.00 82.06 312 ASN A C 1
ATOM 2527 O O . ASN A 1 312 ? -12.696 -17.629 0.522 1.00 82.06 312 ASN A O 1
ATOM 2531 N N . GLU A 1 313 ? -11.578 -19.568 0.397 1.00 85.44 313 GLU A N 1
ATOM 2532 C CA . GLU A 1 313 ? -12.143 -20.162 1.615 1.00 85.44 313 GLU A CA 1
ATOM 2533 C C . GLU A 1 313 ? -11.870 -19.306 2.858 1.00 85.44 313 GLU A C 1
ATOM 2535 O O . GLU A 1 313 ? -12.794 -19.015 3.623 1.00 85.44 313 GLU A O 1
ATOM 2540 N N . ARG A 1 314 ? -10.629 -18.820 3.031 1.00 84.19 314 ARG A N 1
ATOM 2541 C CA . ARG A 1 314 ? -10.291 -17.892 4.121 1.00 84.19 314 ARG A CA 1
ATOM 2542 C C . ARG A 1 314 ? -11.130 -16.620 4.036 1.00 84.19 314 ARG A C 1
ATOM 2544 O O . ARG A 1 314 ? -11.675 -16.179 5.044 1.00 84.19 314 ARG A O 1
ATOM 2551 N N . ASN A 1 315 ? -11.234 -16.022 2.852 1.00 82.19 315 ASN A N 1
ATOM 2552 C CA . ASN A 1 315 ? -11.948 -14.759 2.680 1.00 82.19 315 ASN A CA 1
ATOM 2553 C C . ASN A 1 315 ? -13.460 -14.923 2.889 1.00 82.19 315 ASN A C 1
ATOM 2555 O O . ASN A 1 315 ? -14.070 -14.080 3.539 1.00 82.19 315 ASN A O 1
ATOM 2559 N N . THR A 1 316 ? -14.053 -16.032 2.441 1.00 88.50 316 THR A N 1
ATOM 2560 C CA . THR A 1 316 ? -15.455 -16.363 2.729 1.00 88.50 316 THR A CA 1
ATOM 2561 C C . THR A 1 316 ? -15.692 -16.541 4.228 1.00 88.50 316 THR A C 1
ATOM 2563 O O . THR A 1 316 ? -16.706 -16.076 4.745 1.00 88.50 316 THR A O 1
ATOM 2566 N N . LEU A 1 317 ? -14.749 -17.152 4.955 1.00 89.75 317 LEU A N 1
ATOM 2567 C CA . LEU A 1 317 ? -14.824 -17.243 6.414 1.00 89.75 317 LEU A CA 1
ATOM 2568 C C . LEU A 1 317 ? -14.752 -15.859 7.078 1.00 89.75 317 LEU A C 1
ATOM 2570 O O . LEU A 1 317 ? -15.554 -15.576 7.963 1.00 89.75 317 LEU A O 1
ATOM 2574 N N . ILE A 1 318 ? -13.844 -14.983 6.635 1.00 86.25 318 ILE A N 1
ATOM 2575 C CA . ILE A 1 318 ? -13.749 -13.598 7.130 1.00 86.25 318 ILE A CA 1
ATOM 2576 C C . ILE A 1 318 ? -15.067 -12.847 6.886 1.00 86.25 318 ILE A C 1
ATOM 2578 O O . ILE A 1 318 ? -15.576 -12.185 7.788 1.00 86.25 318 ILE A O 1
ATOM 2582 N N . GLU A 1 319 ? -15.653 -12.967 5.694 1.00 88.88 319 GLU A N 1
ATOM 2583 C CA . GLU A 1 319 ? -16.945 -12.354 5.368 1.00 88.88 319 GLU A CA 1
ATOM 2584 C C . GLU A 1 319 ? -18.090 -12.912 6.227 1.00 88.88 319 GLU A C 1
ATOM 2586 O O . GLU A 1 319 ? -18.982 -12.164 6.622 1.00 88.88 319 GLU A O 1
ATOM 2591 N N . ALA A 1 320 ? -18.067 -14.206 6.556 1.00 91.50 320 ALA A N 1
ATOM 2592 C CA . ALA A 1 320 ? -19.041 -14.817 7.458 1.00 91.50 320 ALA A CA 1
ATOM 2593 C C . ALA A 1 320 ? -18.881 -14.333 8.910 1.00 91.50 320 ALA A C 1
ATOM 2595 O O . ALA A 1 320 ? -19.881 -14.111 9.591 1.00 91.50 320 ALA A O 1
ATOM 2596 N N . ILE A 1 321 ? -17.643 -14.132 9.373 1.00 90.00 321 ILE A N 1
ATOM 2597 C CA . ILE A 1 321 ? -17.348 -13.552 10.691 1.00 90.00 321 ILE A CA 1
ATOM 2598 C C . ILE A 1 321 ? -17.877 -12.117 10.765 1.00 90.00 321 ILE A C 1
ATOM 2600 O O . ILE A 1 321 ? -18.588 -11.778 11.704 1.00 90.00 321 ILE A O 1
ATOM 2604 N N . ARG A 1 322 ? -17.632 -11.300 9.733 1.00 91.56 322 ARG A N 1
ATOM 2605 C CA . ARG A 1 322 ? -18.070 -9.892 9.686 1.00 91.56 322 ARG A CA 1
ATOM 2606 C C . ARG A 1 322 ? -19.587 -9.687 9.697 1.00 91.56 322 ARG A C 1
ATOM 2608 O O . ARG A 1 322 ? -20.047 -8.587 9.970 1.00 91.56 322 ARG A O 1
ATOM 2615 N N . LYS A 1 323 ? -20.375 -10.725 9.405 1.00 92.81 323 LYS A N 1
ATOM 2616 C CA . LYS A 1 323 ? -21.846 -10.684 9.502 1.00 92.81 323 LYS A CA 1
ATOM 2617 C C . LYS A 1 323 ? -22.367 -10.886 10.928 1.00 92.81 323 LYS A C 1
ATOM 2619 O O . LYS A 1 323 ? -23.567 -10.747 11.152 1.00 92.81 323 LYS A O 1
ATOM 2624 N N . GLN A 1 324 ? -21.507 -11.259 11.872 1.00 92.19 324 GLN A N 1
ATOM 2625 C CA . GLN A 1 324 ? -21.884 -11.477 13.266 1.00 92.19 324 GLN A CA 1
ATOM 2626 C C . GLN A 1 324 ? -21.836 -10.162 14.047 1.00 92.19 324 GLN A C 1
ATOM 2628 O O . GLN A 1 324 ? -20.956 -9.330 13.830 1.00 92.19 324 GLN A O 1
ATOM 2633 N N . LYS A 1 325 ? -22.770 -10.001 14.990 1.00 89.19 325 LYS A N 1
ATOM 2634 C CA . LYS A 1 325 ? -22.841 -8.821 15.857 1.00 89.19 325 LYS A CA 1
ATOM 2635 C C . LYS A 1 325 ? -21.566 -8.700 16.699 1.00 89.19 325 LYS A C 1
ATOM 2637 O O . LYS A 1 325 ? -21.210 -9.652 17.391 1.00 89.19 325 LYS A O 1
ATOM 2642 N N . GLY A 1 326 ? -20.919 -7.539 16.664 1.00 84.75 326 GLY A N 1
ATOM 2643 C CA . GLY A 1 326 ? -19.663 -7.259 17.369 1.00 84.75 326 GLY A CA 1
ATOM 2644 C C . GLY A 1 326 ? -18.390 -7.610 16.588 1.00 84.75 326 GLY A C 1
ATOM 2645 O O . GLY A 1 326 ? -17.293 -7.324 17.065 1.00 84.75 326 GLY A O 1
ATOM 2646 N N . PHE A 1 327 ? -18.511 -8.198 15.393 1.00 86.75 327 PHE A N 1
ATOM 2647 C CA . PHE A 1 327 ? -17.384 -8.551 14.522 1.00 86.75 327 PHE A CA 1
ATOM 2648 C C . PHE A 1 327 ? -17.419 -7.817 13.175 1.00 86.75 327 PHE A C 1
ATOM 2650 O O . PHE A 1 327 ? -16.688 -8.179 12.254 1.00 86.75 327 PHE A O 1
ATOM 2657 N N . GLU A 1 328 ? -18.222 -6.758 13.050 1.00 88.56 328 GLU A N 1
ATOM 2658 C CA . GLU A 1 328 ? -18.453 -6.013 11.805 1.00 88.56 328 GLU A CA 1
ATOM 2659 C C . GLU A 1 328 ? -17.141 -5.496 11.190 1.00 88.56 328 GLU A C 1
ATOM 2661 O O . GLU A 1 328 ? -16.958 -5.514 9.971 1.00 88.56 328 GLU A O 1
ATOM 2666 N N . PHE A 1 329 ? -16.187 -5.120 12.047 1.00 81.06 329 PHE A N 1
ATOM 2667 C CA . PHE A 1 329 ? -14.861 -4.625 11.670 1.00 81.06 329 PHE A CA 1
ATOM 2668 C C . PHE A 1 329 ? -13.748 -5.659 11.889 1.00 81.06 329 PHE A C 1
ATOM 2670 O O . PHE A 1 329 ? -12.584 -5.298 12.049 1.00 81.06 329 PHE A O 1
ATOM 2677 N N . PHE A 1 330 ? -14.068 -6.958 11.913 1.00 82.56 330 PHE A N 1
ATOM 2678 C CA . PHE A 1 330 ? -13.061 -8.006 12.082 1.00 82.56 330 PHE A CA 1
ATOM 2679 C C . PHE A 1 330 ? -11.977 -7.904 10.992 1.00 82.56 330 PHE A C 1
ATOM 2681 O O . PHE A 1 330 ? -12.248 -8.076 9.796 1.00 82.56 330 PHE A O 1
ATOM 2688 N N . LEU A 1 331 ? -10.741 -7.618 11.421 1.00 76.25 331 LEU A N 1
ATOM 2689 C CA . LEU A 1 331 ? -9.575 -7.356 10.564 1.00 76.25 331 LEU A CA 1
ATOM 2690 C C . LEU A 1 331 ? -9.774 -6.188 9.578 1.00 76.25 331 LEU A C 1
ATOM 2692 O O . LEU A 1 331 ? -9.264 -6.236 8.461 1.00 76.25 331 LEU A O 1
ATOM 2696 N N . LEU A 1 332 ? -10.552 -5.174 9.962 1.00 76.75 332 LEU A N 1
ATOM 2697 C CA . LEU A 1 332 ? -10.735 -3.926 9.218 1.00 76.75 332 LEU A CA 1
ATOM 2698 C C . LEU A 1 332 ? -10.439 -2.716 10.112 1.00 76.75 332 LEU A C 1
ATOM 2700 O O . LEU A 1 332 ? -10.550 -2.824 11.336 1.00 76.75 332 LEU A O 1
ATOM 2704 N N . PRO A 1 333 ? -10.103 -1.558 9.512 1.00 75.31 333 PRO A N 1
ATOM 2705 C CA . PRO A 1 333 ? -10.111 -0.294 10.234 1.00 75.31 333 PRO A CA 1
ATOM 2706 C C . PRO A 1 333 ? -11.484 -0.068 10.871 1.00 75.31 333 PRO A C 1
ATOM 2708 O O . PRO A 1 333 ? -12.518 -0.248 10.218 1.00 75.31 333 PRO A O 1
ATOM 2711 N N . LYS A 1 334 ? -11.500 0.331 12.145 1.00 84.19 334 LYS A N 1
ATOM 2712 C CA . LYS A 1 334 ? -12.724 0.819 12.783 1.00 84.19 334 LYS A CA 1
ATOM 2713 C C . LYS A 1 334 ? -12.967 2.246 12.292 1.00 84.19 334 LYS A C 1
ATOM 2715 O O . LYS A 1 334 ? -12.049 3.054 12.393 1.00 84.19 334 LYS A O 1
ATOM 2720 N N . PRO A 1 335 ? -14.166 2.575 11.795 1.00 88.75 335 PRO A N 1
ATOM 2721 C CA . PRO A 1 335 ? -14.461 3.919 11.331 1.00 88.75 335 PRO A CA 1
ATOM 2722 C C . PRO A 1 335 ? -14.488 4.896 12.504 1.00 88.75 335 PRO A C 1
ATOM 2724 O O . PRO A 1 335 ? -14.853 4.535 13.631 1.00 88.75 335 PRO A O 1
ATOM 2727 N N . TYR A 1 336 ? -14.181 6.157 12.216 1.00 90.12 336 TYR A N 1
ATOM 2728 C CA . TYR A 1 336 ? -14.167 7.238 13.195 1.00 90.12 336 TYR A CA 1
ATOM 2729 C C . TYR A 1 336 ? -15.469 7.324 14.000 1.00 90.12 336 TYR A C 1
ATOM 2731 O O . TYR A 1 336 ? -15.441 7.508 15.216 1.00 90.12 336 TYR A O 1
ATOM 2739 N N . ASP A 1 337 ? -16.612 7.118 13.340 1.00 90.00 337 ASP A N 1
ATOM 2740 C CA . ASP A 1 337 ? -17.927 7.185 13.978 1.00 90.00 337 ASP A CA 1
ATOM 2741 C C . ASP A 1 337 ? -18.080 6.178 15.119 1.00 90.00 337 ASP A C 1
ATOM 2743 O O . ASP A 1 337 ? -18.796 6.453 16.075 1.00 90.00 337 ASP A O 1
ATOM 2747 N N . VAL A 1 338 ? -17.385 5.040 15.061 1.00 88.75 338 VAL A N 1
ATOM 2748 C CA . VAL A 1 338 ? -17.324 4.072 16.161 1.00 88.75 338 VAL A CA 1
ATOM 2749 C C . VAL A 1 338 ? -16.286 4.516 17.189 1.00 88.75 338 VAL A C 1
ATOM 2751 O O . VAL A 1 338 ? -16.583 4.536 18.382 1.00 88.75 338 VAL A O 1
ATOM 2754 N N . LEU A 1 339 ? -15.09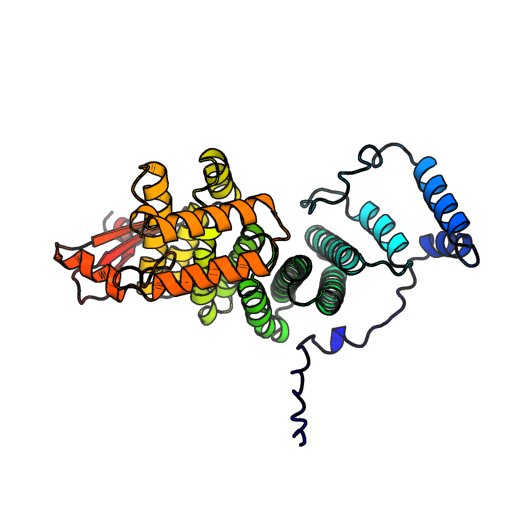9 4.931 16.739 1.00 87.94 339 LEU A N 1
ATOM 2755 C CA . LEU A 1 339 ? -13.979 5.299 17.610 1.00 87.94 339 LEU A CA 1
ATOM 2756 C C . LEU A 1 339 ? -14.278 6.485 18.529 1.00 87.94 339 LEU A C 1
ATOM 2758 O O . LEU A 1 339 ? -13.913 6.443 19.703 1.00 87.94 339 LEU A O 1
ATOM 2762 N N . ARG A 1 340 ? -15.003 7.503 18.055 1.00 90.62 340 ARG A N 1
ATOM 2763 C CA . ARG A 1 340 ? -15.346 8.687 18.860 1.00 90.62 340 ARG A CA 1
ATOM 2764 C C . ARG A 1 340 ? -16.169 8.363 20.108 1.00 90.62 340 ARG A C 1
ATOM 2766 O O . ARG A 1 340 ? -16.122 9.115 21.074 1.00 90.62 340 ARG A O 1
ATOM 2773 N N . HIS A 1 341 ? -16.876 7.229 20.142 1.00 89.25 341 HIS A N 1
ATOM 2774 C CA . HIS A 1 341 ? -17.622 6.809 21.333 1.00 89.25 341 HIS A CA 1
ATOM 2775 C C . HIS A 1 341 ? -16.706 6.495 22.523 1.00 89.25 341 HIS A C 1
ATOM 2777 O O . HIS A 1 341 ? -17.158 6.559 23.662 1.00 89.25 341 HIS A O 1
ATOM 2783 N N . THR A 1 342 ? -15.415 6.229 22.298 1.00 84.94 342 THR A N 1
ATOM 2784 C CA . THR A 1 342 ? -14.445 6.082 23.397 1.00 84.94 342 THR A CA 1
ATOM 2785 C C . THR A 1 342 ? -14.266 7.385 24.184 1.00 84.94 342 THR A C 1
ATOM 2787 O O . THR A 1 342 ? -14.045 7.341 25.392 1.00 84.94 342 THR A O 1
ATOM 2790 N N . ALA A 1 343 ? -14.503 8.541 23.550 1.00 88.19 343 ALA A N 1
ATOM 2791 C CA . ALA A 1 343 ? -14.481 9.854 24.190 1.00 88.19 343 ALA A CA 1
ATOM 2792 C C . ALA A 1 343 ? -15.751 10.177 25.011 1.00 88.19 343 ALA A C 1
ATOM 2794 O O . ALA A 1 343 ? -15.955 11.319 25.419 1.00 88.19 343 ALA A O 1
ATOM 2795 N N . GLN A 1 344 ? -16.637 9.202 25.269 1.00 87.69 344 GLN A N 1
ATOM 2796 C CA . GLN A 1 344 ? -17.734 9.367 26.238 1.00 87.69 344 GLN A CA 1
ATOM 2797 C C . GLN A 1 344 ? -17.218 9.545 27.672 1.00 87.69 344 GLN A C 1
ATOM 2799 O O . GLN A 1 344 ? -17.849 10.239 28.463 1.00 87.69 344 GLN A O 1
ATOM 2804 N N . GLY A 1 345 ? -16.074 8.932 27.999 1.00 84.88 345 GLY A N 1
ATOM 2805 C CA . GLY A 1 345 ? -15.439 9.031 29.318 1.00 84.88 345 GLY A CA 1
ATOM 2806 C C . GLY A 1 345 ? -14.573 10.279 29.519 1.00 84.88 345 GLY A C 1
ATOM 2807 O O . GLY A 1 345 ? -14.030 10.458 30.606 1.00 84.88 345 GLY A O 1
ATOM 2808 N N . GLY A 1 346 ? -14.425 11.123 28.493 1.00 88.69 346 GLY A N 1
ATOM 2809 C CA . GLY A 1 346 ? -13.567 12.308 28.496 1.00 88.69 346 GLY A CA 1
ATOM 2810 C C . GLY A 1 346 ? -12.784 12.469 27.187 1.00 88.69 346 GLY A C 1
ATOM 2811 O O . GLY A 1 346 ? -12.833 11.579 26.335 1.00 88.69 346 GLY A O 1
ATOM 2812 N N . PRO A 1 347 ? -12.065 13.591 27.003 1.00 90.50 347 PRO A N 1
ATOM 2813 C CA . PRO A 1 347 ? -11.303 13.840 25.785 1.00 90.50 347 PRO A CA 1
ATOM 2814 C C . PRO A 1 347 ? -10.221 12.782 25.539 1.00 90.50 347 PRO A C 1
ATOM 2816 O O . PRO A 1 347 ? -9.475 12.423 26.449 1.00 90.50 347 PRO A O 1
ATOM 2819 N N . VAL A 1 348 ? -10.102 12.328 24.291 1.00 90.50 348 VAL A N 1
ATOM 2820 C CA . VAL A 1 348 ? -9.041 11.414 23.841 1.00 90.50 348 VAL A CA 1
ATOM 2821 C C . VAL A 1 348 ? -8.049 12.197 22.993 1.00 90.50 348 VAL A C 1
ATOM 2823 O O . VAL A 1 348 ? -8.452 12.914 22.078 1.00 90.50 348 VAL A O 1
ATOM 2826 N N . ILE A 1 349 ? -6.757 12.057 23.291 1.00 89.06 349 ILE A N 1
ATOM 2827 C CA . ILE A 1 349 ? -5.674 12.727 22.567 1.00 89.06 349 ILE A CA 1
ATOM 2828 C C . ILE A 1 349 ? -4.807 11.662 21.902 1.00 89.06 349 ILE A C 1
ATOM 2830 O O . ILE A 1 349 ? -4.265 10.786 22.573 1.00 89.06 349 ILE A O 1
ATOM 2834 N N . LEU A 1 350 ? -4.676 11.755 20.584 1.00 88.44 350 LEU A N 1
ATOM 2835 C CA . LEU A 1 350 ? -3.801 10.920 19.773 1.00 88.44 350 LEU A CA 1
ATOM 2836 C C . LEU A 1 350 ? -2.587 11.747 19.367 1.00 88.44 350 LEU A C 1
ATOM 2838 O O . LEU A 1 350 ? -2.738 12.837 18.820 1.00 88.44 350 LEU A O 1
ATOM 2842 N N . LEU A 1 351 ? -1.392 11.236 19.644 1.00 88.44 351 LEU A N 1
ATOM 2843 C CA . LEU A 1 351 ? -0.134 11.920 19.355 1.00 88.44 351 LEU A CA 1
ATOM 2844 C C . LEU A 1 351 ? 0.553 11.236 18.177 1.00 88.44 351 LEU A C 1
ATOM 2846 O O . LEU A 1 351 ? 0.812 10.035 18.223 1.00 88.44 351 LEU A O 1
ATOM 2850 N N . ASN A 1 352 ? 0.835 12.003 17.130 1.00 87.38 352 ASN A N 1
ATOM 2851 C CA . ASN A 1 352 ? 1.643 11.582 15.997 1.00 87.38 352 ASN A CA 1
ATOM 2852 C C . ASN A 1 352 ? 3.048 12.160 16.152 1.00 87.38 352 ASN A C 1
ATOM 2854 O O . ASN A 1 352 ? 3.210 13.376 16.260 1.00 87.38 352 ASN A O 1
ATOM 2858 N N . SER A 1 353 ? 4.050 11.287 16.143 1.00 83.12 353 SER A N 1
ATOM 2859 C CA . SER A 1 353 ? 5.460 11.662 16.188 1.00 83.12 353 SER A CA 1
ATOM 2860 C C . SER A 1 353 ? 6.111 11.251 14.874 1.00 83.12 353 SER A C 1
ATOM 2862 O O . SER A 1 353 ? 6.250 10.062 14.602 1.00 83.12 353 SER A O 1
ATOM 2864 N N . HIS A 1 354 ? 6.514 12.228 14.072 1.00 83.75 354 HIS A N 1
ATOM 2865 C CA . HIS A 1 354 ? 7.182 12.040 12.788 1.00 83.75 354 HIS A CA 1
ATOM 2866 C C . HIS A 1 354 ? 8.479 12.861 12.773 1.00 83.75 354 HIS A C 1
ATOM 2868 O O . HIS A 1 354 ? 8.556 13.894 13.433 1.00 83.75 354 HIS A O 1
ATOM 2874 N N . GLU A 1 355 ? 9.491 12.447 12.003 1.00 77.31 355 GLU A N 1
ATOM 2875 C CA . GLU A 1 355 ? 10.805 13.123 11.973 1.00 77.31 355 GLU A CA 1
ATOM 2876 C C . GLU A 1 355 ? 10.702 14.632 11.684 1.00 77.31 355 GLU A C 1
ATOM 2878 O O . GLU A 1 355 ? 11.481 15.437 12.185 1.00 77.31 355 GLU A O 1
ATOM 2883 N N . GLU A 1 356 ? 9.702 15.013 10.891 1.00 75.56 356 GLU A N 1
ATOM 2884 C CA . GLU A 1 356 ? 9.461 16.393 10.462 1.00 75.56 356 GLU A CA 1
ATOM 2885 C C . GLU A 1 356 ? 8.355 17.126 11.243 1.00 75.56 356 GLU A C 1
ATOM 2887 O O . GLU A 1 356 ? 8.205 18.334 11.066 1.00 75.56 356 GLU A O 1
ATOM 2892 N N . CYS A 1 357 ? 7.522 16.435 12.033 1.00 77.31 357 CYS A N 1
ATOM 2893 C CA . CYS A 1 357 ? 6.431 17.084 12.769 1.00 77.31 357 CYS A CA 1
ATOM 2894 C C . CYS A 1 357 ? 5.930 16.269 13.969 1.00 77.31 357 CYS A C 1
ATOM 2896 O O . CYS A 1 357 ? 5.902 15.040 13.951 1.00 77.31 357 CYS A O 1
ATOM 2898 N N . CYS A 1 358 ? 5.464 16.987 14.991 1.00 86.25 358 CYS A N 1
ATOM 2899 C CA . CYS A 1 358 ? 4.712 16.422 16.104 1.00 86.25 358 CYS A CA 1
ATOM 2900 C C . CYS A 1 358 ? 3.317 17.045 16.109 1.00 86.25 358 CYS A C 1
ATOM 2902 O O . CYS A 1 358 ? 3.176 18.256 16.302 1.00 86.25 358 CYS A O 1
ATOM 2904 N N . ASP A 1 359 ? 2.297 16.212 15.927 1.00 88.56 359 ASP A N 1
ATOM 2905 C CA . ASP A 1 359 ? 0.903 16.637 15.819 1.00 88.56 359 ASP A CA 1
ATOM 2906 C C . ASP A 1 359 ? 0.030 15.916 16.845 1.00 88.56 359 ASP A C 1
ATOM 2908 O O . ASP A 1 359 ? 0.225 14.737 17.139 1.00 88.56 359 ASP A O 1
ATOM 2912 N N . GLY A 1 360 ? -0.960 16.622 17.380 1.00 90.31 360 GLY A N 1
ATOM 2913 C CA . GLY A 1 360 ? -2.005 16.070 18.232 1.00 90.31 360 GLY A CA 1
ATOM 2914 C C . GLY A 1 360 ? -3.347 16.080 17.513 1.00 90.31 360 GLY A C 1
ATOM 2915 O O . GLY A 1 360 ? -3.709 17.071 16.881 1.00 90.31 360 GLY A O 1
ATOM 2916 N N . ILE A 1 361 ? -4.115 15.000 17.633 1.00 92.06 361 ILE A N 1
ATOM 2917 C CA . ILE A 1 361 ? -5.533 14.975 17.268 1.00 92.06 361 ILE A CA 1
ATOM 2918 C C . ILE A 1 361 ? -6.352 14.749 18.534 1.00 92.06 361 ILE A C 1
ATOM 2920 O O . ILE A 1 361 ? -6.160 13.763 19.242 1.00 92.06 361 ILE A O 1
ATOM 2924 N N . ILE A 1 362 ? -7.275 15.663 18.814 1.00 91.94 362 ILE A N 1
ATOM 2925 C CA . ILE A 1 362 ? -8.111 15.664 20.011 1.00 91.94 362 ILE A CA 1
ATOM 2926 C C . ILE A 1 362 ? -9.550 15.328 19.625 1.00 91.94 362 ILE A C 1
ATOM 2928 O O . ILE A 1 362 ? -10.146 15.976 18.766 1.00 91.94 362 ILE A O 1
ATOM 2932 N N . ILE A 1 363 ? -10.134 14.341 20.299 1.00 93.06 363 ILE A N 1
ATOM 2933 C CA . ILE A 1 363 ? -11.555 13.999 20.221 1.00 93.06 363 ILE A CA 1
ATOM 2934 C C . ILE A 1 363 ? -12.193 14.426 21.540 1.00 93.06 363 ILE A C 1
ATOM 2936 O O . ILE A 1 363 ? -11.979 13.789 22.568 1.00 93.06 363 ILE A O 1
ATOM 2940 N N . LEU A 1 364 ? -12.956 15.521 21.524 1.00 88.12 364 LEU A N 1
ATOM 2941 C CA . LEU A 1 364 ? -13.486 16.138 22.748 1.00 88.12 364 LEU A CA 1
ATOM 2942 C C . LEU A 1 364 ? -14.639 15.350 23.379 1.00 88.12 364 LEU A C 1
ATOM 2944 O O . LEU A 1 364 ? -14.748 15.293 24.600 1.00 88.12 364 LEU A O 1
ATOM 2948 N N . ASN A 1 365 ? -15.526 14.792 22.555 1.00 87.50 365 ASN A N 1
ATOM 2949 C CA . ASN A 1 365 ? -16.672 14.002 22.995 1.00 87.50 365 ASN A CA 1
ATOM 2950 C C . ASN A 1 365 ? -17.174 13.095 21.860 1.00 87.50 365 ASN A C 1
ATOM 2952 O O . ASN A 1 365 ? -16.763 13.230 20.708 1.00 87.50 365 ASN A O 1
ATOM 2956 N N . SER A 1 366 ? -18.124 12.213 22.175 1.00 84.62 366 SER A N 1
ATOM 2957 C CA . SER A 1 366 ? -18.670 11.219 21.234 1.00 84.62 366 SER A CA 1
ATOM 2958 C C . SER A 1 366 ? -19.434 11.750 20.017 1.00 84.62 366 SER A C 1
ATOM 2960 O O . SER A 1 366 ? -19.790 10.966 19.140 1.00 84.62 366 SER A O 1
ATOM 2962 N N . THR A 1 367 ? -19.676 13.057 19.932 1.00 85.00 367 THR A N 1
ATOM 2963 C CA . THR A 1 367 ? -20.376 13.699 18.806 1.00 85.00 367 THR A CA 1
ATOM 2964 C C . THR A 1 367 ? -19.511 14.692 18.035 1.00 85.00 367 THR A C 1
ATOM 2966 O O . THR A 1 367 ? -19.897 15.099 16.942 1.00 85.00 367 THR A O 1
ATOM 2969 N N . ALA A 1 368 ? -18.357 15.071 18.586 1.00 85.75 368 ALA A N 1
ATOM 2970 C CA . ALA A 1 368 ? -17.478 16.082 18.020 1.00 85.75 368 ALA A CA 1
ATOM 2971 C C . ALA A 1 368 ? -16.705 15.555 16.806 1.00 85.75 368 ALA A C 1
ATOM 2973 O O . ALA A 1 368 ? -16.491 14.351 16.669 1.00 85.75 368 ALA A O 1
ATOM 2974 N N . GLU A 1 369 ? -16.266 16.481 15.954 1.00 92.12 369 GLU A N 1
ATOM 2975 C CA . GLU A 1 369 ? -15.211 16.218 14.976 1.00 92.12 369 GLU A CA 1
ATOM 2976 C C . GLU A 1 369 ? -13.835 16.229 15.653 1.00 92.12 369 GLU A C 1
ATOM 2978 O O . GLU A 1 369 ? -13.658 16.912 16.670 1.00 92.12 369 GLU A O 1
ATOM 2983 N N . PRO A 1 370 ? -12.847 15.503 15.102 1.00 92.56 370 PRO A N 1
ATOM 2984 C CA . PRO A 1 370 ? -11.492 15.558 15.613 1.00 92.56 370 PRO A CA 1
ATOM 2985 C C . PRO A 1 370 ? -10.885 16.938 15.343 1.00 92.56 370 PRO A C 1
ATOM 2987 O O . PRO A 1 370 ? -11.047 17.494 14.257 1.00 92.56 370 PRO A O 1
ATOM 2990 N N . VAL A 1 371 ? -10.164 17.471 16.327 1.00 91.81 371 VAL A N 1
ATOM 2991 C CA . VAL A 1 371 ? -9.467 18.760 16.250 1.00 91.81 371 VAL A CA 1
ATOM 2992 C C . VAL A 1 371 ? -7.970 18.505 16.171 1.00 91.81 371 VAL A C 1
ATOM 2994 O O . VAL A 1 371 ? -7.430 17.755 16.979 1.00 91.81 371 VAL A O 1
ATOM 2997 N N . HIS A 1 372 ? -7.296 19.122 15.205 1.00 92.81 372 HIS A N 1
ATOM 2998 C CA . HIS A 1 372 ? -5.840 19.055 15.079 1.00 92.81 372 HIS A CA 1
ATOM 2999 C C . HIS A 1 372 ? -5.164 20.174 15.876 1.00 92.81 372 HIS A C 1
ATOM 3001 O O . HIS A 1 372 ? -5.649 21.303 15.917 1.00 92.81 372 HIS A O 1
ATOM 3007 N N . VAL A 1 373 ? -4.039 19.837 16.502 1.00 89.44 373 VAL A N 1
ATOM 3008 C CA . VAL A 1 373 ? -3.147 20.754 17.209 1.00 89.44 373 VAL A CA 1
ATOM 3009 C C . VAL A 1 373 ? -1.719 20.488 16.739 1.00 89.44 373 VAL A C 1
ATOM 3011 O O . VAL A 1 373 ? -1.188 19.399 16.952 1.00 89.44 373 VAL A O 1
ATOM 3014 N N . SER A 1 374 ? -1.084 21.485 16.122 1.00 85.25 374 SER A N 1
ATOM 3015 C CA . SER A 1 374 ? 0.345 21.442 15.798 1.00 85.25 374 SER A CA 1
ATOM 3016 C C . SER A 1 374 ? 1.162 21.824 17.030 1.00 85.25 374 SER A C 1
ATOM 3018 O O . SER A 1 374 ? 1.065 22.950 17.525 1.00 85.25 374 SER A O 1
ATOM 3020 N N . PHE A 1 375 ? 1.991 20.907 17.537 1.00 82.12 375 PHE A N 1
ATOM 3021 C CA . PHE A 1 375 ? 2.852 21.210 18.686 1.00 82.12 375 PHE A CA 1
ATOM 3022 C C . PHE A 1 375 ? 4.036 22.103 18.306 1.00 82.12 375 PHE A C 1
ATOM 3024 O O . PHE A 1 375 ? 4.537 22.840 19.152 1.00 82.12 375 PHE A O 1
ATOM 3031 N N . TYR A 1 376 ? 4.457 22.080 17.037 1.00 73.62 376 TYR A N 1
ATOM 3032 C CA . TYR A 1 376 ? 5.501 22.970 16.533 1.00 73.62 376 TYR A CA 1
ATOM 3033 C C . TYR A 1 376 ? 5.038 24.432 16.546 1.00 73.62 376 TYR A C 1
ATOM 3035 O O . TYR A 1 376 ? 5.709 25.287 17.115 1.00 73.62 376 TYR A O 1
ATOM 3043 N N . GLU A 1 377 ? 3.848 24.711 16.005 1.00 65.69 377 GLU A N 1
ATOM 3044 C CA . GLU A 1 377 ? 3.270 26.062 16.035 1.00 65.69 377 GLU A CA 1
ATOM 3045 C C . GLU A 1 377 ? 2.975 26.521 17.464 1.00 65.69 377 GLU A C 1
ATOM 3047 O O . GLU A 1 377 ? 3.184 27.685 17.798 1.00 65.69 377 GLU A O 1
ATOM 3052 N N . TYR A 1 378 ? 2.532 25.605 18.329 1.00 63.62 378 TYR A N 1
ATOM 3053 C CA . TYR A 1 378 ? 2.287 25.909 19.735 1.00 63.62 378 TYR A CA 1
ATOM 3054 C C . TYR A 1 378 ? 3.567 26.348 20.462 1.00 63.62 378 TYR A C 1
ATOM 3056 O O . TYR A 1 378 ? 3.564 27.372 21.141 1.00 63.62 378 TYR A O 1
ATOM 3064 N N . LEU A 1 379 ? 4.674 25.616 20.285 1.00 62.03 379 LEU A N 1
ATOM 3065 C CA . LEU A 1 379 ? 5.966 25.974 20.875 1.00 62.03 379 LEU A CA 1
ATOM 3066 C C . LEU A 1 379 ? 6.515 27.284 20.299 1.00 62.03 379 LEU A C 1
ATOM 3068 O O . LEU A 1 379 ? 6.989 28.114 21.064 1.00 62.03 379 LEU A O 1
ATOM 3072 N N . CYS A 1 380 ? 6.412 27.510 18.986 1.00 61.94 380 CYS A N 1
ATOM 3073 C CA . CYS A 1 380 ? 6.872 28.754 18.359 1.00 61.94 380 CYS A CA 1
ATOM 3074 C C . CYS A 1 380 ? 6.066 29.995 18.769 1.00 61.94 380 CYS A C 1
ATOM 3076 O O . CYS A 1 380 ? 6.593 31.099 18.707 1.00 61.94 380 CYS A O 1
ATOM 3078 N N . ASN A 1 381 ? 4.799 29.835 19.155 1.00 62.62 381 ASN A N 1
ATOM 3079 C CA . ASN A 1 381 ? 3.945 30.952 19.554 1.00 62.62 381 ASN A CA 1
ATOM 3080 C C . ASN A 1 381 ? 3.995 31.251 21.062 1.00 62.62 381 ASN A C 1
ATOM 3082 O O . ASN A 1 381 ? 3.390 32.235 21.486 1.00 62.62 381 ASN A O 1
ATOM 3086 N N . HIS A 1 382 ? 4.563 30.368 21.891 1.00 53.69 382 HIS A N 1
ATOM 3087 C CA . HIS A 1 382 ? 4.513 30.455 23.365 1.00 53.69 382 HIS A CA 1
ATOM 3088 C C . HIS A 1 382 ? 5.900 30.373 24.037 1.00 53.69 382 HIS A C 1
ATOM 3090 O O . HIS A 1 382 ? 5.983 30.404 25.267 1.00 53.69 382 HIS A O 1
ATOM 3096 N N . LEU A 1 383 ? 6.970 30.285 23.242 1.00 47.41 383 LEU A N 1
ATOM 3097 C CA . LEU A 1 383 ? 8.358 30.579 23.616 1.00 47.41 383 LEU A CA 1
ATOM 3098 C C . LEU A 1 383 ? 8.743 31.934 23.023 1.00 47.41 383 LEU A C 1
ATOM 3100 O O . LEU A 1 383 ? 9.483 32.671 23.712 1.00 47.41 383 LEU A O 1
#